Protein AF-0000000080411015 (afdb_homodimer)

pLDDT: mean 81.19, std 15.26, range [33.84, 96.38]

Foldseek 3Di:
DVCQALLNLLVVCLVCLVVLCLDDPLVSQQLSVLSVLVNLQCPVLLVCLLVPPVPSLVVNLVSNVVSLVVLVVCVVVDDHPFDPVLSVVLSVVSVVLSVVCVPPPDDSLLSVLVNVVSSLVSSCVSCVVCLVSQLVSLQVDDQVQFAEEEEQEDPSRVSSVSSVQVVQVVQRHGYDDPPSHDPPDDDPVVVVVVLLVSLLRHQAYEYEDDCVCVCPPPDDSDHDPVSLVSLVSNLCNVCVVVVVDVPVSVCCLQHYEYEDSSSPVPVCPDPSCPSHHYFDDHHRVGTD/DVCQALLNLLVVCLVCLVVLCLDDPLVSQQLSVLSVLVNLQCPVLLVCQLVPPVPSLVVNLVSNVVSLVVLVVCVVVDDHPFDPVLSVVLSVVSVVLSVVCPPPPDDSLLSVLVNVVSSLVSSCVSCVVCLVSQLVSLQVDDQVQFAEEEEQEDPRRVSSVSSVQVVQVVQRHGYDDPPSHDPPPDDPVVVVVVLLVSLLRHQAYEYEPDSVCQPPPPDDSDHDPVSLVSLVSNLCNVCVVVVVDVPVSVCCLQHYEYEDNSNPVPVCPDPSCPSHHYFDDHHRVGTD

Radius of gyration: 27.22 Å; Cα contacts (8 Å, |Δi|>4): 761; chains: 2; bounding box: 58×80×56 Å

Organism: NCBI:txid1345023

Sequence (576 aa):
MNELTRENIFLFMINNIDEVDIGSFSESNYIKEIYEINLIVLNEIEEKFYSSTPNFNIDLINQLEINITNIEDLTKNNNFELSNDLIKKLITDLTVFNNNNYENKMKSQNLFNKLLKILMDWSDKALKRKFNNIRNHVKSFNDKNYKKIFLSYAFEDHLYTLALFYYFYSNQLYLYVDWLINDEIPKTDYLKRNLFDNLSDSEQLLFLQSPNMELNIQGNPSIKAWCAWELGSFFYKTNSQFSGNPYNYDSSRKYKFFINIYRTNASKSHRILEGLTELSGISPNGLTMNELTRENIFLFMINNIDEVDIGSFSESNYIKEIYEINLIVLNEIEEKFYSSTPNFNIDLINQLEINITNIEDLTKNNNFELSNDLIKKLITDLTVFNNNNYENKMKSQNLFNKLLKILMDWSDKALKRKFNNIRNHVKSFNDKNYKKIFLSYAFEDHLYTLALFYYFYSNQLYLYVDWLINDEIPKTDYLKRNLFDNLSDSEQLLFLQSPNMELNIQGNPSIKAWCAWELGSFFYKTNSQFSGNPYNYDSSRKYKFFINIYRTNASKSHRILEGLTELSGISPNGLT

Secondary structure (DSSP, 8-state):
-GGGSHHHHHHHHHHHHHHHT-SSHHHHHHHHHHHHHHHHHHTTHHHHHHTT-TTHHHHHHHHHHHHHHHHHHHHHHS--SS-HHHHHHHHHHHHHHHHHHSS----HHHHHHHHHHHHHHHHHHHHHTTHHHHHHHHHTS--TTSEEEEEE--TT-HHHHHHHHHHHHHTTEEEE-HHHHS-S---HHHHHHHHHHHHHH-SEEEEEE-HHHH--TTSS----HHHHHHHHHHHHHHHHHSTTSTTGGGGGGGTEEEEESS--------GGGTTPEEP--EETTEE-/-GGGSHHHHHHHHHHHHHHHT-SSHHHHHHHHHHHHHHHHHHTTHHHHHHTT-TTHHHHHHHHHHHHHHHHHHHHHHS--SS-HHHHHHHHHHHHHHHHHSSS----HHHHHHHHHHHHHHHHHHHHHTTHHHHHHHHHTS--TTSEEEEEE--TT-HHHHHHHHHHHHHTTEEEE-HHHHS-S---HHHHHHHHHHHHHH-SEEEEEE-HHHH---SSS----HHHHHHHHHHHHHHHHHSTTSTTGGGGGGGTEEEEESS--------GGGTTPEEP--EETTEE-

Nearest PDB structures (foldseek):
  3hs3-assembly1_B  TM=4.407E-01  e=2.893E+00  Lactobacillus acidophilus
  3k9e-assembly1_B  TM=3.229E-01  e=3.685E+00  Escherichia coli O6
  6wjn-assembly1_E  TM=2.610E-01  e=7.993E+00  Homo sapiens
  3k9e-assembly1_B  TM=3.226E-01  e=4.014E+00  Escherichia coli O6

Structure (mmCIF, N/CA/C/O backbone):
data_AF-0000000080411015-model_v1
#
loop_
_entity.id
_entity.type
_entity.pdbx_description
1 polymer 'Uncharacterized protein'
#
loop_
_atom_site.group_PDB
_atom_site.id
_atom_site.type_symbol
_atom_site.label_atom_id
_atom_site.label_alt_id
_atom_site.label_comp_id
_atom_site.label_asym_id
_atom_site.label_entity_id
_atom_site.label_seq_id
_atom_site.pdbx_PDB_ins_code
_atom_site.Cartn_x
_atom_site.Cartn_y
_atom_site.Cartn_z
_atom_site.occupancy
_atom_site.B_iso_or_equiv
_atom_site.auth_seq_id
_atom_site.auth_comp_id
_atom_site.auth_asym_id
_atom_site.auth_atom_id
_atom_site.pdbx_PDB_model_num
ATOM 1 N N . MET A 1 1 ? 2.357 8.734 23.469 1 74.19 1 MET A N 1
ATOM 2 C CA . MET A 1 1 ? 2.727 10.094 23.828 1 74.19 1 MET A CA 1
ATOM 3 C C . MET A 1 1 ? 1.506 11.008 23.844 1 74.19 1 MET A C 1
ATOM 5 O O . MET A 1 1 ? 0.94 11.297 22.781 1 74.19 1 MET A O 1
ATOM 9 N N . ASN A 1 2 ? 1.111 11.477 24.953 1 74.62 2 ASN A N 1
ATOM 10 C CA . ASN A 1 2 ? -0.068 12.312 25.141 1 74.62 2 ASN A CA 1
ATOM 11 C C . ASN A 1 2 ? 0.097 13.672 24.484 1 74.62 2 ASN A C 1
ATOM 13 O O . ASN A 1 2 ? -0.887 14.297 24.062 1 74.62 2 ASN A O 1
ATOM 17 N N . GLU A 1 3 ? 1.33 14.109 24.328 1 79.44 3 GLU A N 1
ATOM 18 C CA . GLU A 1 3 ? 1.633 15.422 23.766 1 79.44 3 GLU A CA 1
ATOM 19 C C . GLU A 1 3 ? 1.234 15.5 22.297 1 79.44 3 GLU A C 1
ATOM 21 O O . GLU A 1 3 ? 1.026 16.594 21.766 1 79.44 3 GLU A O 1
ATOM 26 N N . LEU A 1 4 ? 1.062 14.359 21.75 1 84.06 4 LEU A N 1
ATOM 27 C CA . LEU A 1 4 ? 0.859 14.383 20.297 1 84.06 4 LEU A CA 1
ATOM 28 C C . LEU A 1 4 ? -0.588 14.055 19.953 1 84.06 4 LEU A C 1
ATOM 30 O O . LEU A 1 4 ? -0.92 13.875 18.781 1 84.06 4 LEU A O 1
ATOM 34 N N . THR A 1 5 ? -1.437 14.055 20.969 1 82.62 5 THR A N 1
ATOM 35 C CA . THR A 1 5 ? -2.857 13.961 20.656 1 82.62 5 THR A CA 1
ATOM 36 C C . THR A 1 5 ? -3.316 15.188 19.875 1 82.62 5 THR A C 1
ATOM 38 O O . THR A 1 5 ? -2.662 16.234 19.906 1 82.62 5 THR A O 1
ATOM 41 N N . ARG A 1 6 ? -4.41 15.055 19.203 1 86.25 6 ARG A N 1
ATOM 42 C CA . ARG A 1 6 ? -4.918 16.172 18.406 1 86.25 6 ARG A CA 1
ATOM 43 C C . ARG A 1 6 ? -5.18 17.391 19.297 1 86.25 6 ARG A C 1
ATOM 45 O O . ARG A 1 6 ? -4.777 18.5 18.953 1 86.25 6 ARG A O 1
ATOM 52 N N . GLU A 1 7 ? -5.797 17.141 20.375 1 88.12 7 GLU A N 1
ATOM 53 C CA . GLU A 1 7 ? -6.129 18.25 21.281 1 88.12 7 GLU A CA 1
ATOM 54 C C . GLU A 1 7 ? -4.871 18.953 21.781 1 88.12 7 GLU A C 1
ATOM 56 O O . GLU A 1 7 ? -4.785 20.188 21.75 1 88.12 7 GLU A O 1
ATOM 61 N N . ASN A 1 8 ? -3.916 18.203 22.141 1 88.94 8 ASN A N 1
ATOM 62 C CA . ASN A 1 8 ? -2.709 18.781 22.719 1 88.94 8 ASN A CA 1
ATOM 63 C C . ASN A 1 8 ? -1.857 19.469 21.656 1 88.94 8 ASN A C 1
ATOM 65 O O . ASN A 1 8 ? -1.303 20.547 21.906 1 88.94 8 ASN A O 1
ATOM 69 N N . ILE A 1 9 ? -1.758 18.922 20.531 1 91.19 9 ILE A N 1
ATOM 70 C CA . ILE A 1 9 ? -0.938 19.516 19.484 1 91.19 9 ILE A CA 1
ATOM 71 C C . ILE A 1 9 ? -1.62 20.781 18.938 1 91.19 9 ILE A C 1
ATOM 73 O O . ILE A 1 9 ? -0.95 21.734 18.562 1 91.19 9 ILE A O 1
ATOM 77 N N . PHE A 1 10 ? -2.967 20.734 18.875 1 93.19 10 PHE A N 1
ATOM 78 C CA . PHE A 1 10 ? -3.699 21.922 18.453 1 93.19 10 PHE A CA 1
ATOM 79 C C . PHE A 1 10 ? -3.561 23.047 19.469 1 93.19 10 PHE A C 1
ATOM 81 O O . PHE A 1 10 ? -3.398 24.219 19.094 1 93.19 10 PHE A O 1
ATOM 88 N N . LEU A 1 11 ? -3.598 22.625 20.75 1 93.88 11 LEU A N 1
ATOM 89 C CA . LEU A 1 11 ? -3.379 23.594 21.812 1 93.88 11 LEU A CA 1
ATOM 90 C C . LEU A 1 11 ? -1.981 24.203 21.719 1 93.88 11 LEU A C 1
ATOM 92 O O . LEU A 1 11 ? -1.807 25.406 21.906 1 93.88 11 LEU A O 1
ATOM 96 N N . PHE A 1 12 ? -1.071 23.422 21.438 1 93.69 12 PHE A N 1
ATOM 97 C CA . PHE A 1 12 ? 0.292 23.891 21.219 1 93.69 12 PHE A CA 1
ATOM 98 C C . PHE A 1 12 ? 0.336 24.953 20.125 1 93.69 12 PHE A C 1
ATOM 100 O O . PHE A 1 12 ? 0.983 25.984 20.281 1 93.69 12 PHE A O 1
ATOM 107 N N . MET A 1 13 ? -0.353 24.672 19.047 1 93.19 13 MET A N 1
ATOM 108 C CA . MET A 1 13 ? -0.356 25.594 17.906 1 93.19 13 MET A CA 1
ATOM 109 C C . MET A 1 13 ? -1.006 26.922 18.297 1 93.19 13 MET A C 1
ATOM 111 O O . MET A 1 13 ? -0.492 27.984 17.953 1 93.19 13 MET A O 1
ATOM 115 N N . ILE A 1 14 ? -2.049 26.844 18.969 1 93.38 14 ILE A N 1
ATOM 116 C CA . ILE A 1 14 ? -2.779 28.047 19.375 1 93.38 14 ILE A CA 1
ATOM 117 C C . ILE A 1 14 ? -1.902 28.906 20.281 1 93.38 14 ILE A C 1
ATOM 119 O O . ILE A 1 14 ? -1.878 30.125 20.156 1 93.38 14 ILE A O 1
ATOM 123 N N . ASN A 1 15 ? -1.128 28.25 21.094 1 93.06 15 ASN A N 1
ATOM 124 C CA . ASN A 1 15 ? -0.334 28.953 22.094 1 93.06 15 ASN A CA 1
ATOM 125 C C . ASN A 1 15 ? 0.963 29.5 21.5 1 93.06 15 ASN A C 1
ATOM 127 O O . ASN A 1 15 ? 1.58 30.406 22.062 1 93.06 15 ASN A O 1
ATOM 131 N N . ASN A 1 16 ? 1.394 29 20.328 1 88.62 16 ASN A N 1
ATOM 132 C CA . ASN A 1 16 ? 2.719 29.344 19.812 1 88.62 16 ASN A CA 1
ATOM 133 C C . ASN A 1 16 ? 2.645 29.953 18.422 1 88.62 16 ASN A C 1
ATOM 135 O O . ASN A 1 16 ? 3.672 30.297 17.844 1 88.62 16 ASN A O 1
ATOM 139 N N . ILE A 1 17 ? 1.532 30.078 17.875 1 81.38 17 ILE A N 1
ATOM 140 C CA . ILE A 1 17 ? 1.377 30.469 16.469 1 81.38 17 ILE A CA 1
ATOM 141 C C . ILE A 1 17 ? 1.9 31.891 16.266 1 81.38 17 ILE A C 1
ATOM 143 O O . ILE A 1 17 ? 2.432 32.219 15.211 1 81.38 17 ILE A O 1
ATOM 147 N N . ASP A 1 18 ? 1.686 32.719 17.234 1 74.75 18 ASP A N 1
ATOM 148 C CA . ASP A 1 18 ? 2.164 34.094 17.141 1 74.75 18 ASP A CA 1
ATOM 149 C C . ASP A 1 18 ? 3.689 34.125 17.094 1 74.75 18 ASP A C 1
ATOM 151 O O . ASP A 1 18 ? 4.266 35.031 16.469 1 74.75 18 ASP A O 1
ATOM 155 N N . GLU A 1 19 ? 4.242 33.188 17.672 1 67.81 19 GLU A N 1
ATOM 156 C CA . GLU A 1 19 ? 5.699 33.125 17.656 1 67.81 19 GLU A CA 1
ATOM 157 C C . GLU A 1 19 ? 6.211 32.531 16.359 1 67.81 19 GLU A C 1
ATOM 159 O O . GLU A 1 19 ? 7.324 32.844 15.914 1 67.81 19 GLU A O 1
ATOM 164 N N . VAL A 1 20 ? 5.387 31.75 15.742 1 61.78 20 VAL A N 1
ATOM 165 C CA . VAL A 1 20 ? 5.797 31.031 14.531 1 61.78 20 VAL A CA 1
ATOM 166 C C . VAL A 1 20 ? 5.648 31.953 13.32 1 61.78 20 VAL A C 1
ATOM 168 O O . VAL A 1 20 ? 6.324 31.766 12.305 1 61.78 20 VAL A O 1
ATOM 171 N N . ASP A 1 21 ? 5.148 33.125 13.602 1 60.12 21 ASP A N 1
ATOM 172 C CA . ASP A 1 21 ? 5.004 34.156 12.594 1 60.12 21 ASP A CA 1
ATOM 173 C C . ASP A 1 21 ? 4.699 33.562 11.219 1 60.12 21 ASP A C 1
ATOM 175 O O . ASP A 1 21 ? 5.469 33.75 10.273 1 60.12 21 ASP A O 1
ATOM 179 N N . ILE A 1 22 ? 3.645 32.781 11.148 1 61.69 22 ILE A N 1
ATOM 180 C CA . ILE A 1 22 ? 3.262 32.219 9.852 1 61.69 22 ILE A CA 1
ATOM 181 C C . ILE A 1 22 ? 2.781 33.344 8.93 1 61.69 22 ILE A C 1
ATOM 183 O O . ILE A 1 22 ? 1.597 33.688 8.922 1 61.69 22 ILE A O 1
ATOM 187 N N . GLY A 1 23 ? 3.691 34.125 8.422 1 61 23 GLY A N 1
ATOM 188 C CA . GLY A 1 23 ? 3.371 35.219 7.539 1 61 23 GLY A CA 1
ATOM 189 C C . GLY A 1 23 ? 2.961 36.5 8.281 1 61 23 GLY A C 1
ATOM 190 O O . GLY A 1 23 ? 3.592 36.875 9.273 1 61 23 GLY A O 1
ATOM 191 N N . SER A 1 24 ? 1.761 37.125 7.707 1 68.12 24 SER A N 1
ATOM 192 C CA . SER A 1 24 ? 1.207 38.344 8.312 1 68.12 24 SER A CA 1
ATOM 193 C C . SER A 1 24 ? 0.385 38.031 9.555 1 68.12 24 SER A C 1
ATOM 195 O O . SER A 1 24 ? 0.054 36.844 9.797 1 68.12 24 SER A O 1
ATOM 197 N N . PHE A 1 25 ? 0.322 38.938 10.422 1 66.56 25 PHE A N 1
ATOM 198 C CA . PHE A 1 25 ? -0.517 38.812 11.602 1 66.56 25 PHE A CA 1
ATOM 199 C C . PHE A 1 25 ? -1.882 38.25 11.242 1 66.56 25 PHE A C 1
ATOM 201 O O . PHE A 1 25 ? -2.404 37.375 11.953 1 66.56 25 PHE A O 1
ATOM 208 N N . SER A 1 26 ? -2.34 38.625 10.156 1 73.5 26 SER A N 1
ATOM 209 C CA . SER A 1 26 ? -3.656 38.188 9.711 1 73.5 26 SER A CA 1
ATOM 210 C C . SER A 1 26 ? -3.646 36.688 9.352 1 73.5 26 SER A C 1
ATOM 212 O O . SER A 1 26 ? -4.598 35.969 9.648 1 73.5 26 SER A O 1
ATOM 214 N N . GLU A 1 27 ? -2.545 36.281 8.844 1 81 27 GLU A N 1
ATOM 215 C CA . GLU A 1 27 ? -2.451 34.906 8.445 1 81 27 GLU A CA 1
ATOM 216 C C . GLU A 1 27 ? -2.334 33.969 9.664 1 81 27 GLU A C 1
ATOM 218 O O . GLU A 1 27 ? -2.951 32.906 9.711 1 81 27 GLU A O 1
ATOM 223 N N . SER A 1 28 ? -1.609 34.5 10.57 1 85.25 28 SER A N 1
ATOM 224 C CA . SER A 1 28 ? -1.456 33.75 11.805 1 85.25 28 SER A CA 1
ATOM 225 C C . SER A 1 28 ? -2.785 33.594 12.539 1 85.25 28 SER A C 1
ATOM 227 O O . SER A 1 28 ? -3.113 32.531 13.039 1 85.25 28 SER A O 1
ATOM 229 N N . ASN A 1 29 ? -3.471 34.719 12.531 1 87.81 29 ASN A N 1
ATOM 230 C CA . ASN A 1 29 ? -4.773 34.688 13.188 1 87.81 29 ASN A CA 1
ATOM 231 C C . ASN A 1 29 ? -5.742 33.75 12.469 1 87.81 29 ASN A C 1
ATOM 233 O O . ASN A 1 29 ? -6.508 33.031 13.117 1 87.81 29 ASN A O 1
ATOM 237 N N . TYR A 1 30 ? -5.648 33.812 11.172 1 91.5 30 TYR A N 1
ATOM 238 C CA . TYR A 1 30 ? -6.48 32.938 10.344 1 91.5 30 TYR A CA 1
ATOM 239 C C . TYR A 1 30 ? -6.246 31.484 10.688 1 91.5 30 TYR A C 1
ATOM 241 O O . TYR A 1 30 ? -7.203 30.734 10.914 1 91.5 30 TYR A O 1
ATOM 249 N N . ILE A 1 31 ? -5.051 31.047 10.75 1 92.25 31 ILE A N 1
ATOM 250 C CA . ILE A 1 31 ? -4.684 29.672 11.023 1 92.25 31 ILE A CA 1
ATOM 251 C C . ILE A 1 31 ? -5.043 29.312 12.469 1 92.25 31 ILE A C 1
ATOM 253 O O . ILE A 1 31 ? -5.543 28.219 12.742 1 92.25 31 ILE A O 1
ATOM 257 N N . LYS A 1 32 ? -4.77 30.25 13.328 1 92.75 32 LYS A N 1
ATOM 258 C CA . LYS A 1 32 ? -5.109 30.062 14.734 1 92.75 32 LYS A CA 1
ATOM 259 C C . LYS A 1 32 ? -6.598 29.781 14.906 1 92.75 32 LYS A C 1
ATOM 261 O O . LYS A 1 32 ? -6.98 28.906 15.68 1 92.75 32 LYS A O 1
ATOM 266 N N . GLU A 1 33 ? -7.391 30.516 14.203 1 93.44 33 GLU A N 1
ATOM 267 C CA . GLU A 1 33 ? -8.836 30.344 14.281 1 93.44 33 GLU A CA 1
ATOM 268 C C . GLU A 1 33 ? -9.258 28.938 13.852 1 93.44 33 GLU A C 1
ATOM 270 O O . GLU A 1 33 ? -10.188 28.359 14.414 1 93.44 33 GLU A O 1
ATOM 275 N N . ILE A 1 34 ? -8.594 28.375 12.844 1 94.69 34 ILE A N 1
ATOM 276 C CA . ILE A 1 34 ? -8.898 27.031 12.383 1 94.69 34 ILE A CA 1
ATOM 277 C C . ILE A 1 34 ? -8.641 26.031 13.508 1 94.69 34 ILE A C 1
ATOM 279 O O . ILE A 1 34 ? -9.469 25.156 13.781 1 94.69 34 ILE A O 1
ATOM 283 N N . TYR A 1 35 ? -7.543 26.125 14.148 1 94.69 35 TYR A N 1
ATOM 284 C CA . TYR A 1 35 ? -7.207 25.25 15.25 1 94.69 35 TYR A CA 1
ATOM 285 C C . TYR A 1 35 ? -8.188 25.406 16.406 1 94.69 35 TYR A C 1
ATOM 287 O O . TYR A 1 35 ? -8.609 24.422 17.016 1 94.69 35 TYR A O 1
ATOM 295 N N . GLU A 1 36 ? -8.539 26.625 16.703 1 94.25 36 GLU A N 1
ATOM 296 C CA . GLU A 1 36 ? -9.445 26.906 17.812 1 94.25 36 GLU A CA 1
ATOM 297 C C . GLU A 1 36 ? -10.805 26.25 17.578 1 94.25 36 GLU A C 1
ATOM 299 O O . GLU A 1 36 ? -11.359 25.625 18.5 1 94.25 36 GLU A O 1
ATOM 304 N N . ILE A 1 37 ? -11.289 26.422 16.406 1 95.56 37 ILE A N 1
ATOM 305 C CA . ILE A 1 37 ? -12.594 25.859 16.094 1 95.56 37 ILE A CA 1
ATOM 306 C C . ILE A 1 37 ? -12.539 24.344 16.219 1 95.56 37 ILE A C 1
ATOM 308 O O . ILE A 1 37 ? -13.453 23.719 16.781 1 95.56 37 ILE A O 1
ATOM 312 N N . ASN A 1 38 ? -11.508 23.734 15.68 1 94.56 38 ASN A N 1
ATOM 313 C CA . ASN A 1 38 ? -11.344 22.281 15.82 1 94.56 38 ASN A CA 1
ATOM 314 C C . ASN A 1 38 ? -11.328 21.859 17.297 1 94.56 38 ASN A C 1
ATOM 316 O O . ASN A 1 38 ? -11.945 20.875 17.656 1 94.56 38 ASN A O 1
ATOM 320 N N . LEU A 1 39 ? -10.625 22.594 18.094 1 94.5 39 LEU A N 1
ATOM 321 C CA . LEU A 1 39 ? -10.516 22.266 19.516 1 94.5 39 LEU A CA 1
ATOM 322 C C . LEU A 1 39 ? -11.867 22.375 20.203 1 94.5 39 LEU A C 1
ATOM 324 O O . LEU A 1 39 ? -12.188 21.578 21.078 1 94.5 39 LEU A O 1
ATOM 328 N N . ILE A 1 40 ? -12.578 23.359 19.828 1 95.56 40 ILE A N 1
ATOM 329 C CA . ILE A 1 40 ? -13.906 23.516 20.406 1 95.56 40 ILE A CA 1
ATOM 330 C C . ILE A 1 40 ? -14.758 22.297 20.078 1 95.56 40 ILE A C 1
ATOM 332 O O . ILE A 1 40 ? -15.422 21.734 20.953 1 95.56 40 ILE A O 1
ATOM 336 N N . VAL A 1 41 ? -14.711 21.906 18.828 1 94.88 41 VAL A N 1
ATOM 337 C CA . VAL A 1 41 ? -15.531 20.781 18.406 1 94.88 41 VAL A CA 1
ATOM 338 C C . VAL A 1 41 ? -15.094 19.516 19.141 1 94.88 41 VAL A C 1
ATOM 340 O O . VAL A 1 41 ? -15.938 18.719 19.547 1 94.88 41 VAL A O 1
ATOM 343 N N . LEU A 1 42 ? -13.82 19.328 19.312 1 92.75 42 LEU A N 1
ATOM 344 C CA . LEU A 1 42 ? -13.297 18.078 19.859 1 92.75 42 LEU A CA 1
ATOM 345 C C . LEU A 1 42 ? -13.273 18.109 21.375 1 92.75 42 LEU A C 1
ATOM 347 O O . LEU A 1 42 ? -12.992 17.109 22.016 1 92.75 42 LEU A O 1
ATOM 351 N N . ASN A 1 43 ? -13.617 19.203 21.922 1 91.69 43 ASN A N 1
ATOM 352 C CA . ASN A 1 43 ? -13.562 19.359 23.359 1 91.69 43 ASN A CA 1
ATOM 353 C C . ASN A 1 43 ? -14.359 18.281 24.078 1 91.69 43 ASN A C 1
ATOM 355 O O . ASN A 1 43 ? -15.555 18.109 23.828 1 91.69 43 ASN A O 1
ATOM 359 N N . GLU A 1 44 ? -13.672 17.516 24.938 1 90.75 44 GLU A N 1
ATOM 360 C CA . GLU A 1 44 ? -14.203 16.453 25.781 1 90.75 44 GLU A CA 1
ATOM 361 C C . GLU A 1 44 ? -14.523 15.211 24.953 1 90.75 44 GLU A C 1
ATOM 363 O O . GLU A 1 44 ? -14.727 14.133 25.516 1 90.75 44 GLU A O 1
ATOM 368 N N . ILE A 1 45 ? -14.609 15.383 23.703 1 90.5 45 ILE A N 1
ATOM 369 C CA . ILE A 1 45 ? -15.023 14.258 22.875 1 90.5 45 ILE A CA 1
ATOM 370 C C . ILE A 1 45 ? -13.852 13.289 22.703 1 90.5 45 ILE A C 1
ATOM 372 O O . ILE A 1 45 ? -14 12.086 22.922 1 90.5 45 ILE A O 1
ATOM 376 N N . GLU A 1 46 ? -12.734 13.805 22.266 1 85.31 46 GLU A N 1
ATOM 377 C CA . GLU A 1 46 ? -11.57 12.961 22.031 1 85.31 46 GLU A CA 1
ATOM 378 C C . GLU A 1 46 ? -11.148 12.242 23.312 1 85.31 46 GLU A C 1
ATOM 380 O O . GLU A 1 46 ? -10.852 11.047 23.281 1 85.31 46 GLU A O 1
ATOM 385 N N . GLU A 1 47 ? -11.188 12.922 24.375 1 82.69 47 GLU A N 1
ATOM 386 C CA . GLU A 1 47 ? -10.828 12.336 25.672 1 82.69 47 GLU A CA 1
ATOM 387 C C . GLU A 1 47 ? -11.789 11.211 26.047 1 82.69 47 GLU A C 1
ATOM 389 O O . GLU A 1 47 ? -11.352 10.148 26.5 1 82.69 47 GLU A O 1
ATOM 394 N N . LYS A 1 48 ? -13.008 11.461 25.891 1 85.38 48 LYS A N 1
ATOM 395 C CA . LYS A 1 48 ? -14.016 10.453 26.219 1 85.38 48 LYS A CA 1
ATOM 396 C C . LYS A 1 48 ? -13.875 9.234 25.312 1 85.38 48 LYS A C 1
ATOM 398 O O . LYS A 1 48 ? -14.117 8.102 25.75 1 85.38 48 LYS A O 1
ATOM 403 N N . PHE A 1 49 ? -13.555 9.492 24.172 1 83.5 49 PHE A N 1
ATOM 404 C CA . PHE A 1 49 ? -13.375 8.391 23.234 1 83.5 49 PHE A CA 1
ATOM 405 C C . PHE A 1 49 ? -12.227 7.488 23.672 1 83.5 49 PHE A C 1
ATOM 407 O O . PHE A 1 49 ? -12.391 6.27 23.766 1 83.5 49 PHE A O 1
ATOM 414 N N . TYR A 1 50 ? -11.125 8.086 23.953 1 76.5 50 TYR A N 1
ATOM 415 C CA . TYR A 1 50 ? -9.93 7.312 24.297 1 76.5 50 TYR A CA 1
ATOM 416 C C . TYR A 1 50 ? -10.062 6.672 25.672 1 76.5 50 TYR A C 1
ATOM 418 O O . TYR A 1 50 ? -9.422 5.66 25.953 1 76.5 50 TYR A O 1
ATOM 426 N N . SER A 1 51 ? -10.914 7.184 26.438 1 77.88 51 SER A N 1
ATOM 427 C CA . SER A 1 51 ? -11.148 6.605 27.75 1 77.88 51 SER A CA 1
ATOM 428 C C . SER A 1 51 ? -12.18 5.48 27.703 1 77.88 51 SER A C 1
ATOM 430 O O . SER A 1 51 ? -12.484 4.859 28.719 1 77.88 51 SER A O 1
ATOM 432 N N . SER A 1 52 ? -12.648 5.172 26.531 1 75.25 52 SER A N 1
ATOM 433 C CA . SER A 1 52 ? -13.609 4.098 26.312 1 75.25 52 SER A CA 1
ATOM 434 C C . SER A 1 52 ? -14.812 4.23 27.234 1 75.25 52 SER A C 1
ATOM 436 O O . SER A 1 52 ? -15.188 3.279 27.922 1 75.25 52 SER A O 1
ATOM 438 N N . THR A 1 53 ? -15.336 5.281 27.234 1 80.38 53 THR A N 1
ATOM 439 C CA . THR A 1 53 ? -16.547 5.516 28 1 80.38 53 THR A CA 1
ATOM 440 C C . THR A 1 53 ? -17.672 4.613 27.531 1 80.38 53 THR A C 1
ATOM 442 O O . THR A 1 53 ? -17.938 4.527 26.328 1 80.38 53 THR A O 1
ATOM 445 N N . PRO A 1 54 ? -18.375 3.822 28.281 1 81.44 54 PRO A N 1
ATOM 446 C CA . PRO A 1 54 ? -19.406 2.867 27.875 1 81.44 54 PRO A CA 1
ATOM 447 C C . PRO A 1 54 ? -20.516 3.514 27.047 1 81.44 54 PRO A C 1
ATOM 449 O O . PRO A 1 54 ? -21.016 2.9 26.094 1 81.44 54 PRO A O 1
ATOM 452 N N . ASN A 1 55 ? -20.922 4.797 27.297 1 83.94 55 ASN A N 1
ATOM 453 C CA . ASN A 1 55 ? -21.969 5.477 26.547 1 83.94 55 ASN A CA 1
ATOM 454 C C . ASN A 1 55 ? -21.391 6.586 25.672 1 83.94 55 ASN A C 1
ATOM 456 O O . ASN A 1 55 ? -21.984 7.656 25.547 1 83.94 55 ASN A O 1
ATOM 460 N N . PHE A 1 56 ? -20.344 6.305 25.031 1 85.81 56 PHE A N 1
ATOM 461 C CA . PHE A 1 56 ? -19.641 7.316 24.266 1 85.81 56 PHE A CA 1
ATOM 462 C C . PHE A 1 56 ? -20.531 7.895 23.172 1 85.81 56 PHE A C 1
ATOM 464 O O . PHE A 1 56 ? -20.531 9.102 22.922 1 85.81 56 PHE A O 1
ATOM 471 N N . ASN A 1 57 ? -21.328 6.988 22.531 1 84.44 57 ASN A N 1
ATOM 472 C CA . ASN A 1 57 ? -22.141 7.477 21.422 1 84.44 57 ASN A CA 1
ATOM 473 C C . ASN A 1 57 ? -23.125 8.555 21.875 1 84.44 57 ASN A C 1
ATOM 475 O O . ASN A 1 57 ? -23.25 9.594 21.234 1 84.44 57 ASN A O 1
ATOM 479 N N . ILE A 1 58 ? -23.75 8.234 22.922 1 83.06 58 ILE A N 1
ATOM 480 C CA . ILE A 1 58 ? -24.688 9.188 23.484 1 83.06 58 ILE A CA 1
ATOM 481 C C . ILE A 1 58 ? -23.953 10.43 23.969 1 83.06 58 ILE A C 1
ATOM 483 O O . ILE A 1 58 ? -24.391 11.555 23.719 1 83.06 58 ILE A O 1
ATOM 487 N N . ASP A 1 59 ? -22.875 10.281 24.641 1 87.56 59 ASP A N 1
ATOM 488 C CA . ASP A 1 59 ? -22.047 11.383 25.141 1 87.56 59 ASP A CA 1
ATOM 489 C C . ASP A 1 59 ? -21.562 12.266 23.984 1 87.56 59 ASP A C 1
ATOM 491 O O . ASP A 1 59 ? -21.531 13.492 24.109 1 87.56 59 ASP A O 1
ATOM 495 N N . LEU A 1 60 ? -21.188 11.641 22.906 1 90 60 LEU A N 1
ATOM 496 C CA . LEU A 1 60 ? -20.703 12.352 21.719 1 90 60 LEU A CA 1
ATOM 497 C C . LEU A 1 60 ? -21.766 13.289 21.172 1 90 60 LEU A C 1
ATOM 499 O O . LEU A 1 60 ? -21.5 14.469 20.922 1 90 60 LEU A O 1
ATOM 503 N N . ILE A 1 61 ? -22.953 12.719 21.078 1 89.56 61 ILE A N 1
ATOM 504 C CA . ILE A 1 61 ? -24.047 13.484 20.5 1 89.56 61 ILE A CA 1
ATOM 505 C C . ILE A 1 61 ? -24.375 14.672 21.406 1 89.56 61 ILE A C 1
ATOM 507 O O . ILE A 1 61 ? -24.5 15.805 20.938 1 89.56 61 ILE A O 1
ATOM 511 N N . ASN A 1 62 ? -24.5 14.383 22.641 1 91.5 62 ASN A N 1
ATOM 512 C CA . ASN A 1 62 ? -24.812 15.438 23.594 1 91.5 62 ASN A CA 1
ATOM 513 C C . ASN A 1 62 ? -23.719 16.5 23.641 1 91.5 62 ASN A C 1
ATOM 515 O O . ASN A 1 62 ? -24.016 17.703 23.609 1 91.5 62 ASN A O 1
ATOM 519 N N . GLN A 1 63 ? -22.547 16.078 23.719 1 93.38 63 GLN A N 1
ATOM 520 C CA . GLN A 1 63 ? -21.438 17 23.781 1 93.38 63 GLN A CA 1
ATOM 521 C C . GLN A 1 63 ? -21.297 17.797 22.484 1 93.38 63 GLN A C 1
ATOM 523 O O . GLN A 1 63 ? -20.969 18.984 22.516 1 93.38 63 GLN A O 1
ATOM 528 N N . LEU A 1 64 ? -21.531 17.172 21.391 1 94.06 64 LEU A N 1
ATOM 529 C CA . LEU A 1 64 ? -21.406 17.828 20.094 1 94.06 64 LEU A CA 1
ATOM 530 C C . LEU A 1 64 ? -22.422 18.969 19.969 1 94.06 64 LEU A C 1
ATOM 532 O O . LEU A 1 64 ? -22.125 20 19.375 1 94.06 64 LEU A O 1
ATOM 536 N N . GLU A 1 65 ? -23.594 18.734 20.484 1 94.06 65 GLU A N 1
ATOM 537 C CA . GLU A 1 65 ? -24.609 19.781 20.484 1 94.06 65 GLU A CA 1
ATOM 538 C C . GLU A 1 65 ? -24.125 21.031 21.234 1 94.06 65 GLU A C 1
ATOM 540 O O . GLU A 1 65 ? -24.281 22.156 20.75 1 94.06 65 GLU A O 1
ATOM 545 N N . ILE A 1 66 ? -23.562 20.797 22.344 1 95 66 ILE A N 1
ATOM 546 C CA . ILE A 1 66 ? -23 21.875 23.156 1 95 66 ILE A CA 1
ATOM 547 C C . ILE A 1 66 ? -21.891 22.578 22.375 1 95 66 ILE A C 1
ATOM 549 O O . ILE A 1 66 ? -21.844 23.812 22.328 1 95 66 ILE A O 1
ATOM 553 N N . ASN A 1 67 ? -21.047 21.844 21.75 1 95.19 67 ASN A N 1
ATOM 554 C CA . ASN A 1 67 ? -19.906 22.391 21.031 1 95.19 67 ASN A CA 1
ATOM 555 C C . ASN A 1 67 ? -20.344 23.203 19.812 1 95.19 67 ASN A C 1
ATOM 557 O O . ASN A 1 67 ? -19.719 24.203 19.469 1 95.19 67 ASN A O 1
ATOM 561 N N . ILE A 1 68 ? -21.391 22.734 19.219 1 95.25 68 ILE A N 1
ATOM 562 C CA . ILE A 1 68 ? -21.938 23.469 18.078 1 95.25 68 ILE A CA 1
ATOM 563 C C . ILE A 1 68 ? -22.438 24.844 18.531 1 95.25 68 ILE A C 1
ATOM 565 O O . ILE A 1 68 ? -22.156 25.859 17.891 1 95.25 68 ILE A O 1
ATOM 569 N N . THR A 1 69 ? -23.109 24.859 19.625 1 95.12 69 THR A N 1
ATOM 570 C CA . THR A 1 69 ? -23.594 26.109 20.172 1 95.12 69 THR A CA 1
ATOM 571 C C . THR A 1 69 ? -22.438 27.031 20.531 1 95.12 69 THR A C 1
ATOM 573 O O . THR A 1 69 ? -22.516 28.25 20.312 1 95.12 69 THR A O 1
ATOM 576 N N . ASN A 1 70 ? -21.438 26.453 21.094 1 93.81 70 ASN A N 1
ATOM 577 C CA . ASN A 1 70 ? -20.25 27.234 21.453 1 93.81 70 ASN A CA 1
ATOM 578 C C . ASN A 1 70 ? -19.625 27.891 20.219 1 93.81 70 ASN A C 1
ATOM 580 O O . ASN A 1 7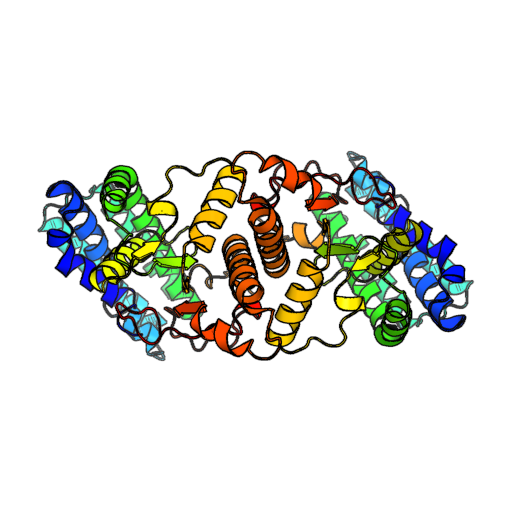0 ? -19.156 29.031 20.297 1 93.81 70 ASN A O 1
ATOM 584 N N . ILE A 1 71 ? -19.562 27.203 19.109 1 93.56 71 ILE A N 1
ATOM 585 C CA . ILE A 1 71 ? -19.016 27.75 17.875 1 93.56 71 ILE A CA 1
ATOM 586 C C . ILE A 1 71 ? -19.891 28.906 17.391 1 93.56 71 ILE A C 1
ATOM 588 O O . ILE A 1 71 ? -19.375 29.938 16.953 1 93.56 71 ILE A O 1
ATOM 592 N N . GLU A 1 72 ? -21.141 28.75 17.484 1 91.94 72 GLU A N 1
ATOM 593 C CA . GLU A 1 72 ? -22.062 29.781 17.062 1 91.94 72 GLU A CA 1
ATOM 594 C C . GLU A 1 72 ? -21.891 31.047 17.891 1 91.94 72 GLU A C 1
ATOM 596 O O . GLU A 1 72 ? -21.859 32.156 17.359 1 91.94 72 GLU A O 1
ATOM 601 N N . ASP A 1 73 ? -21.734 30.875 19.141 1 91.19 73 ASP A N 1
ATOM 602 C CA . ASP A 1 73 ? -21.562 32 20.047 1 91.19 73 ASP A CA 1
ATOM 603 C C . ASP A 1 73 ? -20.234 32.719 19.797 1 91.19 73 ASP A C 1
ATOM 605 O O . ASP A 1 73 ? -20.188 33.969 19.812 1 91.19 73 ASP A O 1
ATOM 609 N N . LEU A 1 74 ? -19.281 31.922 19.609 1 86.62 74 LEU A N 1
ATOM 610 C CA . LEU A 1 74 ? -17.953 32.469 19.344 1 86.62 74 LEU A CA 1
ATOM 611 C C . LEU A 1 74 ? -17.953 33.281 18.062 1 86.62 74 LEU A C 1
ATOM 613 O O . LEU A 1 74 ? -17.328 34.344 18 1 86.62 74 LEU A O 1
ATOM 617 N N . THR A 1 75 ? -18.547 32.812 17.047 1 84.25 75 THR A N 1
ATOM 618 C CA . THR A 1 75 ? -18.578 33.469 15.75 1 84.25 75 THR A CA 1
ATOM 619 C C . THR A 1 75 ? -19.359 34.781 15.844 1 84.25 75 THR A C 1
ATOM 621 O O . THR A 1 75 ? -19.047 35.75 15.133 1 84.25 75 THR A O 1
ATOM 624 N N . LYS A 1 76 ? -20.281 34.875 16.703 1 84.69 76 LYS A N 1
ATOM 625 C CA . LYS A 1 76 ? -21.062 36.094 16.891 1 84.69 76 LYS A CA 1
ATOM 626 C C . LYS A 1 76 ? -20.266 37.156 17.609 1 84.69 76 LYS A C 1
ATOM 628 O O . LYS A 1 76 ? -20.406 38.375 17.312 1 84.69 76 LYS A O 1
ATOM 633 N N . ASN A 1 77 ? -19.422 36.781 18.484 1 82.69 77 ASN A N 1
ATOM 634 C CA . ASN A 1 77 ? -18.766 37.719 19.406 1 82.69 77 ASN A CA 1
ATOM 635 C C . ASN A 1 77 ? -17.406 38.125 18.875 1 82.69 77 ASN A C 1
ATOM 637 O O . ASN A 1 77 ? -16.844 39.125 19.328 1 82.69 77 ASN A O 1
ATOM 641 N N . ASN A 1 78 ? -17.016 37.281 17.984 1 75.56 78 ASN A N 1
ATOM 642 C CA . ASN A 1 78 ? -15.664 37.531 17.5 1 75.56 78 ASN A CA 1
ATOM 643 C C . ASN A 1 78 ? -15.648 37.812 15.992 1 75.56 78 ASN A C 1
ATOM 645 O O . ASN A 1 78 ? -16.516 37.312 15.273 1 75.56 78 ASN A O 1
ATOM 649 N N . ASN A 1 79 ? -14.797 38.656 15.594 1 78.81 79 ASN A N 1
ATOM 650 C CA . ASN A 1 79 ? -14.555 38.875 14.172 1 78.81 79 ASN A CA 1
ATOM 651 C C . ASN A 1 79 ? -13.484 37.938 13.641 1 78.81 79 ASN A C 1
ATOM 653 O O . ASN A 1 79 ? -12.297 38.094 13.945 1 78.81 79 ASN A O 1
ATOM 657 N N . PHE A 1 80 ? -13.953 36.844 12.93 1 81.25 80 PHE A N 1
ATOM 658 C CA . PHE A 1 80 ? -13.039 35.844 12.383 1 81.25 80 PHE A CA 1
ATOM 659 C C . PHE A 1 80 ? -12.531 36.281 11.016 1 81.25 80 PHE A C 1
ATOM 661 O O . PHE A 1 80 ? -13.273 36.875 10.227 1 81.25 80 PHE A O 1
ATOM 668 N N . GLU A 1 81 ? -11.258 36.031 10.836 1 84.69 81 GLU A N 1
ATOM 669 C CA . GLU A 1 81 ? -10.711 36.156 9.484 1 84.69 81 GLU A CA 1
ATOM 670 C C . GLU A 1 81 ? -11.258 35.062 8.562 1 84.69 81 GLU A C 1
ATOM 672 O O . GLU A 1 81 ? -11.32 35.25 7.348 1 84.69 81 GLU A O 1
ATOM 677 N N . LEU A 1 82 ? -11.688 33.969 9.18 1 89.12 82 LEU A N 1
ATOM 678 C CA . LEU A 1 82 ? -12.305 32.875 8.438 1 89.12 82 LEU A CA 1
ATOM 679 C C . LEU A 1 82 ? -13.617 33.312 7.809 1 89.12 82 LEU A C 1
ATOM 681 O O . LEU A 1 82 ? -14.383 34.062 8.422 1 89.12 82 LEU A O 1
ATOM 685 N N . SER A 1 83 ? -13.789 32.812 6.605 1 86.5 83 SER A N 1
ATOM 686 C CA . SER A 1 83 ? -15.031 33.156 5.926 1 86.5 83 SER A CA 1
ATOM 687 C C . SER A 1 83 ? -16.234 32.656 6.688 1 86.5 83 SER A C 1
ATOM 689 O O . SER A 1 83 ? -16.234 31.5 7.16 1 86.5 83 SER A O 1
ATOM 691 N N . ASN A 1 84 ? -17.219 33.469 6.711 1 88.19 84 ASN A N 1
ATOM 692 C CA . ASN A 1 84 ? -18.469 33.094 7.367 1 88.19 84 ASN A CA 1
ATOM 693 C C . ASN A 1 84 ? -19.094 31.875 6.688 1 88.19 84 ASN A C 1
ATOM 695 O O . ASN A 1 84 ? -19.688 31.031 7.355 1 88.19 84 ASN A O 1
ATOM 699 N N . ASP A 1 85 ? -18.828 31.812 5.457 1 91.31 85 ASP A N 1
ATOM 700 C CA . ASP A 1 85 ? -19.422 30.703 4.711 1 91.31 85 ASP A CA 1
ATOM 701 C C . ASP A 1 85 ? -18.812 29.375 5.129 1 91.31 85 ASP A C 1
ATOM 703 O O . ASP A 1 85 ? -19.5 28.359 5.176 1 91.31 85 ASP A O 1
ATOM 707 N N . LEU A 1 86 ? -17.578 29.406 5.391 1 92.56 86 LEU A N 1
ATOM 708 C CA . LEU A 1 86 ? -16.891 28.203 5.809 1 92.56 86 LEU A CA 1
ATOM 709 C C . LEU A 1 86 ? -17.391 27.719 7.164 1 92.56 86 LEU A C 1
ATOM 711 O O . LEU A 1 86 ? -17.641 26.531 7.348 1 92.56 86 LEU A O 1
ATOM 715 N N . ILE A 1 87 ? -17.531 28.625 8.016 1 93.94 87 ILE A N 1
ATOM 716 C CA . ILE A 1 87 ? -17.969 28.297 9.367 1 93.94 87 ILE A CA 1
ATOM 717 C C . ILE A 1 87 ? -19.406 27.797 9.344 1 93.94 87 ILE A C 1
ATOM 719 O O . ILE A 1 87 ? -19.75 26.812 10 1 93.94 87 ILE A O 1
ATOM 723 N N . LYS A 1 88 ? -20.219 28.469 8.586 1 94.19 88 LYS A N 1
ATOM 724 C CA . LYS A 1 88 ? -21.625 28.062 8.453 1 94.19 88 LYS A CA 1
ATOM 725 C C . LYS A 1 88 ? -21.734 26.641 7.898 1 94.19 88 LYS A C 1
ATOM 727 O O . LYS A 1 88 ? -22.547 25.844 8.359 1 94.19 88 LYS A O 1
ATOM 732 N N . LYS A 1 89 ? -20.938 26.391 6.984 1 95.5 89 LYS A N 1
ATOM 733 C CA . LYS A 1 89 ? -20.938 25.062 6.395 1 95.5 89 LYS A CA 1
ATOM 734 C C . LYS A 1 89 ? -20.547 24 7.43 1 95.5 89 LYS A C 1
ATOM 736 O O . LYS A 1 89 ? -21.156 22.938 7.477 1 95.5 89 LYS A O 1
ATOM 741 N N . LEU A 1 90 ? -19.531 24.25 8.219 1 96.25 90 LEU A N 1
ATOM 742 C CA . LEU A 1 90 ? -19.125 23.312 9.266 1 96.25 90 LEU A CA 1
ATOM 743 C C . LEU A 1 90 ? -20.266 23.047 10.234 1 96.25 90 LEU A C 1
ATOM 745 O O . LEU A 1 90 ? -20.578 21.891 10.547 1 96.25 90 LEU A O 1
ATOM 749 N N . ILE A 1 91 ? -20.906 24.125 10.641 1 95.75 91 ILE A N 1
ATOM 750 C CA . ILE A 1 91 ? -22 24.016 11.594 1 95.75 91 ILE A CA 1
ATOM 751 C C . ILE A 1 91 ? -23.125 23.172 10.992 1 95.75 91 ILE A C 1
ATOM 753 O O . ILE A 1 91 ? -23.688 22.297 11.664 1 95.75 91 ILE A O 1
ATOM 757 N N . THR A 1 92 ? -23.391 23.422 9.758 1 96.38 92 THR A N 1
ATOM 758 C CA . THR A 1 92 ? -24.422 22.656 9.07 1 96.38 92 THR A CA 1
ATOM 759 C C . THR A 1 92 ? -24.062 21.172 9.031 1 96.38 92 THR A C 1
ATOM 761 O O . THR A 1 92 ? -24.891 20.312 9.352 1 96.38 92 THR A O 1
ATOM 764 N N . ASP A 1 93 ? -22.859 20.859 8.633 1 95.12 93 ASP A N 1
ATOM 765 C CA . ASP A 1 93 ? -22.406 19.469 8.539 1 95.12 93 ASP A CA 1
ATOM 766 C C . ASP A 1 93 ? -22.453 18.781 9.898 1 95.12 93 ASP A C 1
ATOM 768 O O . ASP A 1 93 ? -22.859 17.625 10.008 1 95.12 93 ASP A O 1
ATOM 772 N N . LEU A 1 94 ? -22.062 19.438 10.938 1 95.19 94 LEU A N 1
ATOM 773 C CA . LEU A 1 94 ? -22.047 18.875 12.289 1 95.19 94 LEU A CA 1
ATOM 774 C C . LEU A 1 94 ? -23.469 18.641 12.789 1 95.19 94 LEU A C 1
ATOM 776 O O . LEU A 1 94 ? -23.734 17.656 13.477 1 95.19 94 LEU A O 1
ATOM 780 N N . THR A 1 95 ? -24.359 19.516 12.461 1 94.19 95 THR A N 1
ATOM 781 C CA . THR A 1 95 ? -25.75 19.391 12.875 1 94.19 95 THR A CA 1
ATOM 782 C C . THR A 1 95 ? -26.391 18.188 12.203 1 94.19 95 THR A C 1
ATOM 784 O O . THR A 1 95 ? -27.109 17.422 12.852 1 94.19 95 THR A O 1
ATOM 787 N N . VAL A 1 96 ? -26.109 18.094 10.938 1 92.69 96 VAL A N 1
ATOM 788 C CA . VAL A 1 96 ? -26.641 16.938 10.203 1 92.69 96 VAL A CA 1
ATOM 789 C C . VAL A 1 96 ? -26.094 15.648 10.805 1 92.69 96 VAL A C 1
ATOM 791 O O . VAL A 1 96 ? -26.828 14.68 10.984 1 92.69 96 VAL A O 1
ATOM 794 N N . PHE A 1 97 ? -24.781 15.633 11.07 1 91 97 PHE A N 1
ATOM 795 C CA . PHE A 1 97 ? -24.141 14.492 11.703 1 91 97 PHE A CA 1
ATOM 796 C C . PHE A 1 97 ? -24.797 14.172 13.039 1 91 97 PHE A C 1
ATOM 798 O O . PHE A 1 97 ? -25.109 13.016 13.328 1 91 97 PHE A O 1
ATOM 805 N N . ASN A 1 98 ? -25.031 15.109 13.805 1 88.19 98 ASN A N 1
ATOM 806 C CA . ASN A 1 98 ? -25.609 14.945 15.133 1 88.19 98 ASN A CA 1
ATOM 807 C C . ASN A 1 98 ? -27.031 14.391 15.062 1 88.19 98 ASN A C 1
ATOM 809 O O . ASN A 1 98 ? -27.422 13.57 15.891 1 88.19 98 ASN A O 1
ATOM 813 N N . ASN A 1 99 ? -27.781 14.758 14.133 1 85.69 99 ASN A N 1
ATOM 814 C CA . ASN A 1 99 ? -29.172 14.367 14 1 85.69 99 ASN A CA 1
ATOM 815 C C . ASN A 1 99 ? -29.312 12.953 13.445 1 85.69 99 ASN A C 1
ATOM 817 O O . ASN A 1 99 ? -30.234 12.227 13.812 1 85.69 99 ASN A O 1
ATOM 821 N N . ASN A 1 100 ? -28.484 12.602 12.516 1 76.81 100 ASN A N 1
ATOM 822 C CA . ASN A 1 100 ? -28.578 11.305 11.859 1 76.81 100 ASN A CA 1
ATOM 823 C C . ASN A 1 100 ? -28.062 10.18 12.75 1 76.81 100 ASN A C 1
ATOM 825 O O . ASN A 1 100 ? -28.406 9.016 12.547 1 76.81 100 ASN A O 1
ATOM 829 N N . ASN A 1 101 ? -27.062 10.367 13.555 1 63.62 101 ASN A N 1
ATOM 830 C CA . ASN A 1 101 ? -26.375 9.289 14.266 1 63.62 101 ASN A CA 1
ATOM 831 C C . ASN A 1 101 ? -27.156 8.859 15.508 1 63.62 101 ASN A C 1
ATOM 833 O O . ASN A 1 101 ? -26.844 7.836 16.109 1 63.62 101 ASN A O 1
ATOM 837 N N . TYR A 1 102 ? -28.031 9.781 16.078 1 57.69 102 TYR A N 1
ATOM 838 C CA . TYR A 1 102 ? -28.859 9.383 17.203 1 57.69 102 TYR A CA 1
ATOM 839 C C . TYR A 1 102 ? -29.609 8.094 16.906 1 57.69 102 TYR A C 1
ATOM 841 O O . TYR A 1 102 ? -29.828 7.266 17.797 1 57.69 102 TYR A O 1
ATOM 849 N N . GLU A 1 103 ? -29.781 7.879 15.586 1 56.75 103 GLU A N 1
ATOM 850 C CA . GLU A 1 103 ? -30.672 6.773 15.219 1 56.75 103 GLU A CA 1
ATOM 851 C C . GLU A 1 103 ? -29.859 5.539 14.82 1 56.75 103 GLU A C 1
ATOM 853 O O . GLU A 1 103 ? -30.375 4.418 14.859 1 56.75 103 GLU A O 1
ATOM 858 N N . ASN A 1 104 ? -28.578 5.793 14.703 1 60.84 104 ASN A N 1
ATOM 859 C CA . ASN A 1 104 ? -27.875 4.738 13.977 1 60.84 104 ASN A CA 1
ATOM 860 C C . ASN A 1 104 ? -26.938 3.949 14.891 1 60.84 104 ASN A C 1
ATOM 862 O O . ASN A 1 104 ? -26.344 4.516 15.812 1 60.84 104 ASN A O 1
ATOM 866 N N . LYS A 1 105 ? -27.172 2.768 15.086 1 65.88 105 LYS A N 1
ATOM 867 C CA . LYS A 1 105 ? -26.422 1.765 15.852 1 65.88 105 LYS A CA 1
ATOM 868 C C . LYS A 1 105 ? -25.016 1.591 15.297 1 65.88 105 LYS A C 1
ATOM 870 O O . LYS A 1 105 ? -24.531 0.465 15.141 1 65.88 105 LYS A O 1
ATOM 875 N N . MET A 1 106 ? -24.266 2.693 15.18 1 75.5 106 MET A N 1
ATOM 876 C CA . MET A 1 106 ? -22.891 2.592 14.711 1 75.5 106 MET A CA 1
ATOM 877 C C . MET A 1 106 ? -21.938 2.385 15.883 1 75.5 106 MET A C 1
ATOM 879 O O . MET A 1 106 ? -22.172 2.908 16.984 1 75.5 106 MET A O 1
ATOM 883 N N . LYS A 1 107 ? -20.969 1.552 15.625 1 78.94 107 LYS A N 1
ATOM 884 C CA . LYS A 1 107 ? -19.906 1.403 16.609 1 78.94 107 LYS A CA 1
ATOM 885 C C . LYS A 1 107 ? -19.25 2.748 16.922 1 78.94 107 LYS A C 1
ATOM 887 O O . LYS A 1 107 ? -19.156 3.611 16.047 1 78.94 107 LYS A O 1
ATOM 892 N N . SER A 1 108 ? -18.859 2.959 18.219 1 80.62 108 SER A N 1
ATOM 893 C CA . SER A 1 108 ? -18.25 4.191 18.719 1 80.62 108 SER A CA 1
ATOM 894 C C . SER A 1 108 ? -17.094 4.633 17.844 1 80.62 108 SER A C 1
ATOM 896 O O . SER A 1 108 ? -16.953 5.82 17.547 1 80.62 108 SER A O 1
ATOM 898 N N . GLN A 1 109 ? -16.359 3.734 17.406 1 78.38 109 GLN A N 1
ATOM 899 C CA . GLN A 1 109 ? -15.195 4.039 16.594 1 78.38 109 GLN A CA 1
ATOM 900 C C . GLN A 1 109 ? -15.602 4.633 15.242 1 78.38 109 GLN A C 1
ATOM 902 O O . GLN A 1 109 ? -14.984 5.586 14.766 1 78.38 109 GLN A O 1
ATOM 907 N N . ASN A 1 110 ? -16.609 4.047 14.656 1 78 110 ASN A N 1
ATOM 908 C CA . ASN A 1 110 ? -17.094 4.539 13.367 1 78 110 ASN A CA 1
ATOM 909 C C . ASN A 1 110 ? -17.656 5.949 13.492 1 78 110 ASN A C 1
ATOM 911 O O . ASN A 1 110 ? -17.453 6.785 12.609 1 78 110 ASN A O 1
ATOM 915 N N . LEU A 1 111 ? -18.312 6.066 14.539 1 83.88 111 LEU A N 1
ATOM 916 C CA . LEU A 1 111 ? -18.906 7.375 14.773 1 83.88 111 LEU A CA 1
ATOM 917 C C . LEU A 1 111 ? -17.844 8.445 14.961 1 83.88 111 LEU A C 1
ATOM 919 O O . LEU A 1 111 ? -17.922 9.523 14.375 1 83.88 111 LEU A O 1
ATOM 923 N N . PHE A 1 112 ? -16.906 8.25 15.742 1 84.44 112 PHE A N 1
ATOM 924 C CA . PHE A 1 112 ? -15.805 9.172 15.977 1 84.44 112 PHE A CA 1
ATOM 925 C C . PHE A 1 112 ? -15.039 9.445 14.688 1 84.44 112 PHE A C 1
ATOM 927 O O . PHE A 1 112 ? -14.688 10.586 14.398 1 84.44 112 PHE A O 1
ATOM 934 N N . ASN A 1 113 ? -14.844 8.422 13.961 1 80.88 113 ASN A N 1
ATOM 935 C CA . ASN A 1 113 ? -14.148 8.578 12.688 1 80.88 113 ASN A CA 1
ATOM 936 C C . ASN A 1 113 ? -14.906 9.492 11.734 1 80.88 113 ASN A C 1
ATOM 938 O O . ASN A 1 113 ? -14.297 10.273 10.992 1 80.88 113 ASN A O 1
ATOM 942 N N . LYS A 1 114 ? -16.125 9.32 11.703 1 84.56 114 LYS A N 1
ATOM 943 C CA . LYS A 1 114 ? -16.953 10.164 10.852 1 84.56 114 LYS A CA 1
ATOM 944 C C . LYS A 1 114 ? -16.859 11.633 11.266 1 84.56 114 LYS A C 1
ATOM 946 O O . LYS A 1 114 ? -16.797 12.516 10.414 1 84.56 114 LYS A O 1
ATOM 951 N N . LEU A 1 115 ? -16.859 11.828 12.523 1 89.56 115 LEU A N 1
ATOM 952 C CA . LEU A 1 115 ? -16.688 13.188 13.031 1 89.56 115 LEU A CA 1
ATOM 953 C C . LEU A 1 115 ? -15.352 13.758 12.602 1 89.56 115 LEU A C 1
ATOM 955 O O . LEU A 1 115 ? -15.281 14.891 12.102 1 89.56 115 LEU A O 1
ATOM 959 N N . LEU A 1 116 ? -14.344 13.008 12.766 1 87.19 116 LEU A N 1
ATOM 960 C CA . LEU A 1 116 ? -13.008 13.453 12.391 1 87.19 116 LEU A CA 1
ATOM 961 C C . LEU A 1 116 ? -12.93 13.75 10.898 1 87.19 116 LEU A C 1
ATOM 963 O O . LEU A 1 116 ? -12.258 14.688 10.477 1 87.19 116 LEU A O 1
ATOM 967 N N . LYS A 1 117 ? -13.594 12.938 10.156 1 86.25 117 LYS A N 1
ATOM 968 C CA . LYS A 1 117 ? -13.602 13.156 8.711 1 86.25 117 LYS A CA 1
ATOM 969 C C . LYS A 1 117 ? -14.219 14.508 8.359 1 86.25 117 LYS A C 1
ATOM 971 O O . LYS A 1 117 ? -13.703 15.234 7.508 1 86.25 117 LYS A O 1
ATOM 976 N N . ILE A 1 118 ? -15.242 14.82 8.969 1 90.5 118 ILE A N 1
ATOM 977 C CA . ILE A 1 118 ? -15.898 16.109 8.75 1 90.5 118 ILE A CA 1
ATOM 978 C C . ILE A 1 118 ? -14.938 17.25 9.086 1 90.5 118 ILE A C 1
ATOM 980 O O . ILE A 1 118 ? -14.789 18.188 8.312 1 90.5 118 ILE A O 1
ATOM 984 N N . LEU A 1 119 ? -14.312 17.156 10.203 1 91.31 119 LEU A N 1
ATOM 985 C CA . LEU A 1 119 ? -13.383 18.188 10.664 1 91.31 119 LEU A CA 1
ATOM 986 C C . LEU A 1 119 ? -12.203 18.312 9.711 1 91.31 119 LEU A C 1
ATOM 988 O O . LEU A 1 119 ? -11.773 19.422 9.383 1 91.31 119 LEU A O 1
ATOM 992 N N . MET A 1 120 ? -11.711 17.219 9.281 1 89.31 120 MET A N 1
ATOM 993 C CA . MET A 1 120 ? -10.562 17.203 8.375 1 89.31 120 MET A CA 1
ATOM 994 C C . MET A 1 120 ? -10.914 17.844 7.039 1 89.31 120 MET A C 1
ATOM 996 O O . MET A 1 120 ? -10.148 18.656 6.512 1 89.31 120 MET A O 1
ATOM 1000 N N . ASP A 1 121 ? -12.047 17.469 6.535 1 90.19 121 ASP A N 1
ATOM 1001 C CA . ASP A 1 121 ? -12.484 18.031 5.266 1 90.19 121 ASP A CA 1
ATOM 1002 C C . ASP A 1 121 ? -12.633 19.547 5.371 1 90.19 121 ASP A C 1
ATOM 1004 O O . ASP A 1 121 ? -12.188 20.281 4.488 1 90.19 121 ASP A O 1
ATOM 1008 N N . TRP A 1 122 ? -13.242 19.922 6.336 1 93.62 122 TRP A N 1
ATOM 1009 C CA . TRP A 1 122 ? -13.438 21.344 6.559 1 93.62 122 TRP A CA 1
ATOM 1010 C C . TRP A 1 122 ? -12.102 22.062 6.73 1 93.62 122 TRP A C 1
ATOM 1012 O O . TRP A 1 122 ? -11.867 23.109 6.129 1 93.62 122 TRP A O 1
ATOM 1022 N N . SER A 1 123 ? -11.266 21.562 7.594 1 93.12 123 SER A N 1
ATOM 1023 C CA . SER A 1 123 ? -9.961 22.156 7.867 1 93.12 123 SER A CA 1
ATOM 1024 C C . SER A 1 123 ? -9.117 22.25 6.602 1 93.12 123 SER A C 1
ATOM 1026 O O . SER A 1 123 ? -8.414 23.25 6.391 1 93.12 123 SER A O 1
ATOM 1028 N N . ASP A 1 124 ? -9.18 21.188 5.832 1 90.62 124 ASP A N 1
ATOM 1029 C CA . ASP A 1 124 ? -8.406 21.172 4.59 1 90.62 124 ASP A CA 1
ATOM 1030 C C . ASP A 1 124 ? -8.875 22.266 3.641 1 90.62 124 ASP A C 1
ATOM 1032 O O . ASP A 1 124 ? -8.055 22.938 3.012 1 90.62 124 ASP A O 1
ATOM 1036 N N . LYS A 1 125 ? -10.164 22.422 3.537 1 91.44 125 LYS A N 1
ATOM 1037 C CA . LYS A 1 125 ? -10.711 23.484 2.703 1 91.44 125 LYS A CA 1
ATOM 1038 C C . LYS A 1 125 ? -10.273 24.859 3.197 1 91.44 125 LYS A C 1
ATOM 1040 O O . LYS A 1 125 ? -9.914 25.719 2.396 1 91.44 125 LYS A O 1
ATOM 1045 N N . ALA A 1 126 ? -10.289 25.062 4.441 1 92.88 126 ALA A N 1
ATOM 1046 C CA . ALA A 1 126 ? -9.891 26.328 5.039 1 92.88 126 ALA A CA 1
ATOM 1047 C C . ALA A 1 126 ? -8.398 26.578 4.852 1 92.88 126 ALA A C 1
ATOM 1049 O O . ALA A 1 126 ? -7.992 27.672 4.453 1 92.88 126 ALA A O 1
ATOM 1050 N N . LEU A 1 127 ? -7.621 25.562 5.07 1 91.69 127 LEU A N 1
ATOM 1051 C CA . LEU A 1 127 ? -6.172 25.703 5.012 1 91.69 127 LEU A CA 1
ATOM 1052 C C . LEU A 1 127 ? -5.707 25.922 3.576 1 91.69 127 LEU A C 1
ATOM 1054 O O . LEU A 1 127 ? -4.73 26.641 3.344 1 91.69 127 LEU A O 1
ATOM 1058 N N . LYS A 1 128 ? -6.352 25.266 2.656 1 89.62 128 LYS A N 1
ATOM 1059 C CA . LYS A 1 128 ? -5.977 25.344 1.247 1 89.62 128 LYS A CA 1
ATOM 1060 C C . LYS A 1 128 ? -5.938 26.797 0.773 1 89.62 128 LYS A C 1
ATOM 1062 O O . LYS A 1 128 ? -5.152 27.141 -0.109 1 89.62 128 LYS A O 1
ATOM 1067 N N . ARG A 1 129 ? -6.672 27.656 1.368 1 89.44 129 ARG A N 1
ATOM 1068 C CA . ARG A 1 129 ? -6.719 29.062 1.017 1 89.44 129 ARG A CA 1
ATOM 1069 C C . ARG A 1 129 ? -5.41 29.766 1.375 1 89.44 129 ARG A C 1
ATOM 1071 O O . ARG A 1 129 ? -5.105 30.828 0.849 1 89.44 129 ARG A O 1
ATOM 1078 N N . LYS A 1 130 ? -4.648 29.156 2.248 1 89.38 130 LYS A N 1
ATOM 1079 C CA . LYS A 1 130 ? -3.414 29.766 2.727 1 89.38 130 LYS A CA 1
ATOM 1080 C C . LYS A 1 130 ? -2.215 28.859 2.477 1 89.38 130 LYS A C 1
ATOM 1082 O O . LYS A 1 130 ? -1.153 29.031 3.072 1 89.38 130 LYS A O 1
ATOM 1087 N N . PHE A 1 131 ? -2.291 27.844 1.636 1 89.31 131 PHE A N 1
ATOM 1088 C CA . PHE A 1 131 ? -1.262 26.844 1.411 1 89.31 131 PHE A CA 1
ATOM 1089 C C . PHE A 1 131 ? 0.047 27.484 0.979 1 89.31 131 PHE A C 1
ATOM 1091 O O . PHE A 1 131 ? 1.112 27.156 1.506 1 89.31 131 PHE A O 1
ATOM 1098 N N . ASN A 1 132 ? -0.086 28.375 0.035 1 88.62 132 ASN A N 1
ATOM 1099 C CA . ASN A 1 132 ? 1.117 29 -0.507 1 88.62 132 ASN A CA 1
ATOM 1100 C C . ASN A 1 132 ? 1.885 29.766 0.567 1 88.62 132 ASN A C 1
ATOM 1102 O O . ASN A 1 132 ? 3.105 29.641 0.671 1 88.62 132 ASN A O 1
ATOM 1106 N N . ASN A 1 133 ? 1.172 30.516 1.354 1 88.56 133 ASN A N 1
ATOM 1107 C CA . ASN A 1 133 ? 1.801 31.281 2.426 1 88.56 133 ASN A CA 1
ATOM 1108 C C . ASN A 1 133 ? 2.428 30.375 3.473 1 88.56 133 ASN A C 1
ATOM 1110 O O . ASN A 1 133 ? 3.529 30.641 3.957 1 88.56 133 ASN A O 1
ATOM 1114 N N . ILE A 1 134 ? 1.736 29.344 3.77 1 90.31 134 ILE A N 1
ATOM 1115 C CA . ILE A 1 134 ? 2.203 28.391 4.77 1 90.31 134 ILE A CA 1
ATOM 1116 C C . ILE A 1 134 ? 3.482 27.703 4.277 1 90.31 134 ILE A C 1
ATOM 1118 O O . ILE A 1 134 ? 4.473 27.641 5.012 1 90.31 134 ILE A O 1
ATOM 1122 N N . ARG A 1 135 ? 3.467 27.25 3.1 1 90.56 135 ARG A N 1
ATOM 1123 C CA . ARG A 1 135 ? 4.617 26.562 2.518 1 90.56 135 ARG A CA 1
ATOM 1124 C C . ARG A 1 135 ? 5.832 27.484 2.465 1 90.56 135 ARG A C 1
ATOM 1126 O O . ARG A 1 135 ? 6.941 27.078 2.816 1 90.56 135 ARG A O 1
ATOM 1133 N N . ASN A 1 136 ? 5.574 28.703 1.996 1 89.5 136 ASN A N 1
ATOM 1134 C CA . ASN A 1 136 ? 6.668 29.656 1.942 1 89.5 136 ASN A CA 1
ATOM 1135 C C . ASN A 1 136 ? 7.285 29.891 3.32 1 89.5 136 ASN A C 1
ATOM 1137 O O . ASN A 1 136 ? 8.508 30 3.447 1 89.5 136 ASN A O 1
ATOM 1141 N N . HIS A 1 137 ? 6.484 29.922 4.266 1 89.88 137 HIS A N 1
ATOM 1142 C CA . HIS A 1 137 ? 6.957 30.109 5.633 1 89.88 137 HIS A CA 1
ATOM 1143 C C . HIS A 1 137 ? 7.77 28.922 6.109 1 89.88 137 HIS A C 1
ATOM 1145 O O . HIS A 1 137 ? 8.859 29.078 6.668 1 89.88 137 HIS A O 1
ATOM 1151 N N . VAL A 1 138 ? 7.258 27.766 5.891 1 90.19 138 VAL A N 1
ATOM 1152 C CA . VAL A 1 138 ? 7.902 26.547 6.344 1 90.19 138 VAL A CA 1
ATOM 1153 C C . VAL A 1 138 ? 9.242 26.359 5.629 1 90.19 138 VAL A C 1
ATOM 1155 O O . VAL A 1 138 ? 10.227 25.938 6.234 1 90.19 138 VAL A O 1
ATOM 1158 N N . LYS A 1 139 ? 9.258 26.703 4.391 1 90 139 LYS A N 1
ATOM 1159 C CA . LYS A 1 139 ? 10.469 26.562 3.59 1 90 139 LYS A CA 1
ATOM 1160 C C . LYS A 1 139 ? 11.57 27.484 4.09 1 90 139 LYS A C 1
ATOM 1162 O O . LYS A 1 139 ? 12.75 27.281 3.781 1 90 139 LYS A O 1
ATOM 1167 N N . SER A 1 140 ? 11.18 28.453 4.77 1 89.38 140 SER A N 1
ATOM 1168 C CA . SER A 1 140 ? 12.164 29.391 5.312 1 89.38 140 SER A CA 1
ATOM 1169 C C . SER A 1 140 ? 12.875 28.797 6.523 1 89.38 140 SER A C 1
ATOM 1171 O O . SER A 1 140 ? 13.914 29.312 6.949 1 89.38 140 SER A O 1
ATOM 1173 N N . PHE A 1 141 ? 12.344 27.719 7.082 1 89.19 141 PHE A N 1
ATOM 1174 C CA . PHE A 1 141 ? 12.961 27.062 8.227 1 89.19 141 PHE A CA 1
ATOM 1175 C C . PHE A 1 141 ? 14.148 26.219 7.785 1 89.19 141 PHE A C 1
ATOM 1177 O O . PHE A 1 141 ? 14.062 25.484 6.797 1 89.19 141 PHE A O 1
ATOM 1184 N N . ASN A 1 142 ? 15.258 26.328 8.43 1 86.19 142 ASN A N 1
ATOM 1185 C CA . ASN A 1 142 ? 16.484 25.625 8.086 1 86.19 142 ASN A CA 1
ATOM 1186 C C . ASN A 1 142 ? 16.547 24.25 8.727 1 86.19 142 ASN A C 1
ATOM 1188 O O . ASN A 1 142 ? 16.094 24.062 9.867 1 86.19 142 ASN A O 1
ATOM 1192 N N . ASP A 1 143 ? 17.062 23.266 8.016 1 85.94 143 ASP A N 1
ATOM 1193 C CA . ASP A 1 143 ? 17.188 21.891 8.523 1 85.94 143 ASP A CA 1
ATOM 1194 C C . ASP A 1 143 ? 18.641 21.562 8.883 1 85.94 143 ASP A C 1
ATOM 1196 O O . ASP A 1 143 ? 18.922 20.469 9.352 1 85.94 143 ASP A O 1
ATOM 1200 N N . LYS A 1 144 ? 19.656 22.359 8.703 1 85 144 LYS A N 1
ATOM 1201 C CA . LYS A 1 144 ? 21.078 22.062 8.789 1 85 144 LYS A CA 1
ATOM 1202 C C . LYS A 1 144 ? 21.469 21.672 10.219 1 85 144 LYS A C 1
ATOM 1204 O O . LYS A 1 144 ? 22.266 20.766 10.422 1 85 144 LYS A O 1
ATOM 1209 N N . ASN A 1 145 ? 20.859 22.344 11.258 1 88.44 145 ASN A N 1
ATOM 1210 C CA . ASN A 1 145 ? 21.297 22.078 12.625 1 88.44 145 ASN A CA 1
ATOM 1211 C C . ASN A 1 145 ? 20.344 21.141 13.352 1 88.44 145 ASN A C 1
ATOM 1213 O O . ASN A 1 145 ? 20.453 20.969 14.57 1 88.44 145 ASN A O 1
ATOM 1217 N N . TYR A 1 146 ? 19.484 20.516 12.586 1 93.69 146 TYR A N 1
ATOM 1218 C CA . TYR A 1 146 ? 18.516 19.641 13.211 1 93.69 146 TYR A CA 1
ATOM 1219 C C . TYR A 1 146 ? 18.547 18.25 12.602 1 93.69 146 TYR A C 1
ATOM 1221 O O . TYR A 1 146 ? 18.844 18.094 11.414 1 93.69 146 TYR A O 1
ATOM 1229 N N . LYS A 1 147 ? 18.391 17.266 13.492 1 93.94 147 LYS A N 1
ATOM 1230 C CA . LYS A 1 147 ? 18.156 15.93 12.953 1 93.94 147 LYS A CA 1
ATOM 1231 C C . LYS A 1 147 ? 16.875 15.891 12.125 1 93.94 147 LYS A C 1
ATOM 1233 O O . LYS A 1 147 ? 15.844 16.438 12.539 1 93.94 147 LYS A O 1
ATOM 1238 N N . LYS A 1 148 ? 16.969 15.281 11.031 1 94.88 148 LYS A N 1
ATOM 1239 C CA . LYS A 1 148 ? 15.836 15.234 10.117 1 94.88 148 LYS A CA 1
ATOM 1240 C C . LYS A 1 148 ? 15.055 13.93 10.289 1 94.88 148 LYS A C 1
ATOM 1242 O O . LYS A 1 148 ? 15.633 12.844 10.312 1 94.88 148 LYS A O 1
ATOM 1247 N N . ILE A 1 149 ? 13.766 14.047 10.43 1 95.25 149 ILE A N 1
ATOM 1248 C CA . ILE A 1 149 ? 12.836 12.93 10.562 1 95.25 149 ILE A CA 1
ATOM 1249 C C . ILE A 1 149 ? 11.836 12.953 9.414 1 95.25 149 ILE A C 1
ATOM 1251 O O . ILE A 1 149 ? 11.273 14 9.094 1 95.25 149 ILE A O 1
ATOM 1255 N N . PHE A 1 150 ? 11.617 11.82 8.773 1 95.69 150 PHE A N 1
ATOM 1256 C CA . PHE A 1 150 ? 10.641 11.719 7.695 1 95.69 150 PHE A CA 1
A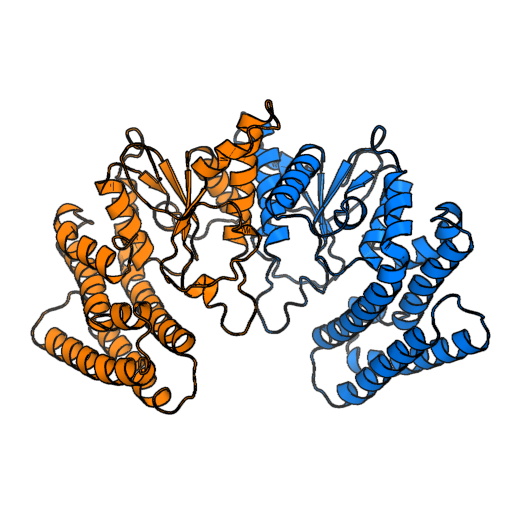TOM 1257 C C . PHE A 1 150 ? 9.266 11.344 8.242 1 95.69 150 PHE A C 1
ATOM 1259 O O . PHE A 1 150 ? 9.117 10.328 8.922 1 95.69 150 PHE A O 1
ATOM 1266 N N . LEU A 1 151 ? 8.32 12.125 7.934 1 94.12 151 LEU A N 1
ATOM 1267 C CA . LEU A 1 151 ? 6.965 11.812 8.367 1 94.12 151 LEU A CA 1
ATOM 1268 C C . LEU A 1 151 ? 6.199 11.078 7.273 1 94.12 151 LEU A C 1
ATOM 1270 O O . LEU A 1 151 ? 6.051 11.594 6.164 1 94.12 151 LEU A O 1
ATOM 1274 N N . SER A 1 152 ? 5.777 9.883 7.523 1 91.44 152 SER A N 1
ATOM 1275 C CA . SER A 1 152 ? 4.852 9.141 6.672 1 91.44 152 SER A CA 1
ATOM 1276 C C . SER A 1 152 ? 3.416 9.266 7.176 1 91.44 152 SER A C 1
ATOM 1278 O O . SER A 1 152 ? 3.123 8.906 8.32 1 91.44 152 SER A O 1
ATOM 1280 N N . TYR A 1 153 ? 2.576 9.797 6.359 1 86.19 153 TYR A N 1
ATOM 1281 C CA . TYR A 1 153 ? 1.232 10.141 6.816 1 86.19 153 TYR A CA 1
ATOM 1282 C C . TYR A 1 153 ? 0.227 10.031 5.676 1 86.19 153 TYR A C 1
ATOM 1284 O O . TYR A 1 153 ? 0.612 9.953 4.504 1 86.19 153 TYR A O 1
ATOM 1292 N N . ALA A 1 154 ? -1.051 9.961 6.047 1 76.75 154 ALA A N 1
ATOM 1293 C CA . ALA A 1 154 ? -2.117 10.016 5.051 1 76.75 154 ALA A CA 1
ATOM 1294 C C . ALA A 1 154 ? -2.277 11.43 4.496 1 76.75 154 ALA A C 1
ATOM 1296 O O . ALA A 1 154 ? -2.256 12.406 5.25 1 76.75 154 ALA A O 1
ATOM 1297 N N . PHE A 1 155 ? -2.471 11.586 3.268 1 71.5 155 PHE A N 1
ATOM 1298 C CA . PHE A 1 155 ? -2.432 12.844 2.533 1 71.5 155 PHE A CA 1
ATOM 1299 C C . PHE A 1 155 ? -3.502 13.805 3.043 1 71.5 155 PHE A C 1
ATOM 1301 O O . PHE A 1 155 ? -3.344 15.023 2.957 1 71.5 155 PHE A O 1
ATOM 1308 N N . GLU A 1 156 ? -4.445 13.352 3.74 1 73.19 156 GLU A N 1
ATOM 1309 C CA . GLU A 1 156 ? -5.582 14.195 4.09 1 73.19 156 GLU A CA 1
ATOM 1310 C C . GLU A 1 156 ? -5.367 14.875 5.438 1 73.19 156 GLU A C 1
ATOM 1312 O O . GLU A 1 156 ? -6.156 15.734 5.836 1 73.19 156 GLU A O 1
ATOM 1317 N N . ASP A 1 157 ? -4.301 14.75 6.094 1 80.25 157 ASP A N 1
ATOM 1318 C CA . ASP A 1 157 ? -4.133 15.227 7.461 1 80.25 157 ASP A CA 1
ATOM 1319 C C . ASP A 1 157 ? -3.279 16.484 7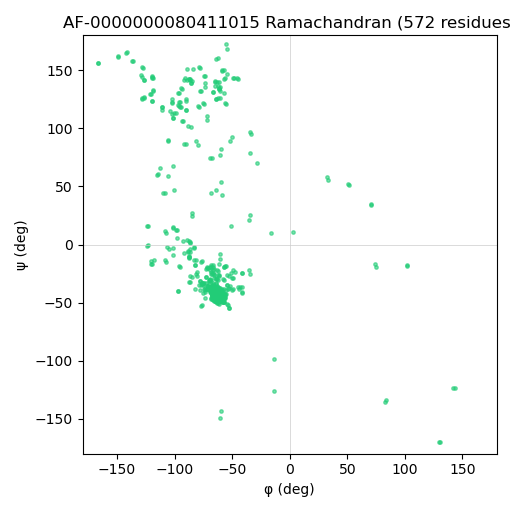.504 1 80.25 157 ASP A C 1
ATOM 1321 O O . ASP A 1 157 ? -2.342 16.594 8.297 1 80.25 157 ASP A O 1
ATOM 1325 N N . HIS A 1 158 ? -3.678 17.547 6.84 1 89.94 158 HIS A N 1
ATOM 1326 C CA . HIS A 1 158 ? -2.838 18.734 6.703 1 89.94 158 HIS A CA 1
ATOM 1327 C C . HIS A 1 158 ? -2.775 19.516 8.008 1 89.94 158 HIS A C 1
ATOM 1329 O O . HIS A 1 158 ? -1.694 19.938 8.438 1 89.94 158 HIS A O 1
ATOM 1335 N N . LEU A 1 159 ? -3.914 19.734 8.664 1 91.56 159 LEU A N 1
ATOM 1336 C CA . LEU A 1 159 ? -3.936 20.547 9.883 1 91.56 159 LEU A CA 1
ATOM 1337 C C . LEU A 1 159 ? -3.074 19.906 10.969 1 91.56 159 LEU A C 1
ATOM 1339 O O . LEU A 1 159 ? -2.289 20.594 11.625 1 91.56 159 LEU A O 1
ATOM 1343 N N . TYR A 1 160 ? -3.18 18.641 11.094 1 90.81 160 TYR A N 1
ATOM 1344 C CA . TYR A 1 160 ? -2.422 17.922 12.102 1 90.81 160 TYR A CA 1
ATOM 1345 C C . TYR A 1 160 ? -0.933 17.922 11.781 1 90.81 160 TYR A C 1
ATOM 1347 O O . TYR A 1 160 ? -0.102 18.172 12.656 1 90.81 160 TYR A O 1
ATOM 1355 N N . THR A 1 161 ? -0.613 17.641 10.562 1 92.75 161 THR A N 1
ATOM 1356 C CA . THR A 1 161 ? 0.79 17.531 10.18 1 92.75 161 THR A CA 1
ATOM 1357 C C . THR A 1 161 ? 1.48 18.891 10.227 1 92.75 161 THR A C 1
ATOM 1359 O O . THR A 1 161 ? 2.674 18.969 10.516 1 92.75 161 THR A O 1
ATOM 1362 N N . LEU A 1 162 ? 0.731 19.922 9.961 1 93.44 162 LEU A N 1
ATOM 1363 C CA . LEU A 1 162 ? 1.281 21.25 10.125 1 93.44 162 LEU A CA 1
ATOM 1364 C C . LEU A 1 162 ? 1.676 21.5 11.578 1 93.44 162 LEU A C 1
ATOM 1366 O O . LEU A 1 162 ? 2.775 22 11.852 1 93.44 162 LEU A O 1
ATOM 1370 N N . ALA A 1 163 ? 0.8 21.172 12.414 1 93.19 163 ALA A N 1
ATOM 1371 C CA . ALA A 1 163 ? 1.074 21.344 13.844 1 93.19 163 ALA A CA 1
ATOM 1372 C C . ALA A 1 163 ? 2.27 20.5 14.273 1 93.19 163 ALA A C 1
ATOM 1374 O O . ALA A 1 163 ? 3.096 20.938 15.07 1 93.19 163 ALA A O 1
ATOM 1375 N N . LEU A 1 164 ? 2.33 19.297 13.742 1 92.88 164 LEU A N 1
ATOM 1376 C CA . LEU A 1 164 ? 3.449 18.406 14.055 1 92.88 164 LEU A CA 1
ATOM 1377 C C . LEU A 1 164 ? 4.773 19.047 13.633 1 92.88 164 LEU A C 1
ATOM 1379 O O . LEU A 1 164 ? 5.766 18.953 14.359 1 92.88 164 LEU A O 1
ATOM 1383 N N . PHE A 1 165 ? 4.773 19.609 12.461 1 94.69 165 PHE A N 1
ATOM 1384 C CA . PHE A 1 165 ? 5.992 20.234 11.961 1 94.69 165 PHE A CA 1
ATOM 1385 C C . PHE A 1 165 ? 6.52 21.25 12.969 1 94.69 165 PHE A C 1
ATOM 1387 O O . PHE A 1 165 ? 7.684 21.203 13.359 1 94.69 165 PHE A O 1
ATOM 1394 N N . TYR A 1 166 ? 5.633 22.141 13.375 1 93.62 166 TYR A N 1
ATOM 1395 C CA . TYR A 1 166 ? 6.055 23.203 14.281 1 93.62 166 TYR A CA 1
ATOM 1396 C C . TYR A 1 166 ? 6.43 22.641 15.648 1 93.62 166 TYR A C 1
ATOM 1398 O O . TYR A 1 166 ? 7.371 23.125 16.281 1 93.62 166 TYR A O 1
ATOM 1406 N N . TYR A 1 167 ? 5.699 21.688 16.094 1 93.5 167 TYR A N 1
ATOM 1407 C CA . TYR A 1 167 ? 6.008 21.062 17.375 1 93.5 167 TYR A CA 1
ATOM 1408 C C . TYR A 1 167 ? 7.402 20.438 17.359 1 93.5 167 TYR A C 1
ATOM 1410 O O . TYR A 1 167 ? 8.195 20.656 18.266 1 93.5 167 TYR A O 1
ATOM 1418 N N . PHE A 1 168 ? 7.727 19.703 16.359 1 94.75 168 PHE A N 1
ATOM 1419 C CA . PHE A 1 168 ? 9.031 19.062 16.234 1 94.75 168 PHE A CA 1
ATOM 1420 C C . PHE A 1 168 ? 10.133 20.094 16.109 1 94.75 168 PHE A C 1
ATOM 1422 O O . PHE A 1 168 ? 11.203 19.953 16.703 1 94.75 168 PHE A O 1
ATOM 1429 N N . TYR A 1 169 ? 9.836 21.078 15.344 1 94 169 TYR A N 1
ATOM 1430 C CA . TYR A 1 169 ? 10.844 22.125 15.172 1 94 169 TYR A CA 1
ATOM 1431 C C . TYR A 1 169 ? 11.156 22.812 16.5 1 94 169 TYR A C 1
ATOM 1433 O O . TYR A 1 169 ? 12.312 23.109 16.797 1 94 169 TYR A O 1
ATOM 1441 N N . SER A 1 170 ? 10.133 23.031 17.266 1 92.44 170 SER A N 1
ATOM 1442 C CA . SER A 1 170 ? 10.305 23.641 18.578 1 92.44 170 SER A CA 1
ATOM 1443 C C . SER A 1 170 ? 11.141 22.75 19.5 1 92.44 170 SER A C 1
ATOM 1445 O O . SER A 1 170 ? 11.719 23.219 20.484 1 92.44 170 SER A O 1
ATOM 1447 N N . ASN A 1 171 ? 11.211 21.531 19.234 1 93.44 171 ASN A N 1
ATOM 1448 C CA . ASN A 1 171 ? 12.016 20.578 19.984 1 93.44 171 ASN A CA 1
ATOM 1449 C C . ASN A 1 171 ? 13.352 20.297 19.297 1 93.44 171 ASN A C 1
ATOM 1451 O O . ASN A 1 171 ? 14.008 19.297 19.609 1 93.44 171 ASN A O 1
ATOM 1455 N N . GLN A 1 172 ? 13.648 21.125 18.328 1 94.88 172 GLN A N 1
ATOM 1456 C CA . GLN A 1 172 ? 14.938 21.141 17.656 1 94.88 172 GLN A CA 1
ATOM 1457 C C . GLN A 1 172 ? 15.102 19.891 16.781 1 94.88 172 GLN A C 1
ATOM 1459 O O . GLN A 1 172 ? 16.172 19.297 16.75 1 94.88 172 GLN A O 1
ATOM 1464 N N . LEU A 1 173 ? 14.086 19.438 16.219 1 95.25 173 LEU A N 1
ATOM 1465 C CA . LEU A 1 173 ? 14.055 18.422 15.18 1 95.25 173 LEU A CA 1
ATOM 1466 C C . LEU A 1 173 ? 13.422 18.969 13.906 1 95.25 173 LEU A C 1
ATOM 1468 O O . LEU A 1 173 ? 12.516 19.797 13.961 1 95.25 173 LEU A O 1
ATOM 1472 N N . TYR A 1 174 ? 13.914 18.562 12.852 1 96 174 TYR A N 1
ATOM 1473 C CA . TYR A 1 174 ? 13.297 18.938 11.586 1 96 174 TYR A CA 1
ATOM 1474 C C . TYR A 1 174 ? 12.445 17.797 11.031 1 96 174 TYR A C 1
ATOM 1476 O O . TYR A 1 174 ? 12.969 16.781 10.586 1 96 174 TYR A O 1
ATOM 1484 N N . LEU A 1 175 ? 11.195 17.984 11.07 1 95.88 175 LEU A N 1
ATOM 1485 C CA . LEU A 1 175 ? 10.25 17.016 10.523 1 95.88 175 LEU A CA 1
ATOM 1486 C C . LEU A 1 175 ? 9.953 17.297 9.062 1 95.88 175 LEU A C 1
ATOM 1488 O O . LEU A 1 175 ? 9.406 18.359 8.727 1 95.88 175 LEU A O 1
ATOM 1492 N N . TYR A 1 176 ? 10.312 16.406 8.25 1 95.19 176 TYR 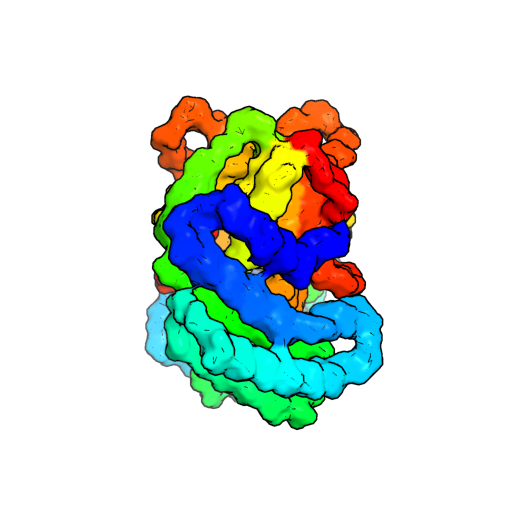A N 1
ATOM 1493 C CA . TYR A 1 176 ? 9.984 16.562 6.836 1 95.19 176 TYR A CA 1
ATOM 1494 C C . TYR A 1 176 ? 8.531 16.156 6.57 1 95.19 176 TYR A C 1
ATOM 1496 O O . TYR A 1 176 ? 8.148 15.008 6.797 1 95.19 176 TYR A O 1
ATOM 1504 N N . VAL A 1 177 ? 7.793 17.062 6.109 1 93.81 177 VAL A N 1
ATOM 1505 C CA . VAL A 1 177 ? 6.406 16.859 5.699 1 93.81 177 VAL A CA 1
ATOM 1506 C C . VAL A 1 177 ? 6.25 17.203 4.219 1 93.81 177 VAL A C 1
ATOM 1508 O O . VAL A 1 177 ? 6.391 18.359 3.822 1 93.81 177 VAL A O 1
ATOM 1511 N N . ASP A 1 178 ? 5.789 16.297 3.498 1 90.5 178 ASP A N 1
ATOM 1512 C CA . ASP A 1 178 ? 5.867 16.359 2.043 1 90.5 178 ASP A CA 1
ATOM 1513 C C . ASP A 1 178 ? 5.062 17.531 1.501 1 90.5 178 ASP A C 1
ATOM 1515 O O . ASP A 1 178 ? 5.566 18.328 0.7 1 90.5 178 ASP A O 1
ATOM 1519 N N . TRP A 1 179 ? 3.857 17.734 1.902 1 89.5 179 TRP A N 1
ATOM 1520 C CA . TRP A 1 179 ? 2.984 18.734 1.294 1 89.5 179 TRP A CA 1
ATOM 1521 C C . TRP A 1 179 ? 3.424 20.141 1.673 1 89.5 179 TRP A C 1
ATOM 1523 O O . TRP A 1 179 ? 3.053 21.109 1.009 1 89.5 179 TRP A O 1
ATOM 1533 N N . LEU A 1 180 ? 4.168 20.281 2.723 1 91.44 180 LEU A N 1
ATOM 1534 C CA . LEU A 1 180 ? 4.668 21.578 3.158 1 91.44 180 LEU A CA 1
ATOM 1535 C C . LEU A 1 180 ? 5.863 22.016 2.314 1 91.44 180 LEU A C 1
ATOM 1537 O O . LEU A 1 180 ? 6.09 23.203 2.119 1 91.44 180 LEU A O 1
ATOM 1541 N N . ILE A 1 181 ? 6.605 21.094 1.864 1 87.88 181 ILE A N 1
ATOM 1542 C CA . ILE A 1 181 ? 7.867 21.375 1.188 1 87.88 181 ILE A CA 1
ATOM 1543 C C . ILE A 1 181 ? 7.652 21.359 -0.325 1 87.88 181 ILE A C 1
ATOM 1545 O O . ILE A 1 181 ? 8.219 22.188 -1.045 1 87.88 181 ILE A O 1
ATOM 1549 N N . ASN A 1 182 ? 6.859 20.406 -0.687 1 81.12 182 ASN A N 1
ATOM 1550 C CA . ASN A 1 182 ? 6.68 20.25 -2.125 1 81.12 182 ASN A CA 1
ATOM 1551 C C . ASN A 1 182 ? 5.348 20.828 -2.594 1 81.12 182 ASN A C 1
ATOM 1553 O O . ASN A 1 182 ? 4.32 20.641 -1.937 1 81.12 182 ASN A O 1
ATOM 1557 N N . ASP A 1 183 ? 5.41 21.734 -3.559 1 71.69 183 ASP A N 1
ATOM 1558 C CA . ASP A 1 183 ? 4.215 22.375 -4.102 1 71.69 183 ASP A CA 1
ATOM 1559 C C . ASP A 1 183 ? 3.275 21.344 -4.719 1 71.69 183 ASP A C 1
ATOM 1561 O O . ASP A 1 183 ? 3.471 20.125 -4.547 1 71.69 183 ASP A O 1
ATOM 1565 N N . GLU A 1 184 ? 2.5 21.766 -5.773 1 61.62 184 GLU A N 1
ATOM 1566 C CA . GLU A 1 184 ? 1.492 20.906 -6.406 1 61.62 184 GLU A CA 1
ATOM 1567 C C . GLU A 1 184 ? 2.094 19.594 -6.867 1 61.62 184 GLU A C 1
ATOM 1569 O O . GLU A 1 184 ? 3.316 19.469 -6.98 1 61.62 184 GLU A O 1
ATOM 1574 N N . ILE A 1 185 ? 1.153 18.547 -6.75 1 59.19 185 ILE A N 1
ATOM 1575 C CA . ILE A 1 185 ? 1.538 17.172 -7.02 1 59.19 185 ILE A CA 1
ATOM 1576 C C . ILE A 1 185 ? 2.248 17.078 -8.367 1 59.19 185 ILE A C 1
ATOM 1578 O O . ILE A 1 185 ? 1.621 17.25 -9.414 1 59.19 185 ILE A O 1
ATOM 1582 N N . PRO A 1 186 ? 3.604 17.172 -8.328 1 59.72 186 PRO A N 1
ATOM 1583 C CA . PRO A 1 186 ? 4.383 17.016 -9.555 1 59.72 186 PRO A CA 1
ATOM 1584 C C . PRO A 1 186 ? 4.09 15.688 -10.266 1 59.72 186 PRO A C 1
ATOM 1586 O O . PRO A 1 186 ? 3.326 14.867 -9.758 1 59.72 186 PRO A O 1
ATOM 1589 N N . LYS A 1 187 ? 4.629 15.547 -11.422 1 70.81 187 LYS A N 1
ATOM 1590 C CA . LYS A 1 187 ? 4.703 14.25 -12.094 1 70.81 187 LYS A CA 1
ATOM 1591 C C . LYS A 1 187 ? 5.246 13.18 -11.156 1 70.81 187 LYS A C 1
ATOM 1593 O O . LYS A 1 187 ? 6.023 13.477 -10.242 1 70.81 187 LYS A O 1
ATOM 1598 N N . THR A 1 188 ? 4.758 12.102 -11.266 1 75.31 188 THR A N 1
ATOM 1599 C CA . THR A 1 188 ? 5.016 10.977 -10.367 1 75.31 188 THR A CA 1
ATOM 1600 C C . THR A 1 188 ? 6.516 10.727 -10.227 1 75.31 188 THR A C 1
ATOM 1602 O O . THR A 1 188 ? 7 10.438 -9.133 1 75.31 188 THR A O 1
ATOM 1605 N N . ASP A 1 189 ? 7.211 10.898 -11.32 1 73.69 189 ASP A N 1
ATOM 1606 C CA . ASP A 1 189 ? 8.648 10.664 -11.273 1 73.69 189 ASP A CA 1
ATOM 1607 C C . ASP A 1 189 ? 9.336 11.672 -10.344 1 73.69 189 ASP A C 1
ATOM 1609 O O . ASP A 1 189 ? 10.258 11.305 -9.602 1 73.69 189 ASP A O 1
ATOM 1613 N N . TYR A 1 190 ? 8.867 12.828 -10.453 1 76.06 190 TYR A N 1
ATOM 1614 C CA . TYR A 1 190 ? 9.422 13.859 -9.578 1 76.06 190 TYR A CA 1
ATOM 1615 C C . TYR A 1 190 ? 9.07 13.578 -8.125 1 76.06 190 TYR A C 1
ATOM 1617 O O . TYR A 1 190 ? 9.914 13.742 -7.234 1 76.06 190 TYR A O 1
ATOM 1625 N N . LEU A 1 191 ? 7.883 13.141 -7.891 1 83 191 LEU A N 1
ATOM 1626 C CA . LEU A 1 191 ? 7.441 12.805 -6.543 1 83 191 LEU A CA 1
ATOM 1627 C C . LEU A 1 191 ? 8.32 11.719 -5.934 1 83 191 LEU A C 1
ATOM 1629 O O . LEU A 1 191 ? 8.781 11.852 -4.797 1 83 191 LEU A O 1
ATOM 1633 N N . LYS A 1 192 ? 8.531 10.672 -6.676 1 85.81 192 LYS A N 1
ATOM 1634 C CA . LYS A 1 192 ? 9.336 9.555 -6.195 1 85.81 192 LYS A CA 1
ATOM 1635 C C . LYS A 1 192 ? 10.766 10.008 -5.879 1 85.81 192 LYS A C 1
ATOM 1637 O O . LYS A 1 192 ? 11.344 9.586 -4.875 1 85.81 192 LYS A O 1
ATOM 1642 N N . ARG A 1 193 ? 11.242 10.805 -6.711 1 84.69 193 ARG A N 1
ATOM 1643 C CA . ARG A 1 193 ? 12.594 11.312 -6.5 1 84.69 193 ARG A CA 1
ATOM 1644 C C . ARG A 1 193 ? 12.672 12.156 -5.23 1 84.69 193 ARG A C 1
ATOM 1646 O O . ARG A 1 193 ? 13.609 12.023 -4.441 1 84.69 193 ARG A O 1
ATOM 1653 N N . ASN A 1 194 ? 11.727 12.992 -5.133 1 87.12 194 ASN A N 1
ATOM 1654 C CA . ASN A 1 194 ? 11.688 13.828 -3.938 1 87.12 194 ASN A CA 1
ATOM 1655 C C . ASN A 1 194 ? 11.602 12.984 -2.668 1 87.12 194 ASN A C 1
ATOM 1657 O O . ASN A 1 194 ? 12.289 13.266 -1.685 1 87.12 194 ASN A O 1
ATOM 1661 N N . LEU A 1 195 ? 10.758 12.023 -2.736 1 89 195 LEU A N 1
ATOM 1662 C CA . LEU A 1 195 ? 10.625 11.117 -1.595 1 89 195 LEU A CA 1
ATOM 1663 C C . LEU A 1 195 ? 11.945 10.406 -1.314 1 89 195 LEU A C 1
ATOM 1665 O O . LEU A 1 195 ? 12.367 10.305 -0.161 1 89 195 LEU A O 1
ATOM 1669 N N . PHE A 1 196 ? 12.57 9.945 -2.395 1 88.44 196 PHE A N 1
ATOM 1670 C CA . PHE A 1 196 ? 13.852 9.258 -2.273 1 88.44 196 PHE A CA 1
ATOM 1671 C C . PHE A 1 196 ? 14.883 10.148 -1.594 1 88.44 196 PHE A C 1
ATOM 1673 O O . PHE A 1 196 ? 15.555 9.727 -0.654 1 88.44 196 PHE A O 1
ATOM 1680 N N . ASP A 1 197 ? 14.961 11.312 -2.076 1 90.19 197 ASP A N 1
ATOM 1681 C CA . ASP A 1 197 ? 15.953 12.25 -1.556 1 90.19 197 ASP A CA 1
ATOM 1682 C C . ASP A 1 197 ? 15.711 12.539 -0.077 1 90.19 197 ASP A C 1
ATOM 1684 O O . ASP A 1 197 ? 16.641 12.516 0.727 1 90.19 197 ASP A O 1
ATOM 1688 N N . ASN A 1 198 ? 14.516 12.773 0.271 1 91.94 198 ASN A N 1
ATOM 1689 C CA . ASN A 1 198 ? 14.219 13.164 1.646 1 91.94 198 ASN A CA 1
ATOM 1690 C C . ASN A 1 198 ? 14.273 11.961 2.588 1 91.94 198 ASN A C 1
ATOM 1692 O O . ASN A 1 198 ? 14.648 12.094 3.752 1 91.94 198 ASN A O 1
ATOM 1696 N N . LEU A 1 199 ? 13.883 10.805 2.068 1 92.69 199 LEU A N 1
ATOM 1697 C CA . LEU A 1 199 ? 14.07 9.578 2.844 1 92.69 199 LEU A CA 1
ATOM 1698 C C . LEU A 1 199 ? 15.547 9.32 3.102 1 92.69 199 LEU A C 1
ATOM 1700 O O . LEU A 1 199 ? 15.938 8.969 4.215 1 92.69 199 LEU A O 1
ATOM 1704 N N . SER A 1 200 ? 16.297 9.531 2.053 1 91 200 SER A N 1
ATOM 1705 C CA . SER A 1 200 ? 17.75 9.312 2.146 1 91 200 SER A CA 1
ATOM 1706 C C . SER A 1 200 ? 18.391 10.273 3.143 1 91 200 SER A C 1
ATOM 1708 O O . SER A 1 200 ? 19.297 9.898 3.875 1 91 200 SER A O 1
ATOM 1710 N N . ASP A 1 201 ? 17.859 11.469 3.229 1 91.44 201 ASP A N 1
ATOM 1711 C CA . ASP A 1 201 ? 18.438 12.523 4.059 1 91.44 201 ASP A CA 1
ATOM 1712 C C . ASP A 1 201 ? 17.906 12.445 5.488 1 91.44 201 ASP A C 1
ATOM 1714 O O . ASP A 1 201 ? 18.406 13.125 6.379 1 91.44 201 ASP A O 1
ATOM 1718 N N . SER A 1 202 ? 16.938 11.656 5.73 1 92.94 202 SER A N 1
ATOM 1719 C CA . SER A 1 202 ? 16.328 11.562 7.059 1 92.94 202 SER A CA 1
ATOM 1720 C C . SER A 1 202 ? 16.984 10.469 7.891 1 92.94 202 SER A C 1
ATOM 1722 O O . SER A 1 202 ? 17.328 9.406 7.371 1 92.94 202 SER A O 1
ATOM 1724 N N . GLU A 1 203 ? 17.141 10.742 9.141 1 90.69 203 GLU A N 1
ATOM 1725 C CA . GLU A 1 203 ? 17.766 9.781 10.031 1 90.69 203 GLU A CA 1
ATOM 1726 C C . GLU A 1 203 ? 16.75 8.789 10.594 1 90.69 203 GLU A C 1
ATOM 1728 O O . GLU A 1 203 ? 17.094 7.645 10.898 1 90.69 203 GLU A O 1
ATOM 1733 N N . GLN A 1 204 ? 15.594 9.273 10.758 1 92.5 204 GLN A N 1
ATOM 1734 C CA . GLN A 1 204 ? 14.516 8.453 11.305 1 92.5 204 GLN A CA 1
ATOM 1735 C C . GLN A 1 204 ? 13.219 8.664 10.531 1 92.5 204 GLN A C 1
ATOM 1737 O O . GLN A 1 204 ? 13.094 9.617 9.766 1 92.5 204 GLN A O 1
ATOM 1742 N N . LEU A 1 205 ? 12.312 7.676 10.617 1 93.44 205 LEU A N 1
ATOM 1743 C CA . LEU A 1 205 ? 10.992 7.762 9.992 1 93.44 205 LEU A CA 1
ATOM 1744 C C . LEU A 1 205 ? 9.891 7.629 11.039 1 93.44 205 LEU A C 1
ATOM 1746 O O . LEU A 1 205 ? 9.969 6.773 11.922 1 93.44 205 LEU A O 1
ATOM 1750 N N . LEU A 1 206 ? 8.992 8.523 11.008 1 91.69 206 LEU A N 1
ATOM 1751 C CA . LEU A 1 206 ? 7.816 8.508 11.875 1 91.69 206 LEU A CA 1
ATOM 1752 C C . LEU A 1 206 ? 6.555 8.227 11.07 1 91.69 206 LEU A C 1
ATOM 1754 O O . LEU A 1 206 ? 6.219 8.977 10.148 1 91.69 206 LEU A O 1
ATOM 1758 N N . PHE A 1 207 ? 5.879 7.125 11.391 1 89.44 207 PHE A N 1
ATOM 1759 C CA . PHE A 1 207 ? 4.625 6.77 10.734 1 89.44 207 PHE A CA 1
ATOM 1760 C C . PHE A 1 207 ? 3.434 7.242 11.562 1 89.44 207 PHE A C 1
ATOM 1762 O O . PHE A 1 207 ? 3.312 6.906 12.742 1 89.44 207 PHE A O 1
ATOM 1769 N N . LEU A 1 208 ? 2.637 8.055 10.875 1 84.12 208 LEU A N 1
ATOM 1770 C CA . LEU A 1 208 ? 1.432 8.555 11.523 1 84.12 208 LEU A CA 1
ATOM 1771 C C . LEU A 1 208 ? 0.24 7.648 11.227 1 84.12 208 LEU A C 1
ATOM 1773 O O . LEU A 1 208 ? -0.233 7.594 10.094 1 84.12 208 LEU A O 1
ATOM 1777 N N . GLN A 1 209 ? -0.136 6.926 12.18 1 73.81 209 GLN A N 1
ATOM 1778 C CA . GLN A 1 209 ? -1.347 6.125 12.031 1 73.81 209 GLN A CA 1
ATOM 1779 C C . GLN A 1 209 ? -2.596 6.965 12.273 1 73.81 209 GLN A C 1
ATOM 1781 O O . GLN A 1 209 ? -2.812 7.461 13.383 1 73.81 209 GLN A O 1
ATOM 1786 N N . SER A 1 210 ? -3.105 7.562 11.281 1 60.53 210 SER A N 1
ATOM 1787 C CA . SER A 1 210 ? -4.258 8.445 11.445 1 60.53 210 SER A CA 1
ATOM 1788 C C . SER A 1 210 ? -5.566 7.672 11.305 1 60.53 210 SER A C 1
ATOM 1790 O O . SER A 1 210 ? -5.594 6.582 10.727 1 60.53 210 SER A O 1
ATOM 1792 N N . PRO A 1 211 ? -6.574 8.156 11.969 1 53.91 211 PRO A N 1
ATOM 1793 C CA . PRO A 1 211 ? -7.891 7.543 11.781 1 53.91 211 PRO A CA 1
ATOM 1794 C C . PRO A 1 211 ? -8.203 7.254 10.312 1 53.91 211 PRO A C 1
ATOM 1796 O O . PRO A 1 211 ? -8.891 6.273 10.008 1 53.91 211 PRO A O 1
ATOM 1799 N N . ASN A 1 212 ? -7.73 8.25 9.547 1 49.88 212 ASN A N 1
ATOM 1800 C CA . ASN A 1 212 ? -7.992 8.086 8.125 1 49.88 212 ASN A CA 1
ATOM 1801 C C . ASN A 1 212 ? -7.328 6.828 7.57 1 49.88 212 ASN A C 1
ATOM 1803 O O . ASN A 1 212 ? -7.77 6.281 6.559 1 49.88 212 ASN A O 1
ATOM 1807 N N . MET A 1 213 ? -6.125 6.645 8.031 1 49.97 213 MET A N 1
ATOM 1808 C CA . MET A 1 213 ? -5.473 5.398 7.637 1 49.97 213 MET A CA 1
ATOM 1809 C C . MET A 1 213 ? -6.246 4.191 8.156 1 49.97 213 MET A C 1
ATOM 1811 O O . MET A 1 213 ? -6.332 3.166 7.48 1 49.97 213 MET A O 1
ATOM 1815 N N . GLU A 1 214 ? -6.652 4.355 9.414 1 43.72 214 GLU A N 1
ATOM 1816 C CA . GLU A 1 214 ? -7.469 3.301 10.008 1 43.72 214 GLU A CA 1
ATOM 1817 C C . GLU A 1 214 ? -8.922 3.402 9.547 1 43.72 214 GLU A C 1
ATOM 1819 O O . GLU A 1 214 ? -9.695 2.459 9.719 1 43.72 214 GLU A O 1
ATOM 1824 N N . LEU A 1 215 ? -9.219 4.621 9.414 1 37.97 215 LEU A N 1
ATOM 1825 C CA . LEU A 1 215 ? -10.609 4.633 8.969 1 37.97 215 LEU A CA 1
ATOM 1826 C C . LEU A 1 215 ? -10.812 3.711 7.773 1 37.97 215 LEU A C 1
ATOM 1828 O O . LEU A 1 215 ? -10.648 4.133 6.625 1 37.97 215 LEU A O 1
ATOM 1832 N N . ASN A 1 216 ? -9.922 2.936 7.613 1 35.25 216 ASN A N 1
ATOM 1833 C CA . ASN A 1 216 ? -10.391 1.847 6.766 1 35.25 216 ASN A CA 1
ATOM 1834 C C . ASN A 1 216 ? -11.891 1.618 6.922 1 35.25 216 ASN A C 1
ATOM 1836 O O . ASN A 1 216 ? -12.352 1.218 7.992 1 35.25 216 ASN A O 1
ATOM 1840 N N . ILE A 1 217 ? -12.586 2.539 6.434 1 33.97 217 ILE A N 1
ATOM 1841 C CA . ILE A 1 217 ? -14.008 2.223 6.336 1 33.97 217 ILE A CA 1
ATOM 1842 C C . ILE A 1 217 ? -14.219 0.723 6.535 1 33.97 217 ILE A C 1
ATOM 1844 O O . ILE A 1 217 ? -15 0.309 7.395 1 33.97 217 ILE A O 1
ATOM 1848 N N . GLN A 1 218 ? -14.867 0.233 5.578 1 33.97 218 GLN A N 1
ATOM 1849 C CA . GLN A 1 218 ? -15.602 -1.015 5.387 1 33.97 218 GLN A CA 1
ATOM 1850 C C . GLN A 1 218 ? -14.664 -2.219 5.457 1 33.97 218 GLN A C 1
ATOM 1852 O O . GLN A 1 218 ? -14.227 -2.729 4.426 1 33.97 218 GLN A O 1
ATOM 1857 N N . GLY A 1 219 ? -13.672 -2.422 6.477 1 38.31 219 GLY A N 1
ATOM 1858 C CA . GLY A 1 219 ? -13.102 -3.736 6.727 1 38.31 219 GLY A CA 1
ATOM 1859 C C . GLY A 1 219 ? -11.625 -3.688 7.09 1 38.31 219 GLY A C 1
ATOM 1860 O O . GLY A 1 219 ? -11.18 -2.766 7.777 1 38.31 219 GLY A O 1
ATOM 1861 N N . ASN A 1 220 ? -10.578 -4.352 6.441 1 43.78 220 ASN A N 1
ATOM 1862 C CA . ASN A 1 220 ? -9.227 -4.793 6.766 1 43.78 220 ASN A CA 1
ATOM 1863 C C . ASN A 1 220 ? -8.258 -3.615 6.879 1 43.78 220 ASN A C 1
ATOM 1865 O O . ASN A 1 220 ? -8.242 -2.74 6.012 1 43.78 220 ASN A O 1
ATOM 1869 N N . PRO A 1 221 ? -7.781 -3.34 8.273 1 49.91 221 PRO A N 1
ATOM 1870 C CA . PRO A 1 221 ? -6.766 -2.297 8.438 1 49.91 221 PRO A CA 1
ATOM 1871 C C . PRO A 1 221 ? -5.789 -2.244 7.262 1 49.91 221 PRO A C 1
ATOM 1873 O O . PRO A 1 221 ? -5.262 -3.279 6.844 1 49.91 221 PRO A O 1
ATOM 1876 N N . SER A 1 222 ? -6.023 -1.289 6.215 1 59.53 222 SER A N 1
ATOM 1877 C CA . SER A 1 222 ? -5.148 -1.226 5.047 1 59.53 222 SER A CA 1
ATOM 1878 C C . SER A 1 222 ? -4.207 -0.03 5.125 1 59.53 222 SER A C 1
ATOM 1880 O O . SER A 1 222 ? -4.547 0.998 5.711 1 59.53 222 SER A O 1
ATOM 1882 N N . ILE A 1 223 ? -2.859 -0.184 5.23 1 75.38 223 ILE A N 1
ATOM 1883 C CA . ILE A 1 223 ? -1.861 0.86 5.023 1 75.38 223 ILE A CA 1
ATOM 1884 C C . ILE A 1 223 ? -1.964 1.399 3.6 1 75.38 223 ILE A C 1
ATOM 1886 O O . ILE A 1 223 ? -2.154 0.634 2.65 1 75.38 223 ILE A O 1
ATOM 1890 N N . LYS A 1 224 ? -1.987 2.76 3.541 1 80.81 224 LYS A N 1
ATOM 1891 C CA . LYS A 1 224 ? -1.997 3.377 2.219 1 80.81 224 LYS A CA 1
ATOM 1892 C C . LYS A 1 224 ? -0.771 2.965 1.409 1 80.81 224 LYS A C 1
ATOM 1894 O O . LYS A 1 224 ? 0.323 2.822 1.961 1 80.81 224 LYS A O 1
ATOM 1899 N N . ALA A 1 225 ? -0.91 2.91 0.155 1 84.25 225 ALA A N 1
ATOM 1900 C CA . ALA A 1 225 ? 0.126 2.381 -0.729 1 84.25 225 ALA A CA 1
ATOM 1901 C C . ALA A 1 225 ? 1.394 3.229 -0.657 1 84.25 225 ALA A C 1
ATOM 1903 O O . ALA A 1 225 ? 2.502 2.691 -0.587 1 84.25 225 ALA A O 1
ATOM 1904 N N . TRP A 1 226 ? 1.271 4.523 -0.638 1 87.38 226 TRP A N 1
ATOM 1905 C CA . TRP A 1 226 ? 2.443 5.395 -0.606 1 87.38 226 TRP A CA 1
ATOM 1906 C C . TRP A 1 226 ? 3.17 5.281 0.729 1 87.38 226 TRP A C 1
ATOM 1908 O O . TRP A 1 226 ? 4.398 5.352 0.782 1 87.38 226 TRP A O 1
ATOM 1918 N N . CYS A 1 227 ? 2.418 5.211 1.767 1 89.31 227 CYS A N 1
ATOM 1919 C CA . CYS A 1 227 ? 3.039 5.004 3.07 1 89.31 227 CYS A CA 1
ATOM 1920 C C . CYS A 1 227 ? 3.836 3.705 3.096 1 89.31 227 CYS A C 1
ATOM 1922 O O . CYS A 1 227 ? 4.949 3.666 3.619 1 89.31 227 CYS A O 1
ATOM 1924 N N . ALA A 1 228 ? 3.201 2.688 2.549 1 89.06 228 ALA A N 1
ATOM 1925 C CA . ALA A 1 228 ? 3.9 1.407 2.467 1 89.06 228 ALA A CA 1
ATOM 1926 C C . ALA A 1 228 ? 5.176 1.53 1.636 1 89.06 228 ALA A C 1
ATOM 1928 O O . ALA A 1 228 ? 6.215 0.973 1.994 1 89.06 228 ALA A O 1
ATOM 1929 N N . TRP A 1 229 ? 5.082 2.203 0.523 1 91.25 229 TRP A N 1
ATOM 1930 C CA . TRP A 1 229 ? 6.223 2.467 -0.351 1 91.25 229 TRP A CA 1
ATOM 1931 C C . TRP A 1 229 ? 7.344 3.162 0.412 1 91.25 229 TRP A C 1
ATOM 1933 O O . TRP A 1 229 ? 8.508 2.771 0.306 1 91.25 229 TRP A O 1
ATOM 1943 N N . GLU A 1 230 ? 6.977 4.105 1.218 1 92.69 230 GLU A N 1
ATOM 1944 C CA . GLU A 1 230 ? 7.941 4.855 2.02 1 92.69 230 GLU A CA 1
ATOM 1945 C C . GLU A 1 230 ? 8.594 3.969 3.076 1 92.69 230 GLU A C 1
ATOM 1947 O O . GLU A 1 230 ? 9.805 4.031 3.285 1 92.69 230 GLU A O 1
ATOM 1952 N N . LEU A 1 231 ? 7.762 3.23 3.695 1 90.88 231 LEU A N 1
ATOM 1953 C CA . LEU A 1 231 ? 8.258 2.326 4.73 1 90.88 231 LEU A CA 1
ATOM 1954 C C . LEU A 1 231 ? 9.227 1.309 4.145 1 90.88 231 LEU A C 1
ATOM 1956 O O . LEU A 1 231 ? 10.258 1.006 4.75 1 90.88 231 LEU A O 1
ATOM 1960 N N . GLY A 1 232 ? 8.852 0.769 2.988 1 91.31 232 GLY A N 1
ATOM 1961 C CA . GLY A 1 232 ? 9.75 -0.156 2.314 1 91.31 232 GLY A CA 1
ATOM 1962 C C . GLY A 1 232 ? 11.07 0.476 1.918 1 91.31 232 GLY A C 1
ATOM 1963 O O . GLY A 1 232 ? 12.133 -0.12 2.111 1 91.31 232 GLY A O 1
ATOM 1964 N N . SER A 1 233 ? 11.031 1.627 1.377 1 91.31 233 SER A N 1
ATOM 1965 C CA . SER A 1 233 ? 12.219 2.367 0.984 1 91.31 233 SER A CA 1
ATOM 1966 C C . SER A 1 233 ? 13.141 2.611 2.178 1 91.31 233 SER A C 1
ATOM 1968 O O . SER A 1 233 ? 14.344 2.377 2.098 1 91.31 233 SER A O 1
ATOM 1970 N N . PHE A 1 234 ? 12.547 3.084 3.246 1 91.12 234 PHE A N 1
ATOM 1971 C CA . PHE A 1 234 ? 13.336 3.406 4.426 1 91.12 234 PHE A CA 1
ATOM 1972 C C . PHE A 1 234 ? 13.922 2.141 5.051 1 91.12 234 PHE A C 1
ATOM 1974 O O . PHE A 1 234 ? 15.039 2.158 5.574 1 91.12 234 PHE A O 1
ATOM 1981 N N . PHE A 1 235 ? 13.172 1.081 4.977 1 88.62 235 PHE A N 1
ATOM 1982 C CA . PHE A 1 235 ? 13.68 -0.206 5.445 1 88.62 235 PHE A CA 1
ATOM 1983 C C . PHE A 1 235 ? 14.922 -0.613 4.664 1 88.62 235 PHE A C 1
ATOM 1985 O O . PHE A 1 235 ? 15.914 -1.052 5.254 1 88.62 235 PHE A O 1
ATOM 1992 N N . TYR A 1 236 ? 14.812 -0.504 3.408 1 88.25 236 TYR A N 1
ATOM 1993 C CA . TYR A 1 236 ? 15.953 -0.857 2.574 1 88.25 236 TYR A CA 1
ATOM 1994 C C . TYR A 1 236 ? 17.156 0.015 2.904 1 88.25 236 TYR A C 1
ATOM 1996 O O . TYR A 1 236 ? 18.281 -0.481 3.002 1 88.25 236 TYR A O 1
ATOM 2004 N N . LYS A 1 237 ? 16.969 1.266 3.027 1 87.38 237 LYS A N 1
ATOM 2005 C CA . LYS A 1 237 ? 18.031 2.207 3.389 1 87.38 237 LYS A CA 1
ATOM 2006 C C . LYS A 1 237 ? 18.734 1.768 4.664 1 87.38 237 LYS A C 1
ATOM 2008 O O . LYS A 1 237 ? 19.969 1.662 4.688 1 87.38 237 LYS A O 1
ATOM 2013 N N . THR A 1 238 ? 17.984 1.557 5.695 1 86.06 238 THR A N 1
ATOM 2014 C CA . THR A 1 238 ? 18.562 1.302 7.012 1 86.06 238 THR A CA 1
ATOM 2015 C C . THR A 1 238 ? 19.234 -0.067 7.055 1 86.06 238 THR A C 1
ATOM 2017 O O . THR A 1 238 ? 20.234 -0.251 7.75 1 86.06 238 THR A O 1
ATOM 2020 N N . ASN A 1 239 ? 18.703 -0.985 6.289 1 83.12 239 ASN A N 1
ATOM 2021 C CA . ASN A 1 239 ? 19.281 -2.326 6.305 1 83.12 239 ASN A CA 1
ATOM 2022 C C . ASN A 1 239 ? 20.469 -2.438 5.348 1 83.12 239 ASN A C 1
ATOM 2024 O O . ASN A 1 239 ? 21.312 -3.32 5.5 1 83.12 239 ASN A O 1
ATOM 2028 N N . SER A 1 240 ? 20.484 -1.689 4.34 1 81.94 240 SER A N 1
ATOM 2029 C CA . SER A 1 240 ? 21.625 -1.685 3.436 1 81.94 240 SER A CA 1
ATOM 2030 C C . SER A 1 240 ? 22.844 -1.03 4.082 1 81.94 240 SER A C 1
ATOM 2032 O O . SER A 1 240 ? 23.984 -1.352 3.742 1 81.94 240 SER A O 1
ATOM 2034 N N . GLN A 1 241 ? 22.688 -0.036 4.805 1 70.44 241 GLN A N 1
ATOM 2035 C CA . GLN A 1 241 ? 23.766 0.653 5.496 1 70.44 241 GLN A CA 1
ATOM 2036 C C . GLN A 1 241 ? 24.406 -0.24 6.562 1 70.44 241 GLN A C 1
ATOM 2038 O O . GLN A 1 241 ? 25.594 -0.115 6.863 1 70.44 241 GLN A O 1
ATOM 2043 N N . PHE A 1 242 ? 23.609 -1.229 7.086 1 57.5 242 PHE A N 1
ATOM 2044 C CA . PHE A 1 242 ? 24.109 -2.035 8.195 1 57.5 242 PHE A CA 1
ATOM 2045 C C . PHE A 1 242 ? 24.453 -3.445 7.727 1 57.5 242 PHE A C 1
ATOM 2047 O O . PHE A 1 242 ? 24.703 -4.328 8.547 1 57.5 242 PHE A O 1
ATOM 2054 N N . SER A 1 243 ? 24.047 -3.918 6.574 1 55.84 243 SER A N 1
ATOM 2055 C CA . SER A 1 243 ? 24.172 -5.266 6.027 1 55.84 243 SER A CA 1
ATOM 2056 C C . SER A 1 243 ? 25.547 -5.848 6.32 1 55.84 243 SER A C 1
ATOM 2058 O O . SER A 1 243 ? 25.812 -7.016 6.023 1 55.84 243 SER A O 1
ATOM 2060 N N . GLY A 1 244 ? 26.562 -5.227 6.535 1 46.03 244 GLY A N 1
ATOM 2061 C CA . GLY A 1 244 ? 27.703 -6.059 6.867 1 46.03 244 GLY A CA 1
ATOM 2062 C C . GLY A 1 244 ? 27.438 -6.984 8.039 1 46.03 244 GLY A C 1
ATOM 2063 O O . GLY A 1 244 ? 28.219 -7.914 8.289 1 46.03 244 GLY A O 1
ATOM 2064 N N . ASN A 1 245 ? 26.766 -6.715 9.141 1 40.62 245 ASN A N 1
ATOM 2065 C CA . ASN A 1 245 ? 26.531 -7.59 10.289 1 40.62 245 ASN A CA 1
ATOM 2066 C C . ASN A 1 245 ? 25.094 -8.102 10.312 1 40.62 245 ASN A C 1
ATOM 2068 O O . ASN A 1 245 ? 24.156 -7.344 10.617 1 40.62 245 ASN A O 1
ATOM 2072 N N . PRO A 1 246 ? 24.766 -9.195 9.703 1 43.06 246 PRO A N 1
ATOM 2073 C CA . PRO A 1 246 ? 23.453 -9.797 9.539 1 43.06 246 PRO A CA 1
ATOM 2074 C C . PRO A 1 246 ? 22.609 -9.727 10.812 1 43.06 246 PRO A C 1
ATOM 2076 O O . PRO A 1 246 ? 21.375 -9.719 10.742 1 43.06 246 PRO A O 1
ATOM 2079 N N . TYR A 1 247 ? 23.172 -9.961 11.977 1 41.47 247 TYR A N 1
ATOM 2080 C CA . TYR A 1 247 ? 22.609 -10.102 13.32 1 41.47 247 TYR A CA 1
ATOM 2081 C C . TYR A 1 247 ? 22.156 -8.75 13.867 1 41.47 247 TYR A C 1
ATOM 2083 O O . TYR A 1 247 ? 21.5 -8.688 14.898 1 41.47 247 TYR A O 1
ATOM 2091 N N . ASN A 1 248 ? 22.703 -7.789 13.492 1 43.53 248 ASN A N 1
ATOM 2092 C CA . ASN A 1 248 ? 22.422 -6.52 14.156 1 43.53 248 ASN A CA 1
ATOM 2093 C C . ASN A 1 248 ? 21.188 -5.844 13.578 1 43.53 248 ASN A C 1
ATOM 2095 O O . ASN A 1 248 ? 21.188 -4.637 13.344 1 43.53 248 ASN A O 1
ATOM 2099 N N . TYR A 1 249 ? 20.375 -6.578 13.094 1 45.75 249 TYR A N 1
ATOM 2100 C CA . TYR A 1 249 ? 19.078 -6.109 12.617 1 45.75 249 TYR A CA 1
ATOM 2101 C C . TYR A 1 249 ? 18.391 -5.254 13.672 1 45.75 249 TYR A C 1
ATOM 2103 O O . TYR A 1 249 ? 17.422 -4.555 13.367 1 45.75 249 TYR A O 1
ATOM 2111 N N . ASP A 1 250 ? 18.672 -5.512 14.938 1 45.25 250 ASP A N 1
ATOM 2112 C CA . ASP A 1 250 ? 18.125 -4.859 16.125 1 45.25 250 ASP A CA 1
ATOM 2113 C C . ASP A 1 250 ? 18.172 -3.342 15.984 1 45.25 250 ASP A C 1
ATOM 2115 O O . ASP A 1 250 ? 17.438 -2.627 16.672 1 45.25 250 ASP A O 1
ATOM 2119 N N . SER A 1 251 ? 19.047 -2.918 15.164 1 47.12 251 SER A N 1
ATOM 2120 C CA . SER A 1 251 ? 19.344 -1.49 15.242 1 47.12 251 SER A CA 1
ATOM 2121 C C . SER A 1 251 ? 18.328 -0.67 14.461 1 47.12 251 SER A C 1
ATOM 2123 O O . SER A 1 251 ? 18.391 0.561 14.453 1 47.12 251 SER A O 1
ATOM 2125 N N . SER A 1 252 ? 17.516 -1.334 13.625 1 50 252 SER A N 1
ATOM 2126 C CA . SER A 1 252 ? 16.578 -0.595 12.789 1 50 252 SER A CA 1
ATOM 2127 C C . SER A 1 252 ? 15.469 0.04 13.625 1 50 252 SER A C 1
ATOM 2129 O O . SER A 1 252 ? 14.867 1.031 13.211 1 50 252 SER A O 1
ATOM 2131 N N . ARG A 1 253 ? 15.195 -0.69 14.727 1 53.06 253 ARG A N 1
ATOM 2132 C CA . ARG A 1 253 ? 14.125 -0.252 15.625 1 53.06 253 ARG A CA 1
ATOM 2133 C C . ARG A 1 253 ? 14.359 1.181 16.094 1 53.06 253 ARG A C 1
ATOM 2135 O O . ARG A 1 253 ? 13.414 1.878 16.469 1 53.06 253 ARG A O 1
ATOM 2142 N N . LYS A 1 254 ? 15.594 1.517 15.914 1 60.84 254 LYS A N 1
ATOM 2143 C CA . LYS A 1 254 ? 15.883 2.854 16.422 1 60.84 254 LYS A CA 1
ATOM 2144 C C . LYS A 1 254 ? 15.586 3.918 15.367 1 60.84 254 LYS A C 1
ATOM 2146 O O . LYS A 1 254 ? 15.633 5.113 15.656 1 60.84 254 LYS A O 1
ATOM 2151 N N . TYR A 1 255 ? 15.07 3.314 14.164 1 70.5 255 TYR A N 1
ATOM 2152 C CA . TYR A 1 255 ? 15.039 4.297 13.094 1 70.5 255 TYR A CA 1
ATOM 2153 C C . TYR A 1 255 ? 13.609 4.535 12.617 1 70.5 255 TYR A C 1
ATOM 2155 O O . TYR A 1 255 ? 13.328 5.535 11.953 1 70.5 255 TYR A O 1
ATOM 2163 N N . LYS A 1 256 ? 12.695 3.566 13.078 1 78 256 LYS A N 1
ATOM 2164 C CA . LYS A 1 256 ? 11.32 3.686 12.594 1 78 256 LYS A CA 1
ATOM 2165 C C . LYS A 1 256 ? 10.328 3.715 13.75 1 78 256 LYS A C 1
ATOM 2167 O O . LYS A 1 256 ? 10.336 2.82 14.602 1 78 256 LYS A O 1
ATOM 2172 N N . PHE A 1 257 ? 9.508 4.758 13.727 1 73.06 257 PHE A N 1
ATOM 2173 C CA . PHE A 1 257 ? 8.586 4.992 14.828 1 73.06 257 PHE A CA 1
ATOM 2174 C C . PHE A 1 257 ? 7.16 5.164 14.312 1 73.06 257 PHE A C 1
ATOM 2176 O O . PHE A 1 257 ? 6.953 5.414 13.125 1 73.06 257 PHE A O 1
ATOM 2183 N N . PHE A 1 258 ? 6.27 4.84 15.102 1 71.12 258 PHE A N 1
ATOM 2184 C CA . PHE A 1 258 ? 4.895 5.164 14.742 1 71.12 258 PHE A CA 1
ATOM 2185 C C . PHE A 1 258 ? 4.195 5.902 15.883 1 71.12 258 PHE A C 1
ATOM 2187 O O . PHE A 1 258 ? 4.578 5.762 17.047 1 71.12 258 PHE A O 1
ATOM 2194 N N . ILE A 1 259 ? 3.355 6.816 15.477 1 68.69 259 ILE A N 1
ATOM 2195 C CA . ILE A 1 259 ? 2.469 7.504 16.406 1 68.69 259 ILE A CA 1
ATOM 2196 C C . ILE A 1 259 ? 1.071 6.895 16.344 1 68.69 259 ILE A C 1
ATOM 2198 O O . ILE A 1 259 ? 0.512 6.734 15.25 1 68.69 259 ILE A O 1
ATOM 2202 N N . ASN A 1 260 ? 0.752 6.297 17.453 1 58.34 260 ASN A N 1
ATOM 2203 C CA . ASN A 1 260 ? -0.644 5.879 17.516 1 58.34 260 ASN A CA 1
ATOM 2204 C C . ASN A 1 260 ? -1.528 6.973 18.109 1 58.34 260 ASN A C 1
ATOM 2206 O O . ASN A 1 260 ? -1.542 7.172 19.328 1 58.34 260 ASN A O 1
ATOM 2210 N N . ILE A 1 261 ? -1.911 7.77 17.266 1 53.41 261 ILE A N 1
ATOM 2211 C CA . ILE A 1 261 ? -2.74 8.836 17.797 1 53.41 261 ILE A CA 1
ATOM 2212 C C . ILE A 1 261 ? -4.066 8.266 18.297 1 53.41 261 ILE A C 1
ATOM 2214 O O . ILE A 1 261 ? -4.746 8.875 19.125 1 53.41 261 ILE A O 1
ATOM 2218 N N . TYR A 1 262 ? -4.453 6.996 17.734 1 50.5 262 TYR A N 1
ATOM 2219 C CA . TYR A 1 262 ? -5.723 6.449 18.203 1 50.5 262 TYR A CA 1
ATOM 2220 C C . TYR A 1 262 ? -5.496 5.359 19.234 1 50.5 262 TYR A C 1
ATOM 2222 O O . TYR A 1 262 ? -4.723 4.426 19.016 1 50.5 262 TYR A O 1
ATOM 2230 N N . ARG A 1 263 ? -4.98 5.75 20.391 1 49.19 263 ARG A N 1
ATOM 2231 C CA . ARG A 1 263 ? -4.793 4.879 21.547 1 49.19 263 ARG A CA 1
ATOM 2232 C C . ARG A 1 263 ? -5.617 3.604 21.406 1 49.19 263 ARG A C 1
ATOM 2234 O O . ARG A 1 263 ? -6.031 3.016 22.406 1 49.19 263 ARG A O 1
ATOM 2241 N N . THR A 1 264 ? -6.164 3.436 20.172 1 47.97 264 THR A N 1
ATOM 2242 C CA . THR A 1 264 ? -7.016 2.256 20.266 1 47.97 264 THR A CA 1
ATOM 2243 C C . THR A 1 264 ? -6.176 0.982 20.281 1 47.97 264 THR A C 1
ATOM 2245 O O . THR A 1 264 ? -5.086 0.946 19.703 1 47.97 264 THR A O 1
ATOM 2248 N N . ASN A 1 265 ? -6.379 0.288 21.312 1 43.84 265 ASN A N 1
ATOM 2249 C CA . ASN A 1 265 ? -5.824 -1.053 21.469 1 43.84 265 ASN A CA 1
ATOM 2250 C C . ASN A 1 265 ? -5.793 -1.805 20.141 1 43.84 265 ASN A C 1
ATOM 2252 O O . ASN A 1 265 ? -6.469 -2.824 19.984 1 43.84 265 ASN A O 1
ATOM 2256 N N . ALA A 1 266 ? -5.832 -1.062 19.156 1 45.66 266 ALA A N 1
ATOM 2257 C CA . ALA A 1 266 ? -6.043 -1.866 17.953 1 45.66 266 ALA A CA 1
ATOM 2258 C C . ALA A 1 266 ? -4.918 -2.885 17.766 1 45.66 266 ALA A C 1
ATOM 2260 O O . ALA A 1 266 ? -3.746 -2.514 17.688 1 45.66 266 ALA A O 1
ATOM 2261 N N . SER A 1 267 ? -5.035 -3.984 18.453 1 45.31 267 SER A N 1
ATOM 2262 C CA . SER A 1 267 ? -4.312 -5.254 18.438 1 45.31 267 SER A CA 1
ATOM 2263 C C . SER A 1 267 ? -3.869 -5.625 17.031 1 45.31 267 SER A C 1
ATOM 2265 O O . SER A 1 267 ? -2.979 -6.461 16.859 1 45.31 267 SER A O 1
ATOM 2267 N N . LYS A 1 268 ? -4.648 -5.07 15.953 1 51.09 268 LYS A N 1
ATOM 2268 C CA . LYS A 1 268 ? -4.336 -5.77 14.711 1 51.09 268 LYS A CA 1
ATOM 2269 C C . LYS A 1 268 ? -3.656 -4.84 13.703 1 51.09 268 LYS A C 1
ATOM 2271 O O . LYS A 1 268 ? -4.316 -4.266 12.836 1 51.09 268 LYS A O 1
ATOM 2276 N N . SER A 1 269 ? -2.426 -4.285 14.125 1 60.91 269 SER A N 1
ATOM 2277 C CA . SER A 1 269 ? -1.682 -3.49 13.148 1 60.91 269 SER A CA 1
ATOM 2278 C C . SER A 1 269 ? -1.266 -4.332 11.953 1 60.91 269 SER A C 1
ATOM 2280 O O . SER A 1 269 ? -1.095 -5.547 12.07 1 60.91 269 SER A O 1
ATOM 2282 N N . HIS A 1 270 ? -1.44 -3.742 10.844 1 72.31 270 HIS A N 1
ATOM 2283 C CA . HIS A 1 270 ? -0.955 -4.402 9.633 1 72.31 270 HIS A CA 1
ATOM 2284 C C . HIS A 1 270 ? 0.46 -4.938 9.828 1 72.31 270 HIS A C 1
ATOM 2286 O O . HIS A 1 270 ? 1.295 -4.281 10.461 1 72.31 270 HIS A O 1
ATOM 2292 N N . ARG A 1 271 ? 0.76 -5.988 9.32 1 75.88 271 ARG A N 1
ATOM 2293 C CA . ARG A 1 271 ? 2.031 -6.684 9.492 1 75.88 271 ARG A CA 1
ATOM 2294 C C . ARG A 1 271 ? 3.201 -5.801 9.07 1 75.88 271 ARG A C 1
ATOM 2296 O O . ARG A 1 271 ? 4.301 -5.91 9.617 1 75.88 271 ARG A O 1
ATOM 2303 N N . ILE A 1 272 ? 2.98 -4.934 8.141 1 79.62 272 ILE A N 1
ATOM 2304 C CA . ILE A 1 272 ? 4.02 -4.039 7.641 1 79.62 272 ILE A CA 1
ATOM 2305 C C . ILE A 1 272 ? 4.523 -3.148 8.773 1 79.62 272 ILE A C 1
ATOM 2307 O O . ILE A 1 272 ? 5.684 -2.73 8.773 1 79.62 272 ILE A O 1
ATOM 2311 N N . LEU A 1 273 ? 3.666 -2.922 9.734 1 78.06 273 LEU A N 1
ATOM 2312 C CA . LEU A 1 273 ? 4.012 -1.999 10.812 1 78.06 273 LEU A CA 1
ATOM 2313 C C . LEU A 1 273 ? 4.75 -2.725 11.93 1 78.06 273 LEU A C 1
ATOM 2315 O O . LEU A 1 273 ? 5.312 -2.086 12.82 1 78.06 273 LEU A O 1
ATOM 2319 N N . GLU A 1 274 ? 4.719 -3.973 11.789 1 76.62 274 GLU A N 1
ATOM 2320 C CA . GLU A 1 274 ? 5.461 -4.734 12.781 1 76.62 274 GLU A CA 1
ATOM 2321 C C . GLU A 1 274 ? 6.949 -4.395 12.742 1 76.62 274 GLU A C 1
ATOM 2323 O O . GLU A 1 274 ? 7.523 -4.227 11.664 1 76.62 274 GLU A O 1
ATOM 2328 N N . GLY A 1 275 ? 7.574 -4.16 13.945 1 73.75 275 GLY A N 1
ATOM 2329 C CA . GLY A 1 275 ? 8.969 -3.773 14.023 1 73.75 275 GLY A CA 1
ATOM 2330 C C . GLY A 1 275 ? 9.164 -2.289 14.281 1 73.75 275 GLY A C 1
ATOM 2331 O O . GLY A 1 275 ? 10.266 -1.852 14.633 1 73.75 275 GLY A O 1
ATOM 2332 N N . LEU A 1 276 ? 8.102 -1.549 14.023 1 76.88 276 LEU A N 1
ATOM 2333 C CA . LEU A 1 276 ? 8.164 -0.135 14.375 1 76.88 276 LEU A CA 1
ATOM 2334 C C . LEU A 1 276 ? 8.031 0.052 15.883 1 76.88 276 LEU A C 1
ATOM 2336 O O . LEU A 1 276 ? 7.297 -0.69 16.547 1 76.88 276 LEU A O 1
ATOM 2340 N N . THR A 1 277 ? 8.734 1.009 16.328 1 80.19 277 THR A N 1
ATOM 2341 C CA . THR A 1 277 ? 8.688 1.325 17.75 1 80.19 277 THR A CA 1
ATOM 2342 C C . THR A 1 277 ? 7.652 2.416 18.031 1 80.19 277 THR A C 1
ATOM 2344 O O . THR A 1 277 ? 7.57 3.4 17.281 1 80.19 277 THR A O 1
ATOM 2347 N N . GLU A 1 278 ? 6.895 2.191 19 1 81.31 278 GLU A N 1
ATOM 2348 C CA . GLU A 1 278 ? 5.961 3.246 19.391 1 81.31 278 GLU A CA 1
ATOM 2349 C C . GLU A 1 278 ? 6.699 4.465 19.938 1 81.31 278 GLU A C 1
ATOM 2351 O O . GLU A 1 278 ? 7.602 4.332 20.766 1 81.31 278 GLU A O 1
ATOM 2356 N N . LEU A 1 279 ? 6.348 5.613 19.453 1 85.62 279 LEU A N 1
ATOM 2357 C CA . LEU A 1 279 ? 7.008 6.844 19.859 1 85.62 279 LEU A CA 1
ATOM 2358 C C . LEU A 1 279 ? 6.762 7.113 21.344 1 85.62 279 LEU A C 1
ATOM 2360 O O . LEU A 1 279 ? 5.613 7.145 21.797 1 85.62 279 LEU A O 1
ATOM 2364 N N . SER A 1 280 ? 7.809 7.277 22.078 1 84.81 280 SER A N 1
ATOM 2365 C CA . SER A 1 280 ? 7.68 7.496 23.516 1 84.81 280 SER A CA 1
ATOM 2366 C C . SER A 1 280 ? 8.289 8.836 23.922 1 84.81 280 SER A C 1
ATOM 2368 O O . SER A 1 280 ? 8.016 9.344 25.016 1 84.81 280 SER A O 1
ATOM 2370 N N . GLY A 1 281 ? 9.117 9.398 23.031 1 86.75 281 GLY A N 1
ATOM 2371 C CA . GLY A 1 281 ? 9.75 10.656 23.375 1 86.75 281 GLY A CA 1
ATOM 2372 C C . GLY A 1 281 ? 10.391 11.352 22.188 1 86.75 281 GLY A C 1
ATOM 2373 O O . GLY A 1 281 ? 10.727 10.711 21.203 1 86.75 281 GLY A O 1
ATOM 2374 N N . ILE A 1 282 ? 10.523 12.641 22.344 1 90.38 282 ILE A N 1
ATOM 2375 C CA . ILE A 1 282 ? 11.133 13.508 21.344 1 90.38 282 ILE A CA 1
ATOM 2376 C C . ILE A 1 282 ? 12.219 14.359 21.984 1 90.38 282 ILE A C 1
ATOM 2378 O O . ILE A 1 282 ? 12 14.961 23.047 1 90.38 282 ILE A O 1
ATOM 2382 N N . SER A 1 283 ? 13.414 14.312 21.438 1 90.62 283 SER A N 1
ATOM 2383 C CA . SER A 1 283 ? 14.539 15.117 21.891 1 90.62 283 SER A CA 1
ATOM 2384 C C . SER A 1 283 ? 15.383 15.602 20.719 1 90.62 283 SER A C 1
ATOM 2386 O O . SER A 1 283 ? 15.211 15.133 19.594 1 90.62 283 SER A O 1
ATOM 2388 N N . PRO A 1 284 ? 16.234 16.562 20.953 1 91.69 284 PRO A N 1
ATOM 2389 C CA . PRO A 1 284 ? 17.078 17.031 19.859 1 91.69 284 PRO A CA 1
ATOM 2390 C C . PRO A 1 284 ? 17.922 15.922 19.234 1 91.69 284 PRO A C 1
ATOM 2392 O O . PRO A 1 284 ? 18.406 16.062 18.109 1 91.69 284 PRO A O 1
ATOM 2395 N N . ASN A 1 285 ? 18.109 14.812 19.953 1 90 285 ASN A N 1
ATOM 2396 C CA . ASN A 1 285 ? 18.906 13.695 19.453 1 90 285 ASN A CA 1
ATOM 2397 C C . ASN A 1 285 ? 18.062 12.719 18.656 1 90 285 ASN A C 1
ATOM 2399 O O . ASN A 1 285 ? 18.578 11.734 18.109 1 90 285 ASN A O 1
ATOM 2403 N N . GLY A 1 286 ? 16.812 12.938 18.641 1 90.06 286 GLY A N 1
ATOM 2404 C CA . GLY A 1 286 ? 15.961 12.086 17.828 1 90.06 286 GLY A CA 1
ATOM 2405 C C . GLY A 1 286 ? 14.758 11.555 18.578 1 90.06 286 GLY A C 1
ATOM 2406 O O . GLY A 1 286 ? 14.398 12.07 19.641 1 90.06 286 GLY A O 1
ATOM 2407 N N . LEU A 1 287 ? 14.102 10.594 17.891 1 89.75 287 LEU A N 1
ATOM 2408 C CA . LEU A 1 287 ? 12.914 9.953 18.438 1 89.75 287 LEU A CA 1
ATOM 2409 C C . LEU A 1 287 ? 13.289 8.758 19.312 1 89.75 287 LEU A C 1
ATOM 2411 O O . LEU A 1 287 ? 14.305 8.102 19.062 1 89.75 287 LEU A O 1
ATOM 2415 N N . THR A 1 288 ? 12.617 8.594 20.297 1 85.94 288 THR A N 1
ATOM 2416 C CA . THR A 1 288 ? 12.836 7.43 21.156 1 85.94 288 THR A CA 1
ATOM 2417 C C . THR A 1 288 ? 11.531 6.66 21.359 1 85.94 288 THR A C 1
ATOM 2419 O O . THR A 1 288 ? 10.453 7.254 21.391 1 85.94 288 THR A O 1
ATOM 2422 N N . MET B 1 1 ? 2.559 -8.609 -23.609 1 74.31 1 MET B N 1
ATOM 2423 C CA . MET B 1 1 ? 3.121 -9.906 -23.969 1 74.31 1 MET B CA 1
ATOM 2424 C C . MET B 1 1 ? 2.055 -11 -23.906 1 74.31 1 MET B C 1
ATOM 2426 O O . MET B 1 1 ? 1.594 -11.367 -22.828 1 74.31 1 MET B O 1
ATOM 2430 N N . ASN B 1 2 ? 1.688 -11.531 -25.016 1 76.06 2 ASN B N 1
ATOM 2431 C CA . ASN B 1 2 ? 0.643 -12.539 -25.156 1 76.06 2 ASN B CA 1
ATOM 2432 C C . ASN B 1 2 ? 1.047 -13.852 -24.5 1 76.06 2 ASN B C 1
ATOM 2434 O O . ASN B 1 2 ? 0.191 -14.617 -24.047 1 76.06 2 ASN B O 1
ATOM 2438 N N . GLU B 1 3 ? 2.336 -14.094 -24.375 1 81.31 3 GLU B N 1
ATOM 2439 C CA . GLU B 1 3 ? 2.865 -15.344 -23.844 1 81.31 3 GLU B CA 1
ATOM 2440 C C . GLU B 1 3 ? 2.543 -15.477 -22.359 1 81.31 3 GLU B C 1
ATOM 2442 O O . GLU B 1 3 ? 2.527 -16.594 -21.812 1 81.31 3 GLU B O 1
ATOM 2447 N N . LEU B 1 4 ? 2.213 -14.383 -21.797 1 85.19 4 LEU B N 1
ATOM 2448 C CA . LEU B 1 4 ? 2.072 -14.43 -20.344 1 85.19 4 LEU B CA 1
ATOM 2449 C C . LEU B 1 4 ? 0.605 -14.352 -19.938 1 85.19 4 LEU B C 1
ATOM 2451 O O . LEU B 1 4 ? 0.292 -14.242 -18.75 1 85.19 4 LEU B O 1
ATOM 2455 N N . THR B 1 5 ? -0.274 -14.461 -20.953 1 83.62 5 THR B N 1
ATOM 2456 C CA . THR B 1 5 ? -1.679 -14.602 -20.578 1 83.62 5 THR B CA 1
ATOM 2457 C C . THR B 1 5 ? -1.903 -15.883 -19.781 1 83.62 5 THR B C 1
ATOM 2459 O O . THR B 1 5 ? -1.09 -16.812 -19.844 1 83.62 5 THR B O 1
ATOM 2462 N N . ARG B 1 6 ? -2.98 -15.938 -19.062 1 86.81 6 ARG B N 1
ATOM 2463 C CA . ARG B 1 6 ? -3.254 -17.125 -18.266 1 86.81 6 ARG B CA 1
ATOM 2464 C C . ARG B 1 6 ? -3.371 -18.359 -19.141 1 86.81 6 ARG B C 1
ATOM 2466 O O . ARG B 1 6 ? -2.791 -19.406 -18.828 1 86.81 6 ARG B O 1
ATOM 2473 N N . GLU B 1 7 ? -4.055 -18.203 -20.203 1 89.31 7 GLU B N 1
ATOM 2474 C CA . GLU B 1 7 ? -4.246 -19.344 -21.094 1 89.31 7 GLU B CA 1
ATOM 2475 C C . GLU B 1 7 ? -2.914 -19.844 -21.656 1 89.31 7 GLU B C 1
ATOM 2477 O O . GLU B 1 7 ? -2.639 -21.047 -21.625 1 89.31 7 GLU B O 1
ATOM 2482 N N . ASN B 1 8 ? -2.109 -18.953 -22.031 1 89.94 8 ASN B N 1
ATOM 2483 C CA . ASN B 1 8 ? -0.849 -19.328 -22.672 1 89.94 8 ASN B CA 1
ATOM 2484 C C . ASN B 1 8 ? 0.139 -19.891 -21.641 1 89.94 8 ASN B C 1
ATOM 2486 O O . ASN B 1 8 ? 0.839 -20.859 -21.922 1 89.94 8 ASN B O 1
ATOM 2490 N N . ILE B 1 9 ? 0.205 -19.328 -20.516 1 91.69 9 ILE B N 1
ATOM 2491 C CA . ILE B 1 9 ? 1.145 -19.781 -19.5 1 91.69 9 ILE B CA 1
ATOM 2492 C C . ILE B 1 9 ? 0.688 -21.141 -18.938 1 91.69 9 ILE B C 1
ATOM 2494 O O . ILE B 1 9 ? 1.514 -21.984 -18.594 1 91.69 9 ILE B O 1
ATOM 2498 N N . PHE B 1 10 ? -0.647 -21.312 -18.828 1 93.62 10 PHE B N 1
ATOM 2499 C CA . PHE B 1 10 ? -1.169 -22.594 -18.375 1 93.62 10 PHE B CA 1
ATOM 2500 C C . PHE B 1 10 ? -0.906 -23.688 -19.406 1 93.62 10 PHE B C 1
ATOM 2502 O O . PHE B 1 10 ? -0.557 -24.812 -19.047 1 93.62 10 PHE B O 1
ATOM 2509 N N . LEU B 1 11 ? -1.054 -23.266 -20.672 1 94.38 11 LEU B N 1
ATOM 2510 C CA . LEU B 1 11 ? -0.73 -24.203 -21.75 1 94.38 11 LEU B CA 1
ATOM 2511 C C . LEU B 1 11 ? 0.746 -24.578 -21.719 1 94.38 11 LEU B C 1
ATOM 2513 O O . LEU B 1 11 ? 1.096 -25.75 -21.906 1 94.38 11 LEU B O 1
ATOM 2517 N N . PHE B 1 12 ? 1.529 -23.672 -21.469 1 94.12 12 PHE B N 1
ATOM 2518 C CA . PHE B 1 12 ? 2.957 -23.922 -21.312 1 94.12 12 PHE B CA 1
ATOM 2519 C C . PHE B 1 12 ? 3.205 -24.953 -20.219 1 94.12 12 PHE B C 1
ATOM 2521 O O . PHE B 1 12 ? 3.992 -25.891 -20.391 1 94.12 12 PHE B O 1
ATOM 2528 N N . MET B 1 13 ? 2.525 -24.797 -19.094 1 93.56 13 MET B N 1
ATOM 2529 C CA . MET B 1 13 ? 2.711 -25.703 -17.969 1 93.56 13 MET B CA 1
ATOM 2530 C C . MET B 1 13 ? 2.256 -27.109 -18.328 1 93.56 13 MET B C 1
ATOM 2532 O O . MET B 1 13 ? 2.938 -28.094 -18.016 1 93.56 13 MET B O 1
ATOM 2536 N N . ILE B 1 14 ? 1.189 -27.203 -18.984 1 93.62 14 ILE B N 1
ATOM 2537 C CA . ILE B 1 14 ? 0.634 -28.5 -19.359 1 93.62 14 ILE B CA 1
ATOM 2538 C C . ILE B 1 14 ? 1.596 -29.219 -20.297 1 93.62 14 ILE B C 1
ATOM 2540 O O . ILE B 1 14 ? 1.812 -30.422 -20.172 1 93.62 14 ILE B O 1
ATOM 2544 N N . ASN B 1 15 ? 2.236 -28.453 -21.141 1 93.31 15 ASN B N 1
ATOM 2545 C CA . ASN B 1 15 ? 3.094 -29.031 -22.156 1 93.31 15 ASN B CA 1
ATOM 2546 C C . ASN B 1 15 ? 4.477 -29.375 -21.609 1 93.31 15 ASN B C 1
ATOM 2548 O O . ASN B 1 15 ? 5.203 -30.172 -22.203 1 93.31 15 ASN B O 1
ATOM 2552 N N . ASN B 1 16 ? 4.859 -28.797 -20.453 1 88.81 16 ASN B N 1
ATOM 2553 C CA . ASN B 1 16 ? 6.238 -28.938 -19.984 1 88.81 16 ASN B CA 1
ATOM 2554 C C . ASN B 1 16 ? 6.305 -29.547 -18.594 1 88.81 16 ASN B C 1
ATOM 2556 O O . ASN B 1 16 ? 7.395 -29.75 -18.047 1 88.81 16 ASN B O 1
ATOM 2560 N N . ILE B 1 17 ? 5.25 -29.844 -18.016 1 81.56 17 ILE B N 1
ATOM 2561 C CA . ILE B 1 17 ? 5.203 -30.25 -16.609 1 81.56 17 ILE B CA 1
ATOM 2562 C C . ILE B 1 17 ? 5.934 -31.578 -16.438 1 81.56 17 ILE B C 1
ATOM 2564 O O . ILE B 1 17 ? 6.543 -31.828 -15.398 1 81.56 17 ILE B O 1
ATOM 2568 N N . ASP B 1 18 ? 5.82 -32.406 -17.391 1 74.81 18 ASP B N 1
ATOM 2569 C CA . ASP B 1 18 ? 6.5 -33.719 -17.328 1 74.81 18 ASP B CA 1
ATOM 2570 C C . ASP B 1 18 ? 8.016 -33.531 -17.312 1 74.81 18 ASP B C 1
ATOM 2572 O O . ASP B 1 18 ? 8.742 -34.312 -16.719 1 74.81 18 ASP B O 1
ATOM 2576 N N . GLU B 1 19 ? 8.391 -32.531 -17.891 1 67.81 19 GLU B N 1
ATOM 2577 C CA . GLU B 1 19 ? 9.82 -32.219 -17.938 1 67.81 19 GLU B CA 1
ATOM 2578 C C . GLU B 1 19 ? 10.281 -31.562 -16.641 1 67.81 19 GLU B C 1
ATOM 2580 O O . GLU B 1 19 ? 11.445 -31.703 -16.25 1 67.81 19 GLU B O 1
ATOM 2585 N N . VAL B 1 20 ? 9.375 -30.906 -16 1 61.84 20 VAL B N 1
ATOM 2586 C CA . VAL B 1 20 ? 9.719 -30.141 -14.805 1 61.84 20 VAL B CA 1
ATOM 2587 C C . VAL B 1 20 ? 9.734 -31.078 -13.594 1 61.84 20 VAL B C 1
ATOM 2589 O O . VAL B 1 20 ? 10.422 -30.797 -12.602 1 61.84 20 VAL B O 1
ATOM 2592 N N . ASP B 1 21 ? 9.414 -32.281 -13.844 1 60.31 21 ASP B N 1
ATOM 2593 C CA . ASP B 1 21 ? 9.453 -33.344 -12.844 1 60.31 21 ASP B CA 1
ATOM 2594 C C . ASP B 1 21 ? 9.117 -32.781 -11.453 1 60.31 21 ASP B C 1
ATOM 2596 O O . ASP B 1 21 ? 9.945 -32.844 -10.539 1 60.31 21 ASP B O 1
ATOM 2600 N N . ILE B 1 22 ? 7.941 -32.188 -11.328 1 61.75 22 ILE B N 1
ATOM 2601 C CA . ILE B 1 22 ? 7.531 -31.688 -10.023 1 61.75 22 ILE B CA 1
ATOM 2602 C C . ILE B 1 22 ? 7.25 -32.844 -9.086 1 61.75 22 ILE B C 1
ATOM 2604 O O . ILE B 1 22 ? 6.125 -33.344 -9.031 1 61.75 22 ILE B O 1
ATOM 2608 N N . GLY B 1 23 ? 8.266 -33.469 -8.633 1 61.03 23 GLY B N 1
ATOM 2609 C CA . GLY B 1 23 ? 8.148 -34.625 -7.738 1 61.03 23 GLY B CA 1
ATOM 2610 C C . GLY B 1 23 ? 7.898 -35.938 -8.469 1 61.03 23 GLY B C 1
ATOM 2611 O O . GLY B 1 23 ? 8.531 -36.219 -9.492 1 61.03 23 GLY B O 1
ATOM 2612 N N . SER B 1 24 ? 6.859 -36.75 -7.852 1 68.06 24 SER B N 1
ATOM 2613 C CA . SER B 1 24 ? 6.473 -38.031 -8.438 1 68.06 24 SER B CA 1
ATOM 2614 C C . SER B 1 24 ? 5.566 -37.844 -9.656 1 68.06 24 SER B C 1
ATOM 2616 O O . SER B 1 24 ? 5.059 -36.75 -9.875 1 68.06 24 SER B O 1
ATOM 2618 N N . PHE B 1 25 ? 5.621 -38.75 -10.523 1 66.38 25 PHE B N 1
ATOM 2619 C CA . PHE B 1 25 ? 4.738 -38.781 -11.68 1 66.38 25 PHE B CA 1
ATOM 2620 C C . PHE B 1 25 ? 3.314 -38.406 -11.281 1 66.38 25 PHE B C 1
ATOM 2622 O O . PHE B 1 25 ? 2.645 -37.625 -11.969 1 66.38 25 PHE B O 1
ATOM 2629 N N . SER B 1 26 ? 2.969 -38.812 -10.172 1 73.19 26 SER B N 1
ATOM 2630 C CA . SER B 1 26 ? 1.615 -38.594 -9.68 1 73.19 26 SER B CA 1
ATOM 2631 C C . SER B 1 26 ? 1.416 -37.125 -9.312 1 73.19 26 SER B C 1
ATOM 2633 O O . SER B 1 26 ? 0.358 -36.531 -9.578 1 73.19 26 SER B O 1
ATOM 2635 N N . GLU B 1 27 ? 2.461 -36.562 -8.852 1 80.94 27 GLU B N 1
ATOM 2636 C CA . GLU B 1 27 ? 2.354 -35.156 -8.453 1 80.94 27 GLU B CA 1
ATOM 2637 C C . GLU B 1 27 ? 2.297 -34.25 -9.672 1 80.94 27 GLU B C 1
ATOM 2639 O O . GLU B 1 27 ? 1.526 -33.281 -9.695 1 80.94 27 GLU B O 1
ATOM 2644 N N . SER B 1 28 ? 3.059 -34.656 -10.594 1 85.25 28 SER B N 1
ATOM 2645 C CA . SER B 1 28 ? 3.053 -33.875 -11.836 1 85.25 28 SER B CA 1
ATOM 2646 C C . SER B 1 28 ? 1.693 -33.938 -12.523 1 85.25 28 SER B C 1
ATOM 2648 O O . SER B 1 28 ? 1.191 -32.938 -13.016 1 85.25 28 SER B O 1
ATOM 2650 N N . ASN B 1 29 ? 1.189 -35.156 -12.492 1 87.81 29 ASN B N 1
ATOM 2651 C CA . ASN B 1 29 ? -0.125 -35.312 -13.102 1 87.81 29 ASN B CA 1
ATOM 2652 C C . ASN B 1 29 ? -1.196 -34.531 -12.352 1 87.81 29 ASN B C 1
ATOM 2654 O O . ASN B 1 29 ? -2.084 -33.938 -12.969 1 87.81 29 ASN B O 1
ATOM 2658 N N . TYR B 1 30 ? -1.033 -34.594 -11.055 1 91.38 30 TYR B N 1
ATOM 2659 C CA . TYR B 1 30 ? -1.957 -33.844 -10.195 1 91.38 30 TYR B CA 1
ATOM 2660 C C . TYR B 1 30 ? -1.961 -32.375 -10.539 1 91.38 30 TYR B C 1
ATOM 2662 O O . TYR B 1 30 ? -3.021 -31.781 -10.742 1 91.38 30 TYR B O 1
ATOM 2670 N N . ILE B 1 31 ? -0.85 -31.766 -10.648 1 92.25 31 ILE B N 1
ATOM 2671 C CA . ILE B 1 31 ? -0.706 -30.344 -10.93 1 92.25 31 ILE B CA 1
ATOM 2672 C C . ILE B 1 31 ? -1.161 -30.062 -12.359 1 92.25 31 ILE B C 1
ATOM 2674 O O . ILE B 1 31 ? -1.818 -29.047 -12.617 1 92.25 31 ILE B O 1
ATOM 2678 N N . LYS B 1 32 ? -0.793 -30.953 -13.234 1 92.81 32 LYS B N 1
ATOM 2679 C CA . LYS B 1 32 ? -1.207 -30.828 -14.625 1 92.81 32 LYS B CA 1
ATOM 2680 C C . LYS B 1 32 ? -2.727 -30.766 -14.75 1 92.81 32 LYS B C 1
ATOM 2682 O O . LYS B 1 32 ? -3.262 -29.953 -15.508 1 92.81 32 LYS B O 1
ATOM 2687 N N . GLU B 1 33 ? -3.361 -31.594 -14.008 1 93.31 33 GLU B N 1
ATOM 2688 C CA . GLU B 1 33 ? -4.82 -31.641 -14.039 1 93.31 33 GLU B CA 1
ATOM 2689 C C . GLU B 1 33 ? -5.426 -30.312 -13.602 1 93.31 33 GLU B C 1
ATOM 2691 O O . GLU B 1 33 ? -6.445 -29.875 -14.141 1 93.31 33 GLU B O 1
ATOM 2696 N N . ILE B 1 34 ? -4.82 -29.656 -12.617 1 94.69 34 ILE B N 1
ATOM 2697 C CA . ILE B 1 34 ? -5.305 -28.359 -12.148 1 94.69 34 ILE B CA 1
ATOM 2698 C C . ILE B 1 34 ? -5.227 -27.344 -13.281 1 94.69 34 ILE B C 1
ATOM 2700 O O . ILE B 1 34 ? -6.184 -26.594 -13.523 1 94.69 34 ILE B O 1
ATOM 2704 N N . TYR B 1 35 ? -4.156 -27.281 -13.953 1 94.81 35 TYR B N 1
ATOM 2705 C CA . TYR B 1 35 ? -3.984 -26.375 -15.078 1 94.81 35 TYR B CA 1
ATOM 2706 C C . TYR B 1 35 ? -4.973 -26.688 -16.188 1 94.81 35 TYR B C 1
ATOM 2708 O O . TYR B 1 35 ? -5.543 -25.781 -16.797 1 94.81 35 TYR B O 1
ATOM 2716 N N . GLU B 1 36 ? -5.145 -27.953 -16.484 1 94.44 36 GLU B N 1
ATOM 2717 C CA . GLU B 1 36 ? -6.039 -28.375 -17.547 1 94.44 36 GLU B CA 1
ATOM 2718 C C . GLU B 1 36 ? -7.473 -27.906 -17.281 1 94.44 36 GLU B C 1
ATOM 2720 O O . GLU B 1 36 ? -8.141 -27.391 -18.172 1 94.44 36 GLU B O 1
ATOM 2725 N N . ILE B 1 37 ? -7.879 -28.125 -16.078 1 95.69 37 ILE B N 1
ATOM 2726 C CA . ILE B 1 37 ? -9.242 -27.75 -15.727 1 95.69 37 ILE B CA 1
ATOM 2727 C C . ILE B 1 37 ? -9.414 -26.234 -15.859 1 95.69 37 ILE B C 1
ATOM 2729 O O . ILE B 1 37 ? -10.414 -25.766 -16.391 1 95.69 37 ILE B O 1
ATOM 2733 N N . ASN B 1 38 ? -8.445 -25.469 -15.352 1 94.75 38 ASN B N 1
ATOM 2734 C CA . ASN B 1 38 ? -8.5 -24.031 -15.508 1 94.75 38 ASN B CA 1
ATOM 2735 C C . ASN B 1 38 ? -8.578 -23.625 -16.969 1 94.75 38 ASN B C 1
ATOM 2737 O O . ASN B 1 38 ? -9.336 -22.719 -17.328 1 94.75 38 ASN B O 1
ATOM 2741 N N . LEU B 1 39 ? -7.816 -24.266 -17.781 1 94.69 39 LEU B N 1
ATOM 2742 C CA . LEU B 1 39 ? -7.793 -23.938 -19.203 1 94.69 39 LEU B CA 1
ATOM 2743 C C . LEU B 1 39 ? -9.141 -24.234 -19.859 1 94.69 39 LEU B C 1
ATOM 2745 O O . LEU B 1 39 ? -9.594 -23.484 -20.719 1 94.69 39 LEU B O 1
ATOM 2749 N N . ILE B 1 40 ? -9.695 -25.297 -19.469 1 95.62 40 ILE B N 1
ATOM 2750 C CA . ILE B 1 40 ? -11.016 -25.641 -20 1 95.62 40 ILE B CA 1
ATOM 2751 C C . ILE B 1 40 ? -12.008 -24.531 -19.641 1 95.62 40 ILE B C 1
ATOM 2753 O O . ILE B 1 40 ? -12.758 -24.062 -20.516 1 95.62 40 ILE B O 1
ATOM 2757 N N . VAL B 1 41 ? -11.984 -24.109 -18.406 1 95.06 41 VAL B N 1
ATOM 2758 C CA . VAL B 1 41 ? -12.93 -23.094 -17.953 1 95.06 41 VAL B CA 1
ATOM 2759 C C . VAL B 1 41 ? -12.688 -21.797 -18.703 1 95.06 41 VAL B C 1
ATOM 2761 O O . VAL B 1 41 ? -13.633 -21.109 -19.109 1 95.06 41 VAL B O 1
ATOM 2764 N N . LEU B 1 42 ? -11.445 -21.438 -18.922 1 93.12 42 LEU B N 1
ATOM 2765 C CA . LEU B 1 42 ? -11.102 -20.141 -19.484 1 93.12 42 LEU B CA 1
ATOM 2766 C C . LEU B 1 42 ? -11.133 -20.172 -21 1 93.12 42 LEU B C 1
ATOM 2768 O O . LEU B 1 42 ? -11.039 -19.125 -21.656 1 93.12 42 LEU B O 1
ATOM 2772 N N . ASN B 1 43 ? -11.32 -21.312 -21.516 1 91.75 43 ASN B N 1
ATOM 2773 C CA . ASN B 1 43 ? -11.297 -21.469 -22.969 1 91.75 43 ASN B CA 1
ATOM 2774 C C . ASN B 1 43 ? -12.297 -20.547 -23.641 1 91.75 43 ASN B C 1
ATOM 2776 O O . ASN B 1 43 ? -13.484 -20.562 -23.328 1 91.75 43 ASN B O 1
ATOM 2780 N N . GLU B 1 44 ? -11.773 -19.688 -24.547 1 90.88 44 GLU B N 1
ATOM 2781 C CA . GLU B 1 44 ? -12.516 -18.734 -25.359 1 90.88 44 GLU B CA 1
ATOM 2782 C C . GLU B 1 44 ? -12.969 -17.531 -24.531 1 90.88 44 GLU B C 1
ATOM 2784 O O . GLU B 1 44 ? -13.312 -16.484 -25.078 1 90.88 44 GLU B O 1
ATOM 2789 N N . ILE B 1 45 ? -12.984 -17.719 -23.266 1 90.5 45 ILE B N 1
ATOM 2790 C CA . ILE B 1 45 ? -13.5 -16.641 -22.422 1 90.5 45 ILE B CA 1
ATOM 2791 C C . ILE B 1 45 ? -12.461 -15.531 -22.297 1 90.5 45 ILE B C 1
ATOM 2793 O O . ILE B 1 45 ? -12.773 -14.359 -22.516 1 90.5 45 ILE B O 1
ATOM 2797 N N . GLU B 1 46 ? -11.266 -15.906 -21.922 1 86.31 46 GLU B N 1
ATOM 2798 C CA . GLU B 1 46 ? -10.203 -14.914 -21.734 1 86.31 46 GLU B CA 1
ATOM 2799 C C . GLU B 1 46 ? -9.945 -14.156 -23.031 1 86.31 46 GLU B C 1
ATOM 2801 O O . GLU B 1 46 ? -9.812 -12.93 -23.016 1 86.31 46 GLU B O 1
ATOM 2806 N N . GLU B 1 47 ? -9.961 -14.836 -24.109 1 83.31 47 GLU B N 1
ATOM 2807 C CA . GLU B 1 47 ? -9.742 -14.211 -25.406 1 83.31 47 GLU B CA 1
ATOM 2808 C C . GLU B 1 47 ? -10.859 -13.227 -25.734 1 83.31 47 GLU B C 1
ATOM 2810 O O . GLU B 1 47 ? -10.602 -12.117 -26.203 1 83.31 47 GLU B O 1
ATOM 2815 N N . LYS B 1 48 ? -12.031 -13.656 -25.531 1 85.38 48 LYS B N 1
ATOM 2816 C CA . LYS B 1 48 ? -13.172 -12.789 -25.797 1 85.38 48 LYS B CA 1
ATOM 2817 C C . LYS B 1 48 ? -13.164 -11.562 -24.906 1 85.38 48 LYS B C 1
ATOM 2819 O O . LYS B 1 48 ? -13.578 -10.477 -25.312 1 85.38 48 LYS B O 1
ATOM 2824 N N . PHE B 1 49 ? -12.742 -11.773 -23.766 1 83.81 49 PHE B N 1
ATOM 2825 C CA . PHE B 1 49 ? -12.672 -10.656 -22.828 1 83.81 49 PHE B CA 1
ATOM 2826 C C . PHE B 1 49 ? -11.68 -9.602 -23.328 1 83.81 49 PHE B C 1
ATOM 2828 O O . PHE B 1 49 ? -12.008 -8.414 -23.391 1 83.81 49 PHE B O 1
ATOM 2835 N N . TYR B 1 50 ? -10.531 -10.047 -23.672 1 77.06 50 TYR B N 1
ATOM 2836 C CA . TYR B 1 50 ? -9.477 -9.117 -24.062 1 77.06 50 TYR B CA 1
ATOM 2837 C C . TYR B 1 50 ? -9.758 -8.508 -25.422 1 77.06 50 TYR B C 1
ATOM 2839 O O . TYR B 1 50 ? -9.273 -7.422 -25.734 1 77.06 50 TYR B O 1
ATOM 2847 N N . SER B 1 51 ? -10.586 -9.133 -26.156 1 77.75 51 SER B N 1
ATOM 2848 C CA . SER B 1 51 ? -10.953 -8.602 -27.469 1 77.75 51 SER B CA 1
ATOM 2849 C C . SER B 1 51 ? -12.125 -7.641 -27.359 1 77.75 51 SER B C 1
ATOM 2851 O O . SER B 1 51 ? -12.562 -7.07 -28.359 1 77.75 51 SER B O 1
ATOM 2853 N N . SER B 1 52 ? -12.586 -7.367 -26.203 1 74.25 52 SER B N 1
ATOM 2854 C CA . SER B 1 52 ? -13.68 -6.438 -25.938 1 74.25 52 SER B CA 1
ATOM 2855 C C . SER B 1 52 ? -14.883 -6.746 -26.812 1 74.25 52 SER B C 1
ATOM 2857 O O . SER B 1 52 ? -15.414 -5.855 -27.484 1 74.25 52 SER B O 1
ATOM 2859 N N . THR B 1 53 ? -15.242 -7.852 -26.781 1 80.38 53 THR B N 1
ATOM 2860 C CA . THR B 1 53 ? -16.438 -8.258 -27.516 1 80.38 53 THR B CA 1
ATOM 2861 C C . THR B 1 53 ? -17.672 -7.535 -26.984 1 80.38 53 THR B C 1
ATOM 2863 O O . THR B 1 53 ? -17.906 -7.512 -25.781 1 80.38 53 THR B O 1
ATOM 2866 N N . PRO B 1 54 ? -18.5 -6.848 -27.719 1 80.81 54 PRO B N 1
ATOM 2867 C CA . PRO B 1 54 ? -19.641 -6.055 -27.25 1 80.81 54 PRO B CA 1
ATOM 2868 C C . PRO B 1 54 ? -20.609 -6.855 -26.375 1 80.81 54 PRO B C 1
ATOM 2870 O O . PRO B 1 54 ? -21.156 -6.328 -25.406 1 80.81 54 PRO B O 1
ATOM 2873 N N . ASN B 1 55 ? -20.844 -8.188 -26.625 1 83.44 55 ASN B N 1
ATOM 2874 C CA . ASN B 1 55 ? -21.734 -9.016 -25.828 1 83.44 55 ASN B CA 1
ATOM 2875 C C . ASN B 1 55 ? -20.969 -10.023 -24.984 1 83.44 55 ASN B C 1
ATOM 2877 O O . ASN B 1 55 ? -21.406 -11.164 -24.828 1 83.44 55 ASN B O 1
ATOM 2881 N N . PHE B 1 56 ? -19.953 -9.594 -24.391 1 85.69 56 PHE B N 1
ATOM 2882 C CA . PHE B 1 56 ? -19.078 -10.484 -23.656 1 85.69 56 PHE B CA 1
ATOM 2883 C C . PHE B 1 56 ? -19.828 -11.164 -22.516 1 85.69 56 PHE B C 1
ATOM 2885 O O . PHE B 1 56 ? -19.641 -12.359 -22.266 1 85.69 56 PHE B O 1
ATOM 2892 N N . ASN B 1 57 ? -20.703 -10.344 -21.844 1 84 57 ASN B N 1
ATOM 2893 C CA . ASN B 1 57 ? -21.391 -10.93 -20.688 1 84 57 ASN B CA 1
ATOM 2894 C C . ASN B 1 57 ? -22.25 -12.133 -21.094 1 84 57 ASN B C 1
ATOM 2896 O O . ASN B 1 57 ? -22.203 -13.172 -20.438 1 84 57 ASN B O 1
ATOM 2900 N N . ILE B 1 58 ? -22.938 -11.906 -22.125 1 82.94 58 ILE B N 1
ATOM 2901 C CA . ILE B 1 58 ? -23.781 -12.984 -22.625 1 82.94 58 ILE B CA 1
ATOM 2902 C C . ILE B 1 58 ? -22.906 -14.117 -23.156 1 82.94 58 ILE B C 1
ATOM 2904 O O . ILE B 1 58 ? -23.172 -15.289 -22.891 1 82.94 58 ILE B O 1
ATOM 2908 N N . ASP B 1 59 ? -21.891 -13.828 -23.859 1 87.31 59 ASP B N 1
ATOM 2909 C CA . ASP B 1 59 ? -20.953 -14.812 -24.391 1 87.31 59 ASP B CA 1
ATOM 2910 C C . ASP B 1 59 ? -20.297 -15.609 -23.266 1 87.31 59 ASP B C 1
ATOM 2912 O O . ASP B 1 59 ? -20.109 -16.828 -23.391 1 87.31 59 ASP B O 1
ATOM 2916 N N . LEU B 1 60 ? -19.953 -14.93 -22.203 1 89.75 60 LEU B N 1
ATOM 2917 C CA . LEU B 1 60 ? -19.328 -15.555 -21.047 1 89.75 60 LEU B CA 1
ATOM 2918 C C . LEU B 1 60 ? -20.234 -16.625 -20.438 1 89.75 60 LEU B C 1
ATOM 2920 O O . LEU B 1 60 ? -19.781 -17.766 -20.203 1 89.75 60 LEU B O 1
ATOM 2924 N N . ILE B 1 61 ? -21.484 -16.219 -20.312 1 89.38 61 ILE B N 1
ATOM 2925 C CA . ILE B 1 61 ? -22.438 -17.125 -19.672 1 89.38 61 ILE B CA 1
ATOM 2926 C C . ILE B 1 61 ? -22.641 -18.344 -20.562 1 89.38 61 ILE B C 1
ATOM 2928 O O . ILE B 1 61 ? -22.578 -19.484 -20.094 1 89.38 61 ILE B O 1
ATOM 2932 N N . ASN B 1 62 ? -22.844 -18.094 -21.797 1 91.19 62 ASN B N 1
ATOM 2933 C CA . ASN B 1 62 ? -23.047 -19.188 -22.734 1 91.19 62 ASN B CA 1
ATOM 2934 C C . ASN B 1 62 ? -21.828 -20.094 -22.828 1 91.19 62 ASN B C 1
ATOM 2936 O O . ASN B 1 62 ? -21.953 -21.312 -22.797 1 91.19 62 ASN B O 1
ATOM 2940 N N . GLN B 1 63 ? -20.719 -19.516 -22.969 1 93.19 63 GLN B N 1
ATOM 2941 C CA . GLN B 1 63 ? -19.484 -20.281 -23.078 1 93.19 63 GLN B CA 1
ATOM 2942 C C . GLN B 1 63 ? -19.203 -21.031 -21.781 1 93.19 63 GLN B C 1
ATOM 2944 O O . GLN B 1 63 ? -18.703 -22.172 -21.812 1 93.19 63 GLN B O 1
ATOM 2949 N N . LEU B 1 64 ? -19.453 -20.438 -20.672 1 94 64 LEU B N 1
ATOM 2950 C CA . LEU B 1 64 ? -19.203 -21.062 -19.391 1 94 64 LEU B CA 1
ATOM 2951 C C . LEU B 1 64 ? -20.047 -22.328 -19.219 1 94 64 LEU B C 1
ATOM 2953 O O . LEU B 1 64 ? -19.594 -23.312 -18.625 1 94 64 LEU B O 1
ATOM 2957 N N . GLU B 1 65 ? -21.266 -22.25 -19.703 1 93.94 65 GLU B N 1
ATOM 2958 C CA . GLU B 1 65 ? -22.125 -23.422 -19.656 1 93.94 65 GLU B CA 1
ATOM 2959 C C . GLU B 1 65 ? -21.5 -24.594 -20.422 1 93.94 65 GLU B C 1
ATOM 2961 O O . GLU B 1 65 ? -21.5 -25.734 -19.922 1 93.94 65 GLU B O 1
ATOM 2966 N N . ILE B 1 66 ? -21.031 -24.312 -21.547 1 95.12 66 ILE B N 1
ATOM 2967 C CA . ILE B 1 66 ? -20.359 -25.312 -22.375 1 95.12 66 ILE B CA 1
ATOM 2968 C C . ILE B 1 66 ? -19.125 -25.859 -21.641 1 95.12 66 ILE B C 1
ATOM 2970 O O . ILE B 1 66 ? -18.906 -27.062 -21.594 1 95.12 66 ILE B O 1
ATOM 2974 N N . ASN B 1 67 ? -18.359 -24.984 -21.031 1 95.25 67 ASN B N 1
ATOM 2975 C CA . ASN B 1 67 ? -17.125 -25.375 -20.344 1 95.25 67 ASN B CA 1
ATOM 2976 C C . ASN B 1 67 ? -17.406 -26.234 -19.125 1 95.25 67 ASN B C 1
ATOM 2978 O O . ASN B 1 67 ? -16.656 -27.156 -18.812 1 95.25 67 ASN B O 1
ATOM 2982 N N . ILE B 1 68 ? -18.484 -25.906 -18.484 1 95.25 68 ILE B N 1
ATOM 2983 C CA . ILE B 1 68 ? -18.891 -26.703 -17.312 1 95.25 68 ILE B CA 1
ATOM 2984 C C . ILE B 1 68 ? -19.203 -28.125 -17.75 1 95.25 68 ILE B C 1
ATOM 2986 O O . ILE B 1 68 ? -18.766 -29.094 -17.125 1 95.25 68 ILE B O 1
ATOM 2990 N N . THR B 1 69 ? -19.906 -28.25 -18.828 1 95.06 69 THR B N 1
ATOM 2991 C CA . THR B 1 69 ? -20.25 -29.562 -19.359 1 95.06 69 THR B CA 1
ATOM 2992 C C . THR B 1 69 ? -18.984 -30.312 -19.766 1 95.06 69 THR B C 1
ATOM 2994 O O . THR B 1 69 ? -18.891 -31.531 -19.531 1 95.06 69 THR B O 1
ATOM 2997 N N . ASN B 1 70 ? -18.094 -29.609 -20.359 1 93.81 70 ASN B N 1
ATOM 2998 C CA . ASN B 1 70 ? -16.828 -30.219 -20.75 1 93.81 70 ASN B CA 1
ATOM 2999 C C . ASN B 1 70 ? -16.078 -30.781 -19.547 1 93.81 70 ASN B C 1
ATOM 3001 O O . ASN B 1 70 ? -15.461 -31.844 -19.625 1 93.81 70 ASN B O 1
ATOM 3005 N N . ILE B 1 71 ? -16.078 -30.062 -18.422 1 93.56 71 ILE B N 1
ATOM 3006 C CA . ILE B 1 71 ? -15.398 -30.531 -17.219 1 93.56 71 ILE B CA 1
ATOM 3007 C C . ILE B 1 71 ? -16.094 -31.797 -16.703 1 93.56 71 ILE B C 1
ATOM 3009 O O . ILE B 1 71 ? -15.422 -32.75 -16.281 1 93.56 71 ILE B O 1
ATOM 3013 N N . GLU B 1 72 ? -17.359 -31.797 -16.75 1 92 72 GLU B N 1
ATOM 3014 C CA . GLU B 1 72 ? -18.125 -32.969 -16.281 1 92 72 GLU B CA 1
ATOM 3015 C C . GLU B 1 72 ? -17.812 -34.188 -17.125 1 92 72 GLU B C 1
ATOM 3017 O O . GLU B 1 72 ? -17.594 -35.281 -16.578 1 92 72 GLU B O 1
ATOM 3022 N N . ASP B 1 73 ? -17.734 -34 -18.391 1 91.12 73 ASP B N 1
ATOM 3023 C CA . ASP B 1 73 ? -17.453 -35.125 -19.297 1 91.12 73 ASP B CA 1
ATOM 3024 C C . ASP B 1 73 ? -16.031 -35.656 -19.109 1 91.12 73 ASP B C 1
ATOM 3026 O O . ASP B 1 73 ? -15.805 -36.844 -19.109 1 91.12 73 ASP B O 1
ATOM 3030 N N . LEU B 1 74 ? -15.188 -34.688 -18.938 1 86.62 74 LEU B N 1
ATOM 3031 C CA . LEU B 1 74 ? -13.789 -35.062 -18.734 1 86.62 74 LEU B CA 1
ATOM 3032 C C . LEU B 1 74 ? -13.625 -35.875 -17.438 1 86.62 74 LEU B C 1
ATOM 3034 O O . LEU B 1 74 ? -12.867 -36.844 -17.406 1 86.62 74 LEU B O 1
ATOM 3038 N N . THR B 1 75 ? -14.234 -35.438 -16.406 1 83.81 75 THR B N 1
ATOM 3039 C CA . THR B 1 75 ? -14.133 -36.094 -15.117 1 83.81 75 THR B CA 1
ATOM 3040 C C . THR B 1 75 ? -14.703 -37.5 -15.18 1 83.81 75 THR B C 1
ATOM 3042 O O . THR B 1 75 ? -14.227 -38.406 -14.484 1 83.81 75 THR B O 1
ATOM 3045 N N . LYS B 1 76 ? -15.625 -37.719 -16 1 84.44 76 LYS B N 1
ATOM 3046 C CA . LYS B 1 76 ? -16.234 -39.031 -16.141 1 84.44 76 LYS B CA 1
ATOM 3047 C C . LYS B 1 76 ? -15.32 -40 -16.906 1 84.44 76 LYS B C 1
ATOM 3049 O O . LYS B 1 76 ? -15.289 -41.188 -16.609 1 84.44 76 LYS B O 1
ATOM 3054 N N . ASN B 1 77 ? -14.586 -39.469 -17.812 1 82 77 ASN B N 1
ATOM 3055 C CA . ASN B 1 77 ? -13.836 -40.312 -18.75 1 82 77 ASN B CA 1
ATOM 3056 C C . ASN B 1 77 ? -12.398 -40.531 -18.281 1 82 77 ASN B C 1
ATOM 3058 O O . ASN B 1 77 ? -11.703 -41.406 -18.781 1 82 77 ASN B O 1
ATOM 3062 N N . ASN B 1 78 ? -12.109 -39.594 -17.422 1 74.81 78 ASN B N 1
ATOM 3063 C CA . ASN B 1 78 ? -10.711 -39.656 -17 1 74.81 78 ASN B CA 1
ATOM 3064 C C . ASN B 1 78 ? -10.594 -39.906 -15.492 1 74.81 78 ASN B C 1
ATOM 3066 O O . ASN B 1 78 ? -11.5 -39.562 -14.734 1 74.81 78 ASN B O 1
ATOM 3070 N N . ASN B 1 79 ? -9.641 -40.656 -15.125 1 77.69 79 ASN B N 1
ATOM 3071 C CA . ASN B 1 79 ? -9.289 -40.812 -13.719 1 77.69 79 ASN B CA 1
ATOM 3072 C C . ASN B 1 79 ? -8.328 -39.719 -13.25 1 77.69 79 ASN B C 1
ATOM 3074 O O . ASN B 1 79 ? -7.164 -39.688 -13.633 1 77.69 79 ASN B O 1
ATOM 3078 N N . PHE B 1 80 ? -8.914 -38.688 -12.531 1 79.75 80 PHE B N 1
ATOM 3079 C CA . PHE B 1 80 ? -8.109 -37.594 -12.016 1 79.75 80 PHE B CA 1
ATOM 3080 C C . PHE B 1 80 ? -7.496 -37.938 -10.672 1 79.75 80 PHE B C 1
ATOM 3082 O O . PHE B 1 80 ? -8.109 -38.656 -9.875 1 79.75 80 PHE B O 1
ATOM 3089 N N . GLU B 1 81 ? -6.277 -37.5 -10.547 1 83.38 81 GLU B N 1
ATOM 3090 C CA . GLU B 1 81 ? -5.676 -37.562 -9.219 1 83.38 81 GLU B CA 1
ATOM 3091 C C . GLU B 1 81 ? -6.336 -36.562 -8.266 1 83.38 81 GLU B C 1
ATOM 3093 O O . GLU B 1 81 ? -6.344 -36.781 -7.051 1 83.38 81 GLU B O 1
ATOM 3098 N N . LEU B 1 82 ? -6.945 -35.562 -8.867 1 88.69 82 LEU B N 1
ATOM 3099 C CA . LEU B 1 82 ? -7.691 -34.594 -8.102 1 88.69 82 LEU B CA 1
ATOM 3100 C C . LEU B 1 82 ? -8.898 -35.219 -7.426 1 88.69 82 LEU B C 1
ATOM 3102 O O . LEU B 1 82 ? -9.57 -36.062 -8.016 1 88.69 82 LEU B O 1
ATOM 3106 N N . SER B 1 83 ? -9.078 -34.75 -6.211 1 85.44 83 SER B N 1
ATOM 3107 C CA . SER B 1 83 ? -10.234 -35.281 -5.496 1 85.44 83 SER B CA 1
ATOM 3108 C C . SER B 1 83 ? -11.531 -34.906 -6.203 1 85.44 83 SER B C 1
ATOM 3110 O O . SER B 1 83 ? -11.695 -33.781 -6.664 1 85.44 83 SER B O 1
ATOM 3112 N N . ASN B 1 84 ? -12.398 -35.875 -6.203 1 87.44 84 ASN B N 1
ATOM 3113 C CA . ASN B 1 84 ? -13.703 -35.625 -6.812 1 87.44 84 ASN B CA 1
ATOM 3114 C C . ASN B 1 84 ? -14.469 -34.531 -6.105 1 87.44 84 ASN B C 1
ATOM 3116 O O . ASN B 1 84 ? -15.195 -33.75 -6.742 1 87.44 84 ASN B O 1
ATOM 3120 N N . ASP B 1 85 ? -14.125 -34.406 -4.883 1 90.81 85 ASP B N 1
ATOM 3121 C CA . ASP B 1 85 ? -14.836 -33.375 -4.105 1 90.81 85 ASP B CA 1
ATOM 3122 C C . ASP B 1 85 ? -14.43 -31.984 -4.547 1 90.81 85 ASP B C 1
ATOM 3124 O O . ASP B 1 85 ? -15.258 -31.062 -4.559 1 90.81 85 ASP B O 1
ATOM 3128 N N . LEU B 1 86 ? -13.234 -31.859 -4.875 1 91.88 86 LEU B N 1
ATOM 3129 C CA . LEU B 1 86 ? -12.734 -30.562 -5.32 1 91.88 86 LEU B CA 1
ATOM 3130 C C . LEU B 1 86 ? -13.352 -30.172 -6.656 1 91.88 86 LEU B C 1
ATOM 3132 O O . LEU B 1 86 ? -13.781 -29.031 -6.836 1 91.88 86 LEU B O 1
ATOM 3136 N N . ILE B 1 87 ? -13.414 -31.094 -7.488 1 93.56 87 ILE B N 1
ATOM 3137 C CA . ILE B 1 87 ? -13.945 -30.828 -8.82 1 93.56 87 ILE B CA 1
ATOM 3138 C C . ILE B 1 87 ? -15.445 -30.547 -8.734 1 93.56 87 ILE B C 1
ATOM 3140 O O . ILE B 1 87 ? -15.938 -29.609 -9.383 1 93.56 87 ILE B O 1
ATOM 3144 N N . LYS B 1 88 ? -16.094 -31.297 -7.934 1 93.75 88 LYS B N 1
ATOM 3145 C CA . LYS B 1 88 ? -17.531 -31.078 -7.742 1 93.75 88 LYS B CA 1
ATOM 3146 C C . LYS B 1 88 ? -17.812 -29.688 -7.18 1 93.75 88 LYS B C 1
ATOM 3148 O O . LYS B 1 88 ? -18.75 -29.016 -7.605 1 93.75 88 LYS B O 1
ATOM 3153 N N . LYS B 1 89 ? -17 -29.344 -6.309 1 95.06 89 LYS B N 1
ATOM 3154 C CA . LYS B 1 89 ? -17.156 -28.016 -5.723 1 95.06 89 LYS B CA 1
ATOM 3155 C C . LYS B 1 89 ? -16.969 -26.922 -6.773 1 95.06 89 LYS B C 1
ATOM 3157 O O . LYS B 1 89 ? -17.703 -25.938 -6.797 1 95.06 89 LYS B O 1
ATOM 3162 N N . LEU B 1 90 ? -15.969 -27.016 -7.602 1 95.81 90 LEU B N 1
ATOM 3163 C CA . LEU B 1 90 ? -15.734 -26.047 -8.672 1 95.81 90 LEU B CA 1
ATOM 3164 C C . LEU B 1 90 ? -16.953 -25.953 -9.586 1 95.81 90 LEU B C 1
ATOM 3166 O O . LEU B 1 90 ? -17.422 -24.859 -9.891 1 95.81 90 LEU B O 1
ATOM 3170 N N . ILE B 1 91 ? -17.469 -27.109 -9.961 1 95.44 91 ILE B N 1
ATOM 3171 C CA . ILE B 1 91 ? -18.609 -27.172 -10.867 1 95.44 91 ILE B CA 1
ATOM 3172 C C . ILE B 1 91 ? -19.812 -26.469 -10.219 1 95.44 91 ILE B C 1
ATOM 3174 O O . ILE B 1 91 ? -20.516 -25.688 -10.867 1 95.44 91 ILE B O 1
ATOM 3178 N N . THR B 1 92 ? -19.969 -26.734 -8.984 1 96 92 THR B N 1
ATOM 3179 C CA . THR B 1 92 ? -21.062 -26.109 -8.258 1 96 92 THR B CA 1
ATOM 3180 C C . THR B 1 92 ? -20.906 -24.594 -8.234 1 96 92 THR B C 1
ATOM 3182 O O . THR B 1 92 ? -21.859 -23.859 -8.523 1 96 92 THR B O 1
ATOM 3185 N N . ASP B 1 93 ? -19.734 -24.109 -7.891 1 94.5 93 ASP B N 1
ATOM 3186 C CA . ASP B 1 93 ? -19.484 -22.672 -7.82 1 94.5 93 ASP B CA 1
ATOM 3187 C C . ASP B 1 93 ? -19.672 -22.016 -9.188 1 94.5 93 ASP B C 1
ATOM 3189 O O . ASP B 1 93 ? -20.25 -20.938 -9.281 1 94.5 93 ASP B O 1
ATOM 3193 N N . LEU B 1 94 ? -19.25 -22.625 -10.234 1 94.81 94 LEU B N 1
ATOM 3194 C CA . LEU B 1 94 ? -19.375 -22.078 -11.586 1 94.81 94 LEU B CA 1
ATOM 3195 C C . LEU B 1 94 ? -20.828 -22.047 -12.016 1 94.81 94 LEU B C 1
ATOM 3197 O O . LEU B 1 94 ? -21.266 -21.109 -12.688 1 94.81 94 LEU B O 1
ATOM 3201 N N . THR B 1 95 ? -21.578 -23.016 -11.648 1 93.69 95 THR B N 1
ATOM 3202 C CA . THR B 1 95 ? -23 -23.078 -11.992 1 93.69 95 THR B CA 1
ATOM 3203 C C . THR B 1 95 ? -23.766 -21.969 -11.297 1 93.69 95 THR B C 1
ATOM 3205 O O . THR B 1 95 ? -24.625 -21.312 -11.914 1 93.69 95 THR B O 1
ATOM 3208 N N . VAL B 1 96 ? -23.438 -21.844 -10.062 1 92 96 VAL B N 1
ATOM 3209 C CA . VAL B 1 96 ? -24.078 -20.766 -9.312 1 92 96 VAL B CA 1
ATOM 3210 C C . VAL B 1 96 ? -23.734 -19.422 -9.945 1 92 96 VAL B C 1
ATOM 3212 O O . VAL B 1 96 ? -24.609 -18.562 -10.102 1 92 96 VAL B O 1
ATOM 3215 N N . PHE B 1 97 ? -22.469 -19.219 -10.266 1 90.62 97 PHE B N 1
ATOM 3216 C CA . PHE B 1 97 ? -22.016 -18.016 -10.945 1 90.62 97 PHE B CA 1
ATOM 3217 C C . PHE B 1 97 ? -22.781 -17.812 -12.25 1 90.62 97 PHE B C 1
ATOM 3219 O O . PHE B 1 97 ? -23.266 -16.703 -12.531 1 90.62 97 PHE B O 1
ATOM 3226 N N . ASN B 1 98 ? -22.938 -18.797 -12.977 1 87.25 98 ASN B N 1
ATOM 3227 C CA . ASN B 1 98 ? -23.594 -18.734 -14.281 1 87.25 98 ASN B CA 1
ATOM 3228 C C . ASN B 1 98 ? -25.062 -18.391 -14.156 1 87.25 98 ASN B C 1
ATOM 3230 O O . ASN B 1 98 ? -25.625 -17.672 -14.992 1 87.25 98 ASN B O 1
ATOM 3234 N N . ASN B 1 99 ? -25.688 -18.797 -13.148 1 85.19 99 ASN B N 1
ATOM 3235 C CA . ASN B 1 99 ? -27.125 -18.594 -12.961 1 85.19 99 ASN B CA 1
ATOM 3236 C C . ASN B 1 99 ? -27.438 -17.203 -12.398 1 85.19 99 ASN B C 1
ATOM 3238 O O . ASN B 1 99 ? -28.484 -16.625 -12.711 1 85.19 99 ASN B O 1
ATOM 3242 N N . ASN B 1 100 ? -26.609 -16.75 -11.508 1 75.44 100 ASN B N 1
ATOM 3243 C CA . ASN B 1 100 ? -26.859 -15.477 -10.844 1 75.44 100 ASN B CA 1
ATOM 3244 C C . ASN B 1 100 ? -26.531 -14.297 -11.742 1 75.44 100 ASN B C 1
ATOM 3246 O O . ASN B 1 100 ? -27 -13.18 -11.516 1 75.44 100 ASN B O 1
ATOM 3250 N N . ASN B 1 101 ? -25.547 -14.359 -12.609 1 63.56 101 ASN B N 1
ATOM 3251 C CA . ASN B 1 101 ? -25.031 -13.172 -13.273 1 63.56 101 ASN B CA 1
ATOM 3252 C C . ASN B 1 101 ? -25.734 -12.922 -14.609 1 63.56 101 ASN B C 1
ATOM 3254 O O . ASN B 1 101 ? -25.359 -12 -15.344 1 63.56 101 ASN B O 1
ATOM 3258 N N . TYR B 1 102 ? -26.594 -13.891 -15.062 1 56.56 102 TYR B N 1
ATOM 3259 C CA . TYR B 1 102 ? -27.328 -13.688 -16.312 1 56.56 102 TYR B CA 1
ATOM 3260 C C . TYR B 1 102 ? -28.062 -12.352 -16.297 1 56.56 102 TYR B C 1
ATOM 3262 O O . TYR B 1 102 ? -28.172 -11.68 -17.312 1 56.56 102 TYR B O 1
ATOM 3270 N N . GLU B 1 103 ? -28.531 -12.031 -15.062 1 56.19 103 GLU B N 1
ATOM 3271 C CA . GLU B 1 103 ? -29.484 -10.93 -15 1 56.19 103 GLU B CA 1
ATOM 3272 C C . GLU B 1 103 ? -28.828 -9.641 -14.539 1 56.19 103 GLU B C 1
ATOM 3274 O O . GLU B 1 103 ? -29.406 -8.562 -14.641 1 56.19 103 GLU B O 1
ATOM 3279 N N . ASN B 1 104 ? -27.594 -9.797 -14.242 1 59.41 104 ASN B N 1
ATOM 3280 C CA . ASN B 1 104 ? -27.094 -8.664 -13.469 1 59.41 104 ASN B CA 1
ATOM 3281 C C . ASN B 1 104 ? -26.266 -7.719 -14.328 1 59.41 104 ASN B C 1
ATOM 3283 O O . ASN B 1 104 ? -25.578 -8.156 -15.258 1 59.41 104 ASN B O 1
ATOM 3287 N N . LYS B 1 105 ? -26.625 -6.547 -14.414 1 65.19 105 LYS B N 1
ATOM 3288 C CA . LYS B 1 105 ? -26.062 -5.391 -15.102 1 65.19 105 LYS B CA 1
ATOM 3289 C C . LYS B 1 105 ? -24.641 -5.102 -14.617 1 65.19 105 LYS B C 1
ATOM 3291 O O . LYS B 1 105 ? -24.25 -3.943 -14.492 1 65.19 105 LYS B O 1
ATOM 3296 N N . MET B 1 106 ? -23.906 -6.184 -14.469 1 75.06 106 MET B N 1
ATOM 3297 C CA . MET B 1 106 ? -22.531 -5.969 -14.055 1 75.06 106 MET B CA 1
ATOM 3298 C C . MET B 1 106 ? -21.625 -5.703 -15.258 1 75.06 106 MET B C 1
ATOM 3300 O O . MET B 1 106 ? -21.828 -6.289 -16.328 1 75.06 106 MET B O 1
ATOM 3304 N N . LYS B 1 107 ? -20.766 -4.781 -15.031 1 77.94 107 LYS B N 1
ATOM 3305 C CA . LYS B 1 107 ? -19.75 -4.527 -16.047 1 77.94 107 LYS B CA 1
ATOM 3306 C C . LYS B 1 107 ? -18.953 -5.793 -16.359 1 77.94 107 LYS B C 1
ATOM 3308 O O . LYS B 1 107 ? -18.719 -6.609 -15.469 1 77.94 107 LYS B O 1
ATOM 3313 N N . SER B 1 108 ? -18.594 -5.996 -17.656 1 79.62 108 SER B N 1
ATOM 3314 C CA . SER B 1 108 ? -17.844 -7.152 -18.156 1 79.62 108 SER B CA 1
ATOM 3315 C C . SER B 1 108 ? -16.609 -7.418 -17.312 1 79.62 108 SER B C 1
ATOM 3317 O O . SER B 1 108 ? -16.281 -8.57 -17 1 79.62 108 SER B O 1
ATOM 3319 N N . GLN B 1 109 ? -15.992 -6.422 -16.906 1 78.12 109 GLN B N 1
ATOM 3320 C CA . GLN B 1 109 ? -14.766 -6.551 -16.125 1 78.12 109 GLN B CA 1
ATOM 3321 C C . GLN B 1 109 ? -15.047 -7.176 -14.766 1 78.12 109 GLN B C 1
ATOM 3323 O O . GLN B 1 109 ? -14.289 -8.023 -14.297 1 78.12 109 GLN B O 1
ATOM 3328 N N . ASN B 1 110 ? -16.109 -6.707 -14.172 1 77.88 110 ASN B N 1
ATOM 3329 C CA . ASN B 1 110 ? -16.484 -7.242 -12.867 1 77.88 110 ASN B CA 1
ATOM 3330 C C . ASN B 1 110 ? -16.859 -8.719 -12.961 1 77.88 110 ASN B C 1
ATOM 3332 O O . ASN B 1 110 ? -16.516 -9.508 -12.078 1 77.88 110 ASN B O 1
ATOM 3336 N N . LEU B 1 111 ? -17.516 -8.953 -13.984 1 83.62 111 LEU B N 1
ATOM 3337 C CA . LEU B 1 111 ? -17.938 -10.336 -14.18 1 83.62 111 LEU B CA 1
ATOM 3338 C C . LEU B 1 111 ? -16.734 -11.25 -14.391 1 83.62 111 LEU B C 1
ATOM 3340 O O . LEU B 1 111 ? -16.656 -12.32 -13.789 1 83.62 111 LEU B O 1
ATOM 3344 N N . PHE B 1 112 ? -15.859 -10.938 -15.211 1 84.31 112 PHE B N 1
ATOM 3345 C CA . PHE B 1 112 ? -14.656 -11.711 -15.477 1 84.31 112 PHE B CA 1
ATOM 3346 C C . PHE B 1 112 ? -13.812 -11.852 -14.211 1 84.31 112 PHE B C 1
ATOM 3348 O O . PHE B 1 112 ? -13.297 -12.938 -13.922 1 84.31 112 PHE B O 1
ATOM 3355 N N . ASN B 1 113 ? -13.75 -10.805 -13.508 1 80.5 113 ASN B N 1
ATOM 3356 C CA . ASN B 1 113 ? -13 -10.836 -12.258 1 80.5 113 ASN B CA 1
ATOM 3357 C C . ASN B 1 113 ? -13.594 -11.844 -11.273 1 80.5 113 ASN B C 1
ATOM 3359 O O . ASN B 1 113 ? -12.859 -12.523 -10.555 1 80.5 113 ASN B O 1
ATOM 3363 N N . LYS B 1 114 ? -14.82 -11.82 -11.211 1 84.19 114 LYS B N 1
ATOM 3364 C CA . LYS B 1 114 ? -15.5 -12.766 -10.32 1 84.19 114 LYS B CA 1
ATOM 3365 C C . LYS B 1 114 ? -15.211 -14.203 -10.734 1 84.19 114 LYS B C 1
ATOM 3367 O O . LYS B 1 114 ? -15 -15.07 -9.883 1 84.19 114 LYS B O 1
ATOM 3372 N N . LEU B 1 115 ? -15.25 -14.422 -11.992 1 89.19 115 LEU B N 1
ATOM 3373 C CA . LEU B 1 115 ? -14.914 -15.742 -12.5 1 89.19 115 LEU B CA 1
ATOM 3374 C C . LEU B 1 115 ? -13.492 -16.125 -12.117 1 89.19 115 LEU B C 1
ATOM 3376 O O . LEU B 1 115 ? -13.258 -17.234 -11.625 1 89.19 115 LEU B O 1
ATOM 3380 N N . LEU B 1 116 ? -12.602 -15.25 -12.32 1 87.31 116 LEU B N 1
ATOM 3381 C CA . LEU B 1 116 ? -11.203 -15.508 -11.992 1 87.31 116 LEU B CA 1
ATOM 3382 C C . LEU B 1 116 ? -11.039 -15.773 -10.5 1 87.31 116 LEU B C 1
ATOM 3384 O O . LEU B 1 116 ? -10.227 -16.625 -10.102 1 87.31 116 LEU B O 1
ATOM 3388 N N . LYS B 1 117 ? -11.773 -15.062 -9.75 1 85.94 117 LYS B N 1
ATOM 3389 C CA . LYS B 1 117 ? -11.711 -15.266 -8.312 1 85.94 117 LYS B CA 1
ATOM 3390 C C . LYS B 1 117 ? -12.125 -16.688 -7.938 1 85.94 117 LYS B C 1
ATOM 3392 O O . LYS B 1 117 ? -11.484 -17.328 -7.098 1 85.94 117 LYS B O 1
ATOM 3397 N N . ILE B 1 118 ? -13.109 -17.141 -8.508 1 90.25 118 ILE B N 1
ATOM 3398 C CA . ILE B 1 118 ? -13.578 -18.5 -8.266 1 90.25 118 ILE B CA 1
ATOM 3399 C C . ILE B 1 118 ? -12.484 -19.5 -8.641 1 90.25 118 ILE B C 1
ATOM 3401 O O . ILE B 1 118 ? -12.18 -20.406 -7.863 1 90.25 118 ILE B O 1
ATOM 3405 N N . LEU B 1 119 ? -11.914 -19.328 -9.766 1 91.06 119 LEU B N 1
ATOM 3406 C CA . LEU B 1 119 ? -10.867 -20.219 -10.242 1 91.06 119 LEU B CA 1
ATOM 3407 C C . LEU B 1 119 ? -9.648 -20.188 -9.328 1 91.06 119 LEU B C 1
ATOM 3409 O O . LEU B 1 119 ? -9.062 -21.219 -9.023 1 91.06 119 LEU B O 1
ATOM 3413 N N . MET B 1 120 ? -9.297 -19.016 -8.914 1 89.19 120 MET B N 1
ATOM 3414 C CA . MET B 1 120 ? -8.133 -18.844 -8.047 1 89.19 120 MET B CA 1
ATOM 3415 C C . MET B 1 120 ? -8.352 -19.531 -6.699 1 89.19 120 MET B C 1
ATOM 3417 O O . MET B 1 120 ? -7.469 -20.219 -6.199 1 89.19 120 MET B O 1
ATOM 3421 N N . ASP B 1 121 ? -9.5 -19.297 -6.164 1 89.81 121 ASP B N 1
ATOM 3422 C CA . ASP B 1 121 ? -9.82 -19.922 -4.883 1 89.81 121 ASP B CA 1
ATOM 3423 C C . ASP B 1 121 ? -9.766 -21.438 -4.984 1 89.81 121 ASP B C 1
ATOM 3425 O O . ASP B 1 121 ? -9.188 -22.109 -4.117 1 89.81 121 ASP B O 1
ATOM 3429 N N . TRP B 1 122 ? -10.352 -21.906 -5.941 1 93 122 TRP B N 1
ATOM 3430 C CA . TRP B 1 122 ? -10.359 -23.344 -6.156 1 93 122 TRP B CA 1
ATOM 3431 C C . TRP B 1 122 ? -8.938 -23.875 -6.375 1 93 122 TRP B C 1
ATOM 3433 O O . TRP B 1 122 ? -8.539 -24.875 -5.773 1 93 122 TRP B O 1
ATOM 3443 N N . SER B 1 123 ? -8.211 -23.266 -7.258 1 93 123 SER B N 1
ATOM 3444 C CA . SER B 1 123 ? -6.848 -23.688 -7.586 1 93 123 SER B CA 1
ATOM 3445 C C . SER B 1 123 ? -5.949 -23.656 -6.355 1 93 123 SER B C 1
ATOM 3447 O O . SER B 1 123 ? -5.109 -24.547 -6.168 1 93 123 SER B O 1
ATOM 3449 N N . ASP B 1 124 ? -6.137 -22.594 -5.598 1 90.62 124 ASP B N 1
ATOM 3450 C CA . ASP B 1 124 ? -5.328 -22.469 -4.387 1 90.62 124 ASP B CA 1
ATOM 3451 C C . ASP B 1 124 ? -5.605 -23.609 -3.418 1 90.62 124 ASP B C 1
ATOM 3453 O O . ASP B 1 124 ? -4.68 -24.172 -2.82 1 90.62 124 ASP B O 1
ATOM 3457 N N . LYS B 1 125 ? -6.852 -23.922 -3.262 1 91.06 125 LYS B N 1
ATOM 3458 C CA . LYS B 1 125 ? -7.223 -25.047 -2.404 1 91.06 125 LYS B CA 1
ATOM 3459 C C . LYS B 1 125 ? -6.617 -26.359 -2.912 1 91.06 125 LYS B C 1
ATOM 3461 O O . LYS B 1 125 ? -6.117 -27.156 -2.127 1 91.06 125 LYS B O 1
ATOM 3466 N N . ALA B 1 126 ? -6.668 -26.562 -4.164 1 92.56 126 ALA B N 1
ATOM 3467 C CA . ALA B 1 126 ? -6.121 -27.766 -4.777 1 92.56 126 ALA B CA 1
ATOM 3468 C C . ALA B 1 126 ? -4.602 -27.812 -4.645 1 92.56 126 ALA B C 1
ATOM 3470 O O . ALA B 1 126 ? -4.031 -28.844 -4.27 1 92.56 126 ALA B O 1
ATOM 3471 N N . LEU B 1 127 ? -3.988 -26.703 -4.875 1 91.56 127 LEU B N 1
ATOM 3472 C CA . LEU B 1 127 ? -2.529 -26.625 -4.875 1 91.56 127 LEU B CA 1
ATOM 3473 C C . LEU B 1 127 ? -1.979 -26.797 -3.459 1 91.56 127 LEU B C 1
ATOM 3475 O O . LEU B 1 127 ? -0.897 -27.344 -3.27 1 91.56 127 LEU B O 1
ATOM 3479 N N . LYS B 1 128 ? -2.682 -26.219 -2.529 1 89.5 128 LYS B N 1
ATOM 3480 C CA . LYS B 1 128 ? -2.246 -26.234 -1.136 1 89.5 128 LYS B CA 1
ATOM 3481 C C . LYS B 1 128 ? -1.965 -27.656 -0.667 1 89.5 128 LYS B C 1
ATOM 3483 O O . LYS B 1 128 ? -1.101 -27.891 0.183 1 89.5 128 LYS B O 1
ATOM 3488 N N . ARG B 1 129 ? -2.58 -28.625 -1.23 1 89.31 129 ARG B N 1
ATOM 3489 C CA . ARG B 1 129 ? -2.396 -30.031 -0.882 1 89.31 129 ARG B CA 1
ATOM 3490 C C . ARG B 1 129 ? -1.01 -30.516 -1.287 1 89.31 129 ARG B C 1
ATOM 3492 O O . ARG B 1 129 ? -0.527 -31.531 -0.774 1 89.31 129 ARG B O 1
ATOM 3499 N N . LYS B 1 130 ? -0.384 -29.797 -2.18 1 89.31 130 LYS B N 1
ATOM 3500 C CA . LYS B 1 130 ? 0.913 -30.219 -2.701 1 89.31 130 LYS B CA 1
ATOM 3501 C C . LYS B 1 130 ? 1.967 -29.141 -2.498 1 89.31 130 LYS B C 1
ATOM 3503 O O . LYS B 1 130 ? 3.021 -29.156 -3.137 1 89.31 130 LYS B O 1
ATOM 3508 N N . PHE B 1 131 ? 1.768 -28.141 -1.648 1 89.19 131 PHE B N 1
ATOM 3509 C CA . PHE B 1 131 ? 2.639 -26.984 -1.466 1 89.19 131 PHE B CA 1
ATOM 3510 C C . PHE B 1 131 ? 4.047 -27.422 -1.082 1 89.19 131 PHE B C 1
ATOM 3512 O O . PHE B 1 131 ? 5.027 -26.938 -1.647 1 89.19 131 PHE B O 1
ATOM 3519 N N . ASN B 1 132 ? 4.082 -28.328 -0.15 1 88.62 132 ASN B N 1
ATOM 3520 C CA . ASN B 1 132 ? 5.387 -28.75 0.347 1 88.62 132 ASN B CA 1
ATOM 3521 C C . ASN B 1 132 ? 6.219 -29.406 -0.754 1 88.62 132 ASN B C 1
ATOM 3523 O O . ASN B 1 132 ? 7.402 -29.094 -0.904 1 88.62 132 ASN B O 1
ATOM 3527 N N . ASN B 1 133 ? 5.598 -30.25 -1.506 1 88.62 133 ASN B N 1
ATOM 3528 C CA . ASN B 1 133 ? 6.293 -30.922 -2.602 1 88.62 133 ASN B CA 1
ATOM 3529 C C . ASN B 1 133 ? 6.738 -29.922 -3.672 1 88.62 133 ASN B C 1
ATOM 3531 O O . ASN B 1 133 ? 7.844 -30.031 -4.199 1 88.62 133 ASN B O 1
ATOM 3535 N N . ILE B 1 134 ? 5.883 -29.016 -3.93 1 90.38 134 ILE B N 1
ATOM 3536 C CA . ILE B 1 134 ? 6.16 -28.016 -4.945 1 90.38 134 ILE B CA 1
ATOM 3537 C C . ILE B 1 134 ? 7.344 -27.141 -4.504 1 90.38 134 ILE B C 1
ATOM 3539 O O . ILE B 1 134 ? 8.281 -26.938 -5.273 1 90.38 134 ILE B O 1
ATOM 3543 N N . ARG B 1 135 ? 7.309 -26.703 -3.318 1 90.56 135 ARG B N 1
ATOM 3544 C CA . ARG B 1 135 ? 8.359 -25.844 -2.781 1 90.56 135 ARG B CA 1
ATOM 3545 C C . ARG B 1 135 ? 9.703 -26.562 -2.779 1 90.56 135 ARG B C 1
ATOM 3547 O O . ARG B 1 135 ? 10.727 -26 -3.174 1 90.56 135 ARG B O 1
ATOM 3554 N N . ASN B 1 136 ? 9.648 -27.797 -2.316 1 89.5 136 ASN B N 1
ATOM 3555 C CA . ASN B 1 136 ? 10.875 -28.594 -2.307 1 89.5 136 ASN B CA 1
ATOM 3556 C C . ASN B 1 136 ? 11.461 -28.734 -3.707 1 89.5 136 ASN B C 1
ATOM 3558 O O . ASN B 1 136 ? 12.68 -28.656 -3.885 1 89.5 136 ASN B O 1
ATOM 3562 N N . HIS B 1 137 ? 10.633 -28.891 -4.625 1 89.88 137 HIS B N 1
ATOM 3563 C CA . HIS B 1 137 ? 11.078 -29.016 -6.012 1 89.88 137 HIS B CA 1
ATOM 3564 C C . HIS B 1 137 ? 11.68 -27.719 -6.516 1 89.88 137 HIS B C 1
ATOM 3566 O O . HIS B 1 137 ? 12.758 -27.719 -7.121 1 89.88 137 HIS B O 1
ATOM 3572 N N . VAL B 1 138 ? 11.016 -26.656 -6.266 1 90.31 138 VAL B N 1
ATOM 3573 C CA . VAL B 1 138 ? 11.453 -25.344 -6.746 1 90.31 138 VAL B CA 1
ATOM 3574 C C . VAL B 1 138 ? 12.773 -24.953 -6.082 1 90.31 138 VAL B C 1
ATOM 3576 O O . VAL B 1 138 ? 13.656 -24.391 -6.73 1 90.31 138 VAL B O 1
ATOM 3579 N N . LYS B 1 139 ? 12.898 -25.297 -4.855 1 89.94 139 LYS B N 1
ATOM 3580 C CA . LYS B 1 139 ? 14.109 -24.969 -4.102 1 89.94 139 LYS B CA 1
ATOM 3581 C C . LYS B 1 139 ? 15.312 -25.734 -4.648 1 89.94 139 LYS B C 1
ATOM 3583 O O . LYS B 1 139 ? 16.453 -25.359 -4.383 1 89.94 139 LYS B O 1
ATOM 3588 N N . SER B 1 140 ? 15.039 -26.734 -5.324 1 89.31 140 SER B N 1
ATOM 3589 C CA . SER B 1 140 ? 16.125 -27.516 -5.91 1 89.31 140 SER B CA 1
ATOM 3590 C C . SER B 1 140 ? 16.688 -26.828 -7.145 1 89.31 140 SER B C 1
ATOM 3592 O O . SER B 1 140 ? 17.781 -27.188 -7.613 1 89.31 140 SER B O 1
ATOM 3594 N N . PHE B 1 141 ? 15.977 -25.859 -7.672 1 89.25 141 PHE B N 1
ATOM 3595 C CA . PHE B 1 141 ? 16.438 -25.125 -8.836 1 89.25 141 PHE B CA 1
ATOM 3596 C C . PHE B 1 141 ? 17.5 -24.109 -8.445 1 89.25 141 PHE B C 1
ATOM 3598 O O . PHE B 1 141 ? 17.344 -23.391 -7.453 1 89.25 141 PHE B O 1
ATOM 3605 N N . ASN B 1 142 ? 18.594 -24.031 -9.117 1 86.31 142 ASN B N 1
ATOM 3606 C CA . ASN B 1 142 ? 19.719 -23.156 -8.812 1 86.31 142 ASN B CA 1
ATOM 3607 C C . ASN B 1 142 ? 19.531 -21.781 -9.461 1 86.31 142 ASN B C 1
ATOM 3609 O O . ASN B 1 142 ? 19.016 -21.672 -10.57 1 86.31 142 ASN B O 1
ATOM 3613 N N . ASP B 1 143 ? 19.938 -20.719 -8.773 1 86 143 ASP B N 1
ATOM 3614 C CA . ASP B 1 143 ? 19.828 -19.359 -9.297 1 86 143 ASP B CA 1
ATOM 3615 C C . ASP B 1 143 ? 21.203 -18.828 -9.711 1 86 143 ASP B C 1
ATOM 3617 O O . ASP B 1 143 ? 21.297 -17.688 -10.188 1 86 143 ASP B O 1
ATOM 3621 N N . LYS B 1 144 ? 22.344 -19.453 -9.586 1 85.25 144 LYS B N 1
ATOM 3622 C CA . LYS B 1 144 ? 23.703 -18.938 -9.734 1 85.25 144 LYS B CA 1
ATOM 3623 C C . LYS B 1 144 ? 23.969 -18.516 -11.18 1 85.25 144 LYS B C 1
ATOM 3625 O O . LYS B 1 144 ? 24.609 -17.484 -11.414 1 85.25 144 LYS B O 1
ATOM 3630 N N . ASN B 1 145 ? 23.422 -19.281 -12.203 1 88.5 145 ASN B N 1
ATOM 3631 C CA . ASN B 1 145 ? 23.766 -18.953 -13.586 1 88.5 145 ASN B CA 1
ATOM 3632 C C . ASN B 1 145 ? 22.641 -18.172 -14.273 1 88.5 145 ASN B C 1
ATOM 3634 O O . ASN B 1 145 ? 22.672 -17.984 -15.484 1 88.5 145 ASN B O 1
ATOM 3638 N N . TYR B 1 146 ? 21.75 -17.672 -13.461 1 93.69 146 TYR B N 1
ATOM 3639 C CA . TYR B 1 146 ? 20.625 -16.953 -14.047 1 93.69 146 TYR B CA 1
ATOM 3640 C C . TYR B 1 146 ? 20.484 -15.57 -13.438 1 93.69 146 TYR B C 1
ATOM 3642 O O . TYR B 1 146 ? 20.781 -15.375 -12.258 1 93.69 146 TYR B O 1
ATOM 3650 N N . LYS B 1 147 ? 20.141 -14.625 -14.312 1 93.81 147 LYS B N 1
ATOM 3651 C CA . LYS B 1 147 ? 19.734 -13.344 -13.766 1 93.81 147 LYS B CA 1
ATOM 3652 C C . LYS B 1 147 ? 18.484 -13.492 -12.883 1 93.81 147 LYS B C 1
ATOM 3654 O O . LYS B 1 147 ? 17.531 -14.18 -13.258 1 93.81 147 LYS B O 1
ATOM 3659 N N . LYS B 1 148 ? 18.547 -12.875 -11.789 1 94.94 148 LYS B N 1
ATOM 3660 C CA . LYS B 1 148 ? 17.453 -12.992 -10.828 1 94.94 148 LYS B CA 1
ATOM 3661 C C . LYS B 1 148 ? 16.484 -11.828 -10.953 1 94.94 148 LYS B C 1
ATOM 3663 O O . LYS B 1 148 ? 16.891 -10.664 -11 1 94.94 148 LYS B O 1
ATOM 3668 N N . ILE B 1 149 ? 15.219 -12.141 -11.047 1 95.19 149 ILE B N 1
ATOM 3669 C CA . ILE B 1 149 ? 14.125 -11.172 -11.133 1 95.19 149 ILE B CA 1
ATOM 3670 C C . ILE B 1 149 ? 13.195 -11.336 -9.938 1 95.19 149 ILE B C 1
ATOM 3672 O O . ILE B 1 149 ? 12.805 -12.461 -9.594 1 95.19 149 ILE B O 1
ATOM 3676 N N . PHE B 1 150 ? 12.836 -10.25 -9.297 1 95.62 150 PHE B N 1
ATOM 3677 C CA . PHE B 1 150 ? 11.906 -10.289 -8.172 1 95.62 150 PHE B CA 1
ATOM 3678 C C . PHE B 1 150 ? 10.469 -10.125 -8.648 1 95.62 150 PHE B C 1
ATOM 3680 O O . PHE B 1 150 ? 10.133 -9.141 -9.312 1 95.62 150 PHE B O 1
ATOM 3687 N N . LEU B 1 151 ? 9.656 -11.055 -8.32 1 94 151 LEU B N 1
ATOM 3688 C CA . LEU B 1 151 ? 8.258 -10.938 -8.695 1 94 151 LEU B CA 1
ATOM 3689 C C . LEU B 1 151 ? 7.441 -10.312 -7.562 1 94 151 LEU B C 1
ATOM 3691 O O . LEU B 1 151 ? 7.414 -10.844 -6.449 1 94 151 LEU B O 1
ATOM 3695 N N . SER B 1 152 ? 6.848 -9.188 -7.781 1 91.12 152 SER B N 1
ATOM 3696 C CA . SER B 1 152 ? 5.867 -8.578 -6.891 1 91.12 152 SER B CA 1
ATOM 3697 C C . SER B 1 152 ? 4.445 -8.906 -7.328 1 91.12 152 SER B C 1
ATOM 3699 O O . SER B 1 152 ? 4.047 -8.594 -8.453 1 91.12 152 SER B O 1
ATOM 3701 N N . TYR B 1 153 ? 3.729 -9.555 -6.48 1 85.56 153 TYR B N 1
ATOM 3702 C CA . TYR B 1 153 ? 2.424 -10.07 -6.875 1 85.56 153 TYR B CA 1
ATOM 3703 C C . TYR B 1 153 ? 1.471 -10.109 -5.688 1 85.56 153 TYR B C 1
ATOM 3705 O O . TYR B 1 153 ? 1.899 -10.008 -4.535 1 85.56 153 TYR B O 1
ATOM 3713 N N . ALA B 1 154 ? 0.175 -10.188 -6.012 1 74.94 154 ALA B N 1
ATOM 3714 C CA . ALA B 1 154 ? -0.828 -10.375 -4.969 1 74.94 154 ALA B CA 1
ATOM 3715 C C . ALA B 1 154 ? -0.793 -11.805 -4.426 1 74.94 154 ALA B C 1
ATOM 3717 O O . ALA B 1 154 ? -0.671 -12.758 -5.195 1 74.94 154 ALA B O 1
ATOM 3718 N N . PHE B 1 155 ? -0.854 -12.016 -3.211 1 69.44 155 PHE B N 1
ATOM 3719 C CA . PHE B 1 155 ? -0.608 -13.266 -2.502 1 69.44 155 PHE B CA 1
ATOM 3720 C C . PHE B 1 155 ? -1.574 -14.352 -2.965 1 69.44 155 PHE B C 1
ATOM 3722 O O . PHE B 1 155 ? -1.264 -15.547 -2.885 1 69.44 155 PHE B O 1
ATOM 3729 N N . GLU B 1 156 ? -2.562 -14.078 -3.65 1 71.69 156 GLU B N 1
ATOM 3730 C CA . GLU B 1 156 ? -3.588 -15.086 -3.883 1 71.69 156 GLU B CA 1
ATOM 3731 C C . GLU B 1 156 ? -3.396 -15.766 -5.234 1 71.69 156 GLU B C 1
ATOM 3733 O O . GLU B 1 156 ? -4.086 -16.734 -5.551 1 71.69 156 GLU B O 1
ATOM 3738 N N . ASP B 1 157 ? -2.451 -15.578 -5.977 1 79.38 157 ASP B N 1
ATOM 3739 C CA . ASP B 1 157 ? -2.369 -16.125 -7.328 1 79.38 157 ASP B CA 1
ATOM 3740 C C . ASP B 1 157 ? -1.273 -17.172 -7.434 1 79.38 157 ASP B C 1
ATOM 3742 O O . ASP B 1 157 ? -0.411 -17.109 -8.312 1 79.38 157 ASP B O 1
ATOM 3746 N N . HIS B 1 158 ? -1.396 -18.297 -6.773 1 90.06 158 HIS B N 1
ATOM 3747 C CA . HIS B 1 158 ? -0.343 -19.297 -6.68 1 90.06 158 HIS B CA 1
ATOM 3748 C C . HIS B 1 158 ? -0.205 -20.078 -7.984 1 90.06 158 HIS B C 1
ATOM 3750 O O . HIS B 1 158 ? 0.91 -20.328 -8.445 1 90.06 158 HIS B O 1
ATOM 3756 N N . LEU B 1 159 ? -1.33 -20.453 -8.602 1 91.62 159 LEU B N 1
ATOM 3757 C CA . LEU B 1 159 ? -1.267 -21.25 -9.812 1 91.62 159 LEU B CA 1
ATOM 3758 C C . LEU B 1 159 ? -0.556 -20.5 -10.93 1 91.62 159 LEU B C 1
ATOM 3760 O O . LEU B 1 159 ? 0.307 -21.062 -11.609 1 91.62 159 LEU B O 1
ATOM 3764 N N . TYR B 1 160 ? -0.862 -19.281 -11.047 1 91.06 160 TYR B N 1
ATOM 3765 C CA . TYR B 1 160 ? -0.267 -18.438 -12.086 1 91.06 160 TYR B CA 1
ATOM 3766 C C . TYR B 1 160 ? 1.214 -18.203 -11.812 1 91.06 160 TYR B C 1
ATOM 3768 O O . TYR B 1 160 ? 2.043 -18.312 -12.719 1 91.06 160 TYR B O 1
ATOM 3776 N N . THR B 1 161 ? 1.522 -17.875 -10.602 1 92.62 161 THR B N 1
ATOM 3777 C CA . THR B 1 161 ? 2.902 -17.531 -10.273 1 92.62 161 THR B CA 1
ATOM 3778 C C . THR B 1 161 ? 3.797 -18.766 -10.336 1 92.62 161 THR B C 1
ATOM 3780 O O . THR B 1 161 ? 4.977 -18.656 -10.68 1 92.62 161 THR B O 1
ATOM 3783 N N . LEU B 1 162 ? 3.223 -19.891 -10.047 1 93.38 162 LEU B N 1
ATOM 3784 C CA . LEU B 1 162 ? 3.969 -21.141 -10.242 1 93.38 162 LEU B CA 1
ATOM 3785 C C . LEU B 1 162 ? 4.34 -21.328 -11.703 1 93.38 162 LEU B C 1
ATOM 3787 O O . LEU B 1 162 ? 5.492 -21.641 -12.023 1 93.38 162 LEU B O 1
ATOM 3791 N N . ALA B 1 163 ? 3.393 -21.141 -12.508 1 93.31 163 ALA B N 1
ATOM 3792 C CA . ALA B 1 163 ? 3.631 -21.266 -13.938 1 93.31 163 ALA B CA 1
ATOM 3793 C C . ALA B 1 163 ? 4.664 -20.25 -14.414 1 93.31 163 ALA B C 1
ATOM 3795 O O . ALA B 1 163 ? 5.516 -20.562 -15.25 1 93.31 163 ALA B O 1
ATOM 3796 N N . LEU B 1 164 ? 4.57 -19.047 -13.891 1 92.94 164 LEU B N 1
ATOM 3797 C CA . LEU B 1 164 ? 5.527 -18 -14.242 1 92.94 164 LEU B CA 1
ATOM 3798 C C . LEU B 1 164 ? 6.945 -18.422 -13.875 1 92.94 164 LEU B C 1
ATOM 3800 O O . LEU B 1 164 ? 7.883 -18.188 -14.641 1 92.94 164 LEU B O 1
ATOM 3804 N N . PHE B 1 165 ? 7.082 -18.984 -12.711 1 94.81 165 PHE B N 1
ATOM 3805 C CA . PHE B 1 165 ? 8.398 -19.422 -12.273 1 94.81 165 PHE B CA 1
ATOM 3806 C C . PHE B 1 165 ? 9.031 -20.359 -13.297 1 94.81 165 PHE B C 1
ATOM 3808 O O . PHE B 1 165 ? 10.164 -20.125 -13.742 1 94.81 165 PHE B O 1
ATOM 3815 N N . TYR B 1 166 ? 8.273 -21.359 -13.672 1 93.88 166 TYR B N 1
ATOM 3816 C CA . TYR B 1 166 ? 8.812 -22.344 -14.594 1 93.88 166 TYR B CA 1
ATOM 3817 C C . TYR B 1 166 ? 9.039 -21.75 -15.977 1 93.88 166 TYR B C 1
ATOM 3819 O O . TYR B 1 166 ? 10.016 -22.078 -16.656 1 93.88 166 TYR B O 1
ATOM 3827 N N . TYR B 1 167 ? 8.148 -20.891 -16.375 1 93.75 167 TYR B N 1
ATOM 3828 C CA . TYR B 1 167 ? 8.305 -20.234 -17.672 1 93.75 167 TYR B CA 1
ATOM 3829 C C . TYR B 1 167 ? 9.586 -19.406 -17.703 1 93.75 167 TYR B C 1
ATOM 3831 O O . TYR B 1 167 ? 10.367 -19.516 -18.656 1 93.75 167 TYR B O 1
ATOM 3839 N N . PHE B 1 168 ? 9.836 -18.641 -16.719 1 94.94 168 PHE B N 1
ATOM 3840 C CA . PHE B 1 168 ? 11.031 -17.812 -16.656 1 94.94 168 PHE B CA 1
ATOM 3841 C C . PHE B 1 168 ? 12.289 -18.672 -16.578 1 94.94 168 PHE B C 1
ATOM 3843 O O . PHE B 1 168 ? 13.297 -18.359 -17.219 1 94.94 168 PHE B O 1
ATOM 3850 N N . TYR B 1 169 ? 12.172 -19.688 -15.805 1 94.19 169 TYR B N 1
ATOM 3851 C CA . TYR B 1 169 ? 13.328 -20.578 -15.68 1 94.19 169 TYR B CA 1
ATOM 3852 C C . TYR B 1 169 ? 13.688 -21.203 -17.016 1 94.19 169 TYR B C 1
ATOM 3854 O O . TYR B 1 169 ? 14.859 -21.328 -17.359 1 94.19 169 TYR B O 1
ATOM 3862 N N . SER B 1 170 ? 12.68 -21.578 -17.75 1 92.62 170 SER B N 1
ATOM 3863 C CA . SER B 1 170 ? 12.891 -22.141 -19.078 1 92.62 170 SER B CA 1
ATOM 3864 C C . SER B 1 170 ? 13.547 -21.141 -20.016 1 92.62 170 SER B C 1
ATOM 3866 O O . SER B 1 170 ? 14.141 -21.516 -21.031 1 92.62 170 SER B O 1
ATOM 3868 N N . ASN B 1 171 ? 13.43 -19.922 -19.75 1 93.62 171 ASN B N 1
ATOM 3869 C CA . ASN B 1 171 ? 14.047 -18.859 -20.531 1 93.62 171 ASN B CA 1
ATOM 3870 C C . ASN B 1 171 ? 15.359 -18.375 -19.891 1 93.62 171 ASN B C 1
ATOM 3872 O O . ASN B 1 171 ? 15.852 -17.297 -20.219 1 93.62 171 ASN B O 1
ATOM 3876 N N . GLN B 1 172 ? 15.82 -19.156 -18.938 1 94.94 172 GLN B N 1
ATOM 3877 C CA . GLN B 1 172 ? 17.125 -18.969 -18.312 1 94.94 172 GLN B CA 1
ATOM 3878 C C . GLN B 1 172 ? 17.141 -17.719 -17.438 1 94.94 172 GLN B C 1
ATOM 3880 O O . GLN B 1 172 ? 18.125 -16.969 -17.453 1 94.94 172 GLN B O 1
ATOM 3885 N N . LEU B 1 173 ? 16.094 -17.422 -16.844 1 95.25 173 LEU B N 1
ATOM 3886 C CA . LEU B 1 173 ? 15.953 -16.422 -15.805 1 95.25 173 LEU B CA 1
ATOM 3887 C C . LEU B 1 173 ? 15.453 -17.047 -14.508 1 95.25 173 LEU B C 1
ATOM 3889 O O . LEU B 1 173 ? 14.672 -18 -14.531 1 95.25 173 LEU B O 1
ATOM 3893 N N . TYR B 1 174 ? 15.93 -16.562 -13.477 1 96.06 174 TYR B N 1
ATOM 3894 C CA . TYR B 1 174 ? 15.43 -17.031 -12.188 1 96.06 174 TYR B CA 1
ATOM 3895 C C . TYR B 1 174 ? 14.438 -16.031 -11.594 1 96.06 174 TYR B C 1
ATOM 3897 O O . TYR B 1 174 ? 14.828 -14.945 -11.164 1 96.06 174 TYR B O 1
ATOM 3905 N N . LEU B 1 175 ? 13.227 -16.406 -11.586 1 95.88 175 LEU B N 1
ATOM 3906 C CA . LEU B 1 175 ? 12.172 -15.586 -11 1 95.88 175 LEU B CA 1
ATOM 3907 C C . LEU B 1 175 ? 11.977 -15.914 -9.523 1 95.88 175 LEU B C 1
ATOM 3909 O O . LEU B 1 175 ? 11.602 -17.031 -9.18 1 95.88 175 LEU B O 1
ATOM 3913 N N . TYR B 1 176 ? 12.242 -14.969 -8.719 1 95.06 176 TYR B N 1
ATOM 3914 C CA . TYR B 1 176 ? 11.992 -15.164 -7.297 1 95.06 176 TYR B CA 1
ATOM 3915 C C . TYR B 1 176 ? 10.516 -14.984 -6.973 1 95.06 176 TYR B C 1
ATOM 3917 O O . TYR B 1 176 ? 9.953 -13.906 -7.184 1 95.06 176 TYR B O 1
ATOM 3925 N N . VAL B 1 177 ? 9.93 -16 -6.492 1 93.56 177 VAL B N 1
ATOM 3926 C CA . VAL B 1 177 ? 8.547 -16 -6.027 1 93.56 177 VAL B CA 1
ATOM 3927 C C . VAL B 1 177 ? 8.508 -16.359 -4.543 1 93.56 177 VAL B C 1
ATOM 3929 O O . VAL B 1 177 ? 8.828 -17.484 -4.152 1 93.56 177 VAL B O 1
ATOM 3932 N N . ASP B 1 178 ? 7.949 -15.508 -3.803 1 90.19 178 ASP B N 1
ATOM 3933 C CA . ASP B 1 178 ? 8.102 -15.555 -2.352 1 90.19 178 ASP B CA 1
ATOM 3934 C C . ASP B 1 178 ? 7.5 -16.828 -1.777 1 90.19 178 ASP B C 1
ATOM 3936 O O . ASP B 1 178 ? 8.148 -17.531 -1 1 90.19 178 ASP B O 1
ATOM 3940 N N . TRP B 1 179 ? 6.32 -17.219 -2.133 1 89.44 179 TRP B N 1
ATOM 3941 C CA . TRP B 1 179 ? 5.633 -18.328 -1.489 1 89.44 179 TRP B CA 1
ATOM 3942 C C . TRP B 1 179 ? 6.266 -19.656 -1.88 1 89.44 179 TRP B C 1
ATOM 3944 O O . TRP B 1 179 ? 6.07 -20.672 -1.2 1 89.44 179 TRP B O 1
ATOM 3954 N N . LEU B 1 180 ? 6.98 -19.703 -2.967 1 91.38 180 LEU B N 1
ATOM 3955 C CA . LEU B 1 180 ? 7.648 -20.906 -3.422 1 91.38 180 LEU B CA 1
ATOM 3956 C C . LEU B 1 180 ? 8.922 -21.156 -2.625 1 91.38 180 LEU B C 1
ATOM 3958 O O . LEU B 1 180 ? 9.336 -22.312 -2.441 1 91.38 180 LEU B O 1
ATOM 3962 N N . ILE B 1 181 ? 9.539 -20.125 -2.203 1 87.88 181 ILE B N 1
ATOM 3963 C CA . ILE B 1 181 ? 10.852 -20.219 -1.573 1 87.88 181 ILE B CA 1
ATOM 3964 C C . ILE B 1 181 ? 10.695 -20.234 -0.054 1 87.88 181 ILE B C 1
ATOM 3966 O O . ILE B 1 181 ? 11.414 -20.953 0.646 1 87.88 181 ILE B O 1
ATOM 3970 N N . ASN B 1 182 ? 9.789 -19.406 0.348 1 80.75 182 ASN B N 1
ATOM 3971 C CA . ASN B 1 182 ? 9.641 -19.266 1.792 1 80.75 182 ASN B CA 1
ATOM 3972 C C . ASN B 1 182 ? 8.43 -20.047 2.309 1 80.75 182 ASN B C 1
ATOM 3974 O O . ASN B 1 182 ? 7.352 -20 1.707 1 80.75 182 ASN B O 1
ATOM 3978 N N . ASP B 1 183 ? 8.68 -20.953 3.238 1 71.81 183 ASP B N 1
ATOM 3979 C CA . ASP B 1 183 ? 7.625 -21.781 3.814 1 71.81 183 ASP B CA 1
ATOM 3980 C C . ASP B 1 183 ? 6.555 -20.922 4.488 1 71.81 183 ASP B C 1
ATOM 3982 O O . ASP B 1 183 ? 6.516 -19.703 4.293 1 71.81 183 ASP B O 1
ATOM 3986 N N . GLU B 1 184 ? 5.992 -21.422 5.648 1 61.88 184 GLU B N 1
ATOM 3987 C CA . GLU B 1 184 ? 4.887 -20.781 6.367 1 61.88 184 GLU B CA 1
ATOM 3988 C C . GLU B 1 184 ? 5.23 -19.344 6.762 1 61.88 184 GLU B C 1
ATOM 3990 O O . GLU B 1 184 ? 6.398 -18.953 6.734 1 61.88 184 GLU B O 1
ATOM 3995 N N . ILE B 1 185 ? 4.066 -18.531 6.82 1 59.16 185 ILE B N 1
ATOM 3996 C CA . ILE B 1 185 ? 4.152 -17.094 7.062 1 59.16 185 ILE B CA 1
ATOM 3997 C C . ILE B 1 185 ? 4.992 -16.828 8.312 1 59.16 185 ILE B C 1
ATOM 3999 O O . ILE B 1 185 ? 4.531 -17.031 9.43 1 59.16 185 ILE B O 1
ATOM 4003 N N . PRO B 1 186 ? 6.309 -16.703 8.086 1 60.16 186 PRO B N 1
ATOM 4004 C CA . PRO B 1 186 ? 7.184 -16.375 9.219 1 60.16 186 PRO B CA 1
ATOM 4005 C C . PRO B 1 186 ? 6.75 -15.117 9.961 1 60.16 186 PRO B C 1
ATOM 4007 O O . PRO B 1 186 ? 5.832 -14.422 9.516 1 60.16 186 PRO B O 1
ATOM 4010 N N . LYS B 1 187 ? 7.324 -14.906 11.086 1 70.31 187 LYS B N 1
ATOM 4011 C CA . LYS B 1 187 ? 7.246 -13.617 11.758 1 70.31 187 LYS B CA 1
ATOM 4012 C C . LYS B 1 187 ? 7.574 -12.477 10.805 1 70.31 187 LYS B C 1
ATOM 4014 O O . LYS B 1 187 ? 8.344 -12.656 9.852 1 70.31 187 LYS B O 1
ATOM 4019 N N . THR B 1 188 ? 6.945 -11.5 10.969 1 74.94 188 THR B N 1
ATOM 4020 C CA . THR B 1 188 ? 7 -10.352 10.07 1 74.94 188 THR B CA 1
ATOM 4021 C C . THR B 1 188 ? 8.438 -9.891 9.867 1 74.94 188 THR B C 1
ATOM 4023 O O . THR B 1 188 ? 8.828 -9.531 8.75 1 74.94 188 THR B O 1
ATOM 4026 N N . ASP B 1 189 ? 9.203 -9.938 10.938 1 73.44 189 ASP B N 1
ATOM 4027 C CA . ASP B 1 189 ? 10.586 -9.5 10.828 1 73.44 189 ASP B CA 1
ATOM 4028 C C . ASP B 1 189 ? 11.375 -10.391 9.875 1 73.44 189 ASP B C 1
ATOM 4030 O O . ASP B 1 189 ? 12.203 -9.906 9.102 1 73.44 189 ASP B O 1
ATOM 4034 N N . TYR B 1 190 ? 11.086 -11.609 9.992 1 76 190 TYR B N 1
ATOM 4035 C CA . TYR B 1 190 ? 11.742 -12.547 9.094 1 76 190 TYR B CA 1
ATOM 4036 C C . TYR B 1 190 ? 11.305 -12.328 7.652 1 76 190 TYR B C 1
ATOM 4038 O O . TYR B 1 190 ? 12.125 -12.359 6.734 1 76 190 TYR B O 1
ATOM 4046 N N . LEU B 1 191 ? 10.055 -12.07 7.48 1 82.88 191 LEU B N 1
ATOM 4047 C CA . LEU B 1 191 ? 9.516 -11.812 6.148 1 82.88 191 LEU B CA 1
ATOM 4048 C C . LEU B 1 191 ? 10.203 -10.602 5.516 1 82.88 191 LEU B C 1
ATOM 4050 O O . LEU B 1 191 ? 10.633 -10.664 4.359 1 82.88 191 LEU B O 1
ATOM 4054 N N . LYS B 1 192 ? 10.281 -9.539 6.258 1 85.69 192 LYS B N 1
ATOM 4055 C CA . LYS B 1 192 ? 10.898 -8.32 5.75 1 85.69 192 LYS B CA 1
ATOM 4056 C C . LYS B 1 192 ? 12.359 -8.555 5.371 1 85.69 192 LYS B C 1
ATOM 4058 O O . LYS B 1 192 ? 12.828 -8.055 4.348 1 85.69 192 LYS B O 1
ATOM 4063 N N . ARG B 1 193 ? 12.992 -9.266 6.184 1 84.56 193 ARG B N 1
ATOM 4064 C CA . ARG B 1 193 ? 14.398 -9.57 5.91 1 84.56 193 ARG B CA 1
ATOM 4065 C C . ARG B 1 193 ? 14.539 -10.398 4.637 1 84.56 193 ARG B C 1
ATOM 4067 O O . ARG B 1 193 ? 15.414 -10.133 3.811 1 84.56 193 ARG B O 1
ATOM 4074 N N . ASN B 1 194 ? 13.719 -11.367 4.574 1 87 194 ASN B N 1
ATOM 4075 C CA . ASN B 1 194 ? 13.742 -12.203 3.377 1 87 194 ASN B CA 1
ATOM 4076 C C . ASN B 1 194 ? 13.484 -11.383 2.115 1 87 194 ASN B C 1
ATOM 4078 O O . ASN B 1 194 ? 14.164 -11.562 1.103 1 87 194 ASN B O 1
ATOM 4082 N N . LEU B 1 195 ? 12.508 -10.547 2.221 1 89.06 195 LEU B N 1
ATOM 4083 C CA . LEU B 1 195 ? 12.203 -9.68 1.089 1 89.06 195 LEU B CA 1
ATOM 4084 C C . LEU B 1 195 ? 13.391 -8.781 0.758 1 89.06 195 LEU B C 1
ATOM 4086 O O . LEU B 1 195 ? 13.742 -8.617 -0.412 1 89.06 195 LEU B O 1
ATOM 4090 N N . PHE B 1 196 ? 13.992 -8.234 1.82 1 88.44 196 PHE B N 1
ATOM 4091 C CA . PHE B 1 196 ? 15.148 -7.371 1.648 1 88.44 196 PHE B CA 1
ATOM 4092 C C . PHE B 1 196 ? 16.266 -8.102 0.922 1 88.44 196 PHE B C 1
ATOM 4094 O O . PHE B 1 196 ? 16.828 -7.586 -0.044 1 88.44 196 PHE B O 1
ATOM 4101 N N . ASP B 1 197 ? 16.531 -9.234 1.396 1 90.25 197 ASP B N 1
ATOM 4102 C CA . ASP B 1 197 ? 17.641 -10.016 0.83 1 90.25 197 ASP B CA 1
ATOM 4103 C C . ASP B 1 197 ? 17.375 -10.344 -0.639 1 90.25 197 ASP B C 1
ATOM 4105 O O . ASP B 1 197 ? 18.266 -10.195 -1.481 1 90.25 197 ASP B O 1
ATOM 4109 N N . ASN B 1 198 ? 16.203 -10.75 -0.938 1 92 198 ASN B N 1
ATOM 4110 C CA . ASN B 1 198 ? 15.906 -11.18 -2.301 1 92 198 ASN B CA 1
ATOM 4111 C C . ASN B 1 198 ? 15.742 -9.984 -3.238 1 92 198 ASN B C 1
ATOM 4113 O O . ASN B 1 198 ? 16.094 -10.07 -4.418 1 92 198 ASN B O 1
ATOM 4117 N N . LEU B 1 199 ? 15.211 -8.898 -2.693 1 92.75 199 LEU B N 1
ATOM 4118 C CA . LEU B 1 199 ? 15.195 -7.668 -3.473 1 92.75 199 LEU B CA 1
ATOM 4119 C C . LEU B 1 199 ? 16.609 -7.199 -3.789 1 92.75 199 LEU B C 1
ATOM 4121 O O . LEU B 1 199 ? 16.891 -6.793 -4.918 1 92.75 199 LEU B O 1
ATOM 4125 N N . SER B 1 200 ? 17.422 -7.297 -2.775 1 90.88 200 SER B N 1
ATOM 4126 C CA . SER B 1 200 ? 18.812 -6.875 -2.928 1 90.88 200 SER B CA 1
ATOM 4127 C C . SER B 1 200 ? 19.547 -7.734 -3.951 1 90.88 200 SER B C 1
ATOM 4129 O O . SER B 1 200 ? 20.359 -7.23 -4.723 1 90.88 200 SER B O 1
ATOM 4131 N N . ASP B 1 201 ? 19.188 -8.977 -4.023 1 91.5 201 ASP B N 1
ATOM 4132 C CA . ASP B 1 201 ? 19.875 -9.938 -4.883 1 91.5 201 ASP B CA 1
ATOM 4133 C C . ASP B 1 201 ? 19.297 -9.938 -6.293 1 91.5 201 ASP B C 1
ATOM 4135 O O . ASP B 1 201 ? 19.859 -10.531 -7.211 1 91.5 201 ASP B O 1
ATOM 4139 N N . SER B 1 202 ? 18.188 -9.312 -6.492 1 92.94 202 SER B N 1
ATOM 4140 C CA . SER B 1 202 ? 17.531 -9.312 -7.793 1 92.94 202 SER B CA 1
ATOM 4141 C C . SER B 1 202 ? 17.984 -8.133 -8.648 1 92.94 202 SER B C 1
ATOM 4143 O O . SER B 1 202 ? 18.172 -7.031 -8.133 1 92.94 202 SER B O 1
ATOM 4145 N N . GLU B 1 203 ? 18.109 -8.375 -9.891 1 90.56 203 GLU B N 1
ATOM 4146 C CA . GLU B 1 203 ? 18.562 -7.336 -10.812 1 90.56 203 GLU B CA 1
ATOM 4147 C C . GLU B 1 203 ? 17.391 -6.508 -11.328 1 90.56 203 GLU B C 1
ATOM 4149 O O . GLU B 1 203 ? 17.547 -5.324 -11.641 1 90.56 203 GLU B O 1
ATOM 4154 N N . GLN B 1 204 ? 16.297 -7.156 -11.438 1 92.5 204 GLN B N 1
ATOM 4155 C CA . GLN B 1 204 ? 15.094 -6.508 -11.938 1 92.5 204 GLN B CA 1
ATOM 4156 C C . GLN B 1 204 ? 13.875 -6.898 -11.102 1 92.5 204 GLN B C 1
ATOM 4158 O O . GLN B 1 204 ? 13.922 -7.863 -10.336 1 92.5 204 GLN B O 1
ATOM 4163 N N . LEU B 1 205 ? 12.828 -6.059 -11.156 1 93.56 205 LEU B N 1
ATOM 4164 C CA . LEU B 1 205 ? 11.57 -6.328 -10.477 1 93.56 205 LEU B CA 1
ATOM 4165 C C . LEU B 1 205 ? 10.414 -6.359 -11.469 1 93.56 205 LEU B C 1
ATOM 4167 O O . LEU B 1 205 ? 10.32 -5.504 -12.352 1 93.56 205 LEU B O 1
ATOM 4171 N N . LEU B 1 206 ? 9.656 -7.375 -11.398 1 91.81 206 LEU B N 1
ATOM 4172 C CA . LEU B 1 206 ? 8.453 -7.535 -12.219 1 91.81 206 LEU B CA 1
ATOM 4173 C C . LEU B 1 206 ? 7.199 -7.438 -11.359 1 91.81 206 LEU B C 1
ATOM 4175 O O . LEU B 1 206 ? 7.012 -8.227 -10.43 1 91.81 206 LEU B O 1
ATOM 4179 N N . PHE B 1 207 ? 6.371 -6.445 -11.641 1 89.5 207 PHE B N 1
ATOM 4180 C CA . PHE B 1 207 ? 5.109 -6.273 -10.93 1 89.5 207 PHE B CA 1
ATOM 4181 C C . PHE B 1 207 ? 3.963 -6.922 -11.703 1 89.5 207 PHE B C 1
ATOM 4183 O O . PHE B 1 207 ? 3.744 -6.617 -12.875 1 89.5 207 PHE B O 1
ATOM 4190 N N . LEU B 1 208 ? 3.318 -7.828 -10.984 1 83.69 208 LEU B N 1
ATOM 4191 C CA . LEU B 1 208 ? 2.174 -8.508 -11.586 1 83.69 208 LEU B CA 1
ATOM 4192 C C . LEU B 1 208 ? 0.873 -7.797 -11.227 1 83.69 208 LEU B C 1
ATOM 4194 O O . LEU B 1 208 ? 0.456 -7.809 -10.062 1 83.69 208 LEU B O 1
ATOM 4198 N N . GLN B 1 209 ? 0.322 -7.133 -12.141 1 73.19 209 GLN B N 1
ATOM 4199 C CA . GLN B 1 209 ? -0.985 -6.52 -11.938 1 73.19 209 GLN B CA 1
ATOM 4200 C C . GLN B 1 209 ? -2.105 -7.543 -12.094 1 73.19 209 GLN B C 1
ATOM 4202 O O . GLN B 1 209 ? -2.324 -8.062 -13.195 1 73.19 209 GLN B O 1
ATOM 4207 N N . SER B 1 210 ? -2.426 -8.234 -11.078 1 60.56 210 SER B N 1
ATOM 4208 C CA . SER B 1 210 ? -3.443 -9.273 -11.18 1 60.56 210 SER B CA 1
ATOM 4209 C C . SER B 1 210 ? -4.844 -8.695 -11.031 1 60.56 210 SER B C 1
ATOM 4211 O O . SER B 1 210 ? -5.016 -7.602 -10.492 1 60.56 210 SER B O 1
ATOM 4213 N N . PRO B 1 211 ? -5.785 -9.328 -11.641 1 54.34 211 PRO B N 1
ATOM 4214 C CA . PRO B 1 211 ? -7.172 -8.891 -11.477 1 54.34 211 PRO B CA 1
ATOM 4215 C C . PRO B 1 211 ? -7.523 -8.586 -10.023 1 54.34 211 PRO B C 1
ATOM 4217 O O . PRO B 1 211 ? -8.336 -7.695 -9.75 1 54.34 211 PRO B O 1
ATOM 4220 N N . ASN B 1 212 ? -6.906 -9.43 -9.203 1 50.12 212 ASN B N 1
ATOM 4221 C CA . ASN B 1 212 ? -7.199 -9.25 -7.785 1 50.12 212 ASN B CA 1
ATOM 4222 C C . ASN B 1 212 ? -6.699 -7.902 -7.273 1 50.12 212 ASN B C 1
ATOM 4224 O O . ASN B 1 212 ? -7.223 -7.379 -6.289 1 50.12 212 ASN B O 1
ATOM 4228 N N . MET B 1 213 ? -5.543 -7.598 -7.719 1 50.56 213 MET B N 1
ATOM 4229 C CA . MET B 1 213 ? -5.016 -6.293 -7.32 1 50.56 213 MET B CA 1
ATOM 4230 C C . MET B 1 213 ? -5.91 -5.168 -7.836 1 50.56 213 MET B C 1
ATOM 4232 O O . MET B 1 213 ? -6.098 -4.16 -7.152 1 50.56 213 MET B O 1
ATOM 4236 N N . GLU B 1 214 ? -6.32 -5.375 -9.078 1 43.56 214 GLU B N 1
ATOM 4237 C CA . GLU B 1 214 ? -7.258 -4.41 -9.641 1 43.56 214 GLU B CA 1
ATOM 4238 C C . GLU B 1 214 ? -8.672 -4.633 -9.102 1 43.56 214 GLU B C 1
ATOM 4240 O O . GLU B 1 214 ? -9.492 -3.719 -9.117 1 43.56 214 GLU B O 1
ATOM 4245 N N . LEU B 1 215 ? -8.805 -5.859 -8.953 1 38.5 215 LEU B N 1
ATOM 4246 C CA . LEU B 1 215 ? -10.172 -6.141 -8.523 1 38.5 215 LEU B CA 1
ATOM 4247 C C . LEU B 1 215 ? -10.477 -5.453 -7.199 1 38.5 215 LEU B C 1
ATOM 4249 O O . LEU B 1 215 ? -11.445 -5.809 -6.52 1 38.5 215 LEU B O 1
ATOM 4253 N N . ASN B 1 216 ? -9.516 -4.867 -6.551 1 35.72 216 ASN B N 1
ATOM 4254 C CA . ASN B 1 216 ? -10.258 -4.121 -5.543 1 35.72 216 ASN B CA 1
ATOM 4255 C C . ASN B 1 216 ? -11.586 -3.617 -6.09 1 35.72 216 ASN B C 1
ATOM 4257 O O . ASN B 1 216 ? -11.617 -2.781 -6.996 1 35.72 216 ASN B O 1
ATOM 4261 N N . ILE B 1 217 ? -12.516 -4.57 -6.125 1 33.84 217 ILE B N 1
ATOM 4262 C CA . ILE B 1 217 ? -13.93 -4.371 -6.402 1 33.84 217 ILE B CA 1
ATOM 4263 C C . ILE B 1 217 ? -14.273 -2.887 -6.316 1 33.84 217 ILE B C 1
ATOM 4265 O O . ILE B 1 217 ? -14.898 -2.332 -7.227 1 33.84 217 ILE B O 1
ATOM 4269 N N . GLN B 1 218 ? -14.781 -2.66 -5.184 1 33.94 218 GLN B N 1
ATOM 4270 C CA . GLN B 1 218 ? -15.672 -1.564 -4.805 1 33.94 218 GLN B CA 1
ATOM 4271 C C . GLN B 1 218 ? -14.938 -0.227 -4.84 1 33.94 218 GLN B C 1
ATOM 4273 O O . GLN B 1 218 ? -14.492 0.272 -3.803 1 33.94 218 GLN B O 1
ATOM 4278 N N . GLY B 1 219 ? -14.062 0.146 -5.902 1 38.03 219 GLY B N 1
ATOM 4279 C CA . GLY B 1 219 ? -13.688 1.535 -6.105 1 38.03 219 GLY B CA 1
ATOM 4280 C C . GLY B 1 219 ? -12.234 1.705 -6.52 1 38.03 219 GLY B C 1
ATOM 4281 O O . GLY B 1 219 ? -11.711 0.902 -7.293 1 38.03 219 GLY B O 1
ATOM 4282 N N . ASN B 1 220 ? -11.305 2.459 -5.875 1 44.16 220 ASN B N 1
ATOM 4283 C CA . ASN B 1 220 ? -10.039 3.084 -6.23 1 44.16 220 ASN B CA 1
ATOM 4284 C C . ASN B 1 220 ? -8.93 2.045 -6.41 1 44.16 220 ASN B C 1
ATOM 4286 O O . ASN B 1 220 ? -8.734 1.189 -5.547 1 44.16 220 ASN B O 1
ATOM 4290 N N . PRO B 1 221 ? -8.531 1.815 -7.836 1 49.78 221 PRO B N 1
ATOM 4291 C CA . PRO B 1 221 ? -7.387 0.923 -8.055 1 49.78 221 PRO B CA 1
ATOM 4292 C C . PRO B 1 221 ? -6.34 1.02 -6.949 1 49.78 221 PRO B C 1
ATOM 4294 O O . PRO B 1 221 ? -5.93 2.123 -6.578 1 49.78 221 PRO B O 1
ATOM 4297 N N . SER B 1 222 ? -6.395 0.077 -5.863 1 59.47 222 SER B N 1
ATOM 4298 C CA . SER B 1 222 ? -5.473 0.16 -4.738 1 59.47 222 SER B CA 1
ATOM 4299 C C . SER B 1 222 ? -4.363 -0.878 -4.855 1 59.47 222 SER B C 1
ATOM 4301 O O . SER B 1 222 ? -4.582 -1.976 -5.371 1 59.47 222 SER B O 1
ATOM 4303 N N . ILE B 1 223 ? -3.064 -0.533 -5.074 1 75.31 223 ILE B N 1
ATOM 4304 C CA . ILE B 1 223 ? -1.905 -1.404 -4.91 1 75.31 223 ILE B CA 1
ATOM 4305 C C . ILE B 1 223 ? -1.864 -1.947 -3.486 1 75.31 223 ILE B C 1
ATOM 4307 O O . ILE B 1 223 ? -2.135 -1.217 -2.529 1 75.31 223 ILE B O 1
ATOM 4311 N N . LYS B 1 224 ? -1.688 -3.305 -3.434 1 80.75 224 LYS B N 1
ATOM 4312 C CA . LYS B 1 224 ? -1.55 -3.91 -2.113 1 80.75 224 LYS B CA 1
ATOM 4313 C C . LYS B 1 224 ? -0.367 -3.314 -1.356 1 80.75 224 LYS B C 1
ATOM 4315 O O . LYS B 1 224 ? 0.665 -3 -1.954 1 80.75 224 LYS B O 1
ATOM 4320 N N . ALA B 1 225 ? -0.458 -3.27 -0.095 1 84.12 225 ALA B N 1
ATOM 4321 C CA . ALA B 1 225 ? 0.525 -2.59 0.745 1 84.12 225 ALA B CA 1
ATOM 4322 C C . ALA B 1 225 ? 1.899 -3.238 0.616 1 84.12 225 ALA B C 1
ATOM 4324 O O . ALA B 1 225 ? 2.912 -2.545 0.499 1 84.12 225 ALA B O 1
ATOM 4325 N N . TRP B 1 226 ? 1.966 -4.535 0.594 1 87.12 226 TRP B N 1
ATOM 4326 C CA . TRP B 1 226 ? 3.25 -5.223 0.508 1 87.12 226 TRP B CA 1
ATOM 4327 C C . TRP B 1 226 ? 3.893 -5.008 -0.858 1 87.12 226 TRP B C 1
ATOM 4329 O O . TRP B 1 226 ? 5.117 -4.895 -0.965 1 87.12 226 TRP B O 1
ATOM 4339 N N . CYS B 1 227 ? 3.096 -5.051 -1.875 1 89.12 227 CYS B N 1
ATOM 4340 C CA . CYS B 1 227 ? 3.623 -4.754 -3.203 1 89.12 227 CYS B CA 1
ATOM 4341 C C . CYS B 1 227 ? 4.219 -3.354 -3.256 1 89.12 227 CYS B C 1
ATOM 4343 O O . CYS B 1 227 ? 5.293 -3.15 -3.824 1 89.12 227 CYS B O 1
ATOM 4345 N N . ALA B 1 228 ? 3.459 -2.438 -2.666 1 88.94 228 ALA B N 1
ATOM 4346 C CA . ALA B 1 228 ? 3.963 -1.068 -2.609 1 88.94 228 ALA B CA 1
ATOM 4347 C C . ALA B 1 228 ? 5.277 -1 -1.835 1 88.94 228 ALA B C 1
ATOM 4349 O O . ALA B 1 228 ? 6.207 -0.294 -2.236 1 88.94 228 ALA B O 1
ATOM 4350 N N . TRP B 1 229 ? 5.344 -1.677 -0.727 1 91.19 229 TRP B N 1
ATOM 4351 C CA . TRP B 1 229 ? 6.543 -1.767 0.095 1 91.19 229 TRP B CA 1
ATOM 4352 C C . TRP B 1 229 ? 7.723 -2.291 -0.719 1 91.19 229 TRP B C 1
ATOM 4354 O O . TRP B 1 229 ? 8.82 -1.731 -0.663 1 91.19 229 TRP B O 1
ATOM 4364 N N . GLU B 1 230 ? 7.461 -3.281 -1.518 1 92.5 230 GLU B N 1
ATOM 4365 C CA . GLU B 1 230 ? 8.492 -3.883 -2.363 1 92.5 230 GLU B CA 1
ATOM 4366 C C . GLU B 1 230 ? 8.953 -2.91 -3.443 1 92.5 230 GLU B C 1
ATOM 4368 O O . GLU B 1 230 ? 10.156 -2.795 -3.709 1 92.5 230 GLU B O 1
ATOM 4373 N N . LEU B 1 231 ? 7.996 -2.309 -4.023 1 90.88 231 LEU B N 1
ATOM 4374 C CA . LEU B 1 231 ? 8.305 -1.343 -5.074 1 90.88 231 LEU B CA 1
ATOM 4375 C C . LEU B 1 231 ? 9.141 -0.192 -4.523 1 90.88 231 LEU B C 1
ATOM 4377 O O . LEU B 1 231 ? 10.086 0.258 -5.172 1 90.88 231 LEU B O 1
ATOM 4381 N N . GLY B 1 232 ? 8.758 0.287 -3.346 1 91.44 232 GLY B N 1
ATOM 4382 C CA . GLY B 1 232 ? 9.539 1.335 -2.705 1 91.44 232 GLY B CA 1
ATOM 4383 C C . GLY B 1 232 ? 10.953 0.905 -2.367 1 91.44 232 GLY B C 1
ATOM 4384 O O . GLY B 1 232 ? 11.906 1.649 -2.604 1 91.44 232 GLY B O 1
ATOM 4385 N N . SER B 1 233 ? 11.086 -0.242 -1.833 1 91.19 233 SER B N 1
ATOM 4386 C CA . SER B 1 233 ? 12.398 -0.797 -1.497 1 91.19 233 SER B CA 1
ATOM 4387 C C . SER B 1 233 ? 13.281 -0.908 -2.732 1 91.19 233 SER B C 1
ATOM 4389 O O . SER B 1 233 ? 14.445 -0.499 -2.705 1 91.19 233 SER B O 1
ATOM 4391 N N . PHE B 1 234 ? 12.727 -1.468 -3.781 1 91.25 234 PHE B N 1
ATOM 4392 C CA . PHE B 1 234 ? 13.5 -1.674 -5 1 91.25 234 PHE B CA 1
ATOM 4393 C C . PHE B 1 234 ? 13.867 -0.341 -5.641 1 91.25 234 PHE B C 1
ATOM 4395 O O . PHE B 1 234 ? 14.945 -0.196 -6.215 1 91.25 234 PHE B O 1
ATOM 4402 N N . PHE B 1 235 ? 12.977 0.603 -5.535 1 88.75 235 PHE B N 1
ATOM 4403 C CA . PHE B 1 235 ? 13.266 1.947 -6.02 1 88.75 235 PHE B CA 1
ATOM 4404 C C . PHE B 1 235 ? 14.469 2.537 -5.297 1 88.75 235 PHE B C 1
ATOM 4406 O O . PHE B 1 235 ? 15.359 3.111 -5.926 1 88.75 235 PHE B O 1
ATOM 4413 N N . TYR B 1 236 ? 14.438 2.412 -4.023 1 88.38 236 TYR B N 1
ATOM 4414 C CA . TYR B 1 236 ? 15.547 2.934 -3.242 1 88.38 236 TYR B CA 1
ATOM 4415 C C . TYR B 1 236 ? 16.859 2.248 -3.625 1 88.38 236 TYR B C 1
ATOM 4417 O O . TYR B 1 236 ? 17.891 2.904 -3.77 1 88.38 236 TYR B O 1
ATOM 4425 N N . LYS B 1 237 ? 16.844 0.985 -3.744 1 87.5 237 LYS B N 1
ATOM 4426 C CA . LYS B 1 237 ? 18 0.208 -4.156 1 87.5 237 LYS B CA 1
ATOM 4427 C C . LYS B 1 237 ? 18.594 0.744 -5.461 1 87.5 237 LYS B C 1
ATOM 4429 O O . LYS B 1 237 ? 19.781 1.032 -5.539 1 87.5 237 LYS B O 1
ATOM 4434 N N . THR B 1 238 ? 17.766 0.835 -6.465 1 86 238 THR B N 1
ATOM 4435 C CA . THR B 1 238 ? 18.234 1.167 -7.809 1 86 238 THR B CA 1
ATOM 4436 C C . THR B 1 238 ? 18.703 2.619 -7.875 1 86 238 THR B C 1
ATOM 4438 O O . THR B 1 238 ? 19.625 2.945 -8.617 1 86 238 THR B O 1
ATOM 4441 N N . ASN B 1 239 ? 18.094 3.451 -7.074 1 83.19 239 ASN B N 1
ATOM 4442 C CA . ASN B 1 239 ? 18.469 4.859 -7.113 1 83.19 239 ASN B CA 1
ATOM 4443 C C . ASN B 1 239 ? 19.656 5.152 -6.203 1 83.19 239 ASN B C 1
ATOM 4445 O O . ASN B 1 239 ? 20.344 6.156 -6.383 1 83.19 239 ASN B O 1
ATOM 4449 N N . SER B 1 240 ? 19.828 4.41 -5.203 1 82.12 240 SER B N 1
ATOM 4450 C CA . SER B 1 240 ? 20.984 4.578 -4.348 1 82.12 240 SER B CA 1
ATOM 4451 C C . SER B 1 240 ? 22.266 4.109 -5.051 1 82.12 240 SER B C 1
ATOM 4453 O O . SER B 1 240 ? 23.359 4.594 -4.758 1 82.12 240 SER B O 1
ATOM 4455 N N . GLN B 1 241 ? 22.219 3.105 -5.77 1 70.69 241 GLN B N 1
ATOM 4456 C CA . GLN B 1 241 ? 23.359 2.58 -6.512 1 70.69 241 GLN B CA 1
ATOM 4457 C C . GLN B 1 241 ? 23.797 3.555 -7.602 1 70.69 241 GLN B C 1
ATOM 4459 O O . GLN B 1 241 ? 24.984 3.598 -7.957 1 70.69 241 GLN B O 1
ATOM 4464 N N . PHE B 1 242 ? 22.844 4.426 -8.086 1 57.53 242 PHE B N 1
ATOM 4465 C CA . PHE B 1 242 ? 23.172 5.297 -9.203 1 57.53 242 PHE B CA 1
ATOM 4466 C C . PHE B 1 242 ? 23.312 6.742 -8.742 1 57.53 242 PHE B C 1
ATOM 4468 O O . PHE B 1 242 ? 23.406 7.656 -9.562 1 57.53 242 PHE B O 1
ATOM 4475 N N . SER B 1 243 ? 22.906 7.145 -7.562 1 55.41 243 SER B N 1
ATOM 4476 C CA . SER B 1 243 ? 22.859 8.492 -7.008 1 55.41 243 SER B CA 1
ATOM 4477 C C . SER B 1 243 ? 24.125 9.281 -7.367 1 55.41 243 SER B C 1
ATOM 4479 O O . SER B 1 243 ? 24.188 10.492 -7.117 1 55.41 243 SER B O 1
ATOM 4481 N N . GLY B 1 244 ? 25.188 8.828 -7.633 1 45.97 244 GLY B N 1
ATOM 4482 C CA . GLY B 1 244 ? 26.188 9.82 -8.008 1 45.97 244 GLY B CA 1
ATOM 4483 C C . GLY B 1 244 ? 25.766 10.68 -9.18 1 45.97 244 GLY B C 1
ATOM 4484 O O . GLY B 1 244 ? 26.375 11.711 -9.461 1 45.97 244 GLY B O 1
ATOM 4485 N N . ASN B 1 245 ? 25.094 10.289 -10.25 1 40.84 245 ASN B N 1
ATOM 4486 C CA . ASN B 1 245 ? 24.688 11.102 -11.398 1 40.84 245 ASN B CA 1
ATOM 4487 C C . ASN B 1 245 ? 23.203 11.406 -11.383 1 40.84 245 ASN B C 1
ATOM 4489 O O . ASN B 1 245 ? 22.375 10.523 -11.648 1 40.84 245 ASN B O 1
ATOM 4493 N N . PRO B 1 246 ? 22.734 12.469 -10.789 1 43 246 PRO B N 1
ATOM 4494 C CA . PRO B 1 246 ? 21.344 12.883 -10.609 1 43 246 PRO B CA 1
ATOM 4495 C C . PRO B 1 246 ? 20.5 12.656 -11.852 1 43 246 PRO B C 1
ATOM 4497 O O . PRO B 1 246 ? 19.281 12.445 -11.75 1 43 246 PRO B O 1
ATOM 4500 N N . TYR B 1 247 ? 21 12.945 -13.047 1 41.5 247 TYR B N 1
ATOM 4501 C CA . TYR B 1 247 ? 20.391 12.969 -14.375 1 41.5 247 TYR B CA 1
ATOM 4502 C C . TYR B 1 247 ? 20.125 11.555 -14.875 1 41.5 247 TYR B C 1
ATOM 4504 O O . TYR B 1 247 ? 19.422 11.367 -15.875 1 41.5 247 TYR B O 1
ATOM 4512 N N . ASN B 1 248 ? 20.812 10.688 -14.492 1 43.78 248 ASN B N 1
ATOM 4513 C CA . ASN B 1 248 ? 20.703 9.367 -15.102 1 43.78 248 ASN B CA 1
ATOM 4514 C C . ASN B 1 248 ? 19.594 8.539 -14.461 1 43.78 248 ASN B C 1
ATOM 4516 O O . ASN B 1 248 ? 19.766 7.344 -14.211 1 43.78 248 ASN B O 1
ATOM 4520 N N . TYR B 1 249 ? 18.719 9.172 -13.93 1 45.56 249 TYR B N 1
ATOM 4521 C CA . TYR B 1 249 ? 17.531 8.523 -13.383 1 45.56 249 TYR B CA 1
ATOM 4522 C C . TYR B 1 249 ? 16.906 7.578 -14.406 1 45.56 249 TYR B C 1
ATOM 4524 O O . TYR B 1 249 ? 16.031 6.781 -14.07 1 45.56 249 TYR B O 1
ATOM 4532 N N . ASP B 1 250 ? 17.078 7.895 -15.703 1 44.97 250 ASP B N 1
ATOM 4533 C CA . ASP B 1 250 ? 16.547 7.168 -16.859 1 44.97 250 ASP B CA 1
ATOM 4534 C C . ASP B 1 250 ? 16.844 5.672 -16.75 1 44.97 250 ASP B C 1
ATOM 4536 O O . ASP B 1 250 ? 16.219 4.863 -17.438 1 44.97 250 ASP B O 1
ATOM 4540 N N . SER B 1 251 ? 17.812 5.355 -16 1 46.59 251 SER B N 1
ATOM 4541 C CA . SER B 1 251 ? 18.328 3.99 -16.078 1 46.59 251 SER B CA 1
ATOM 4542 C C . SER B 1 251 ? 17.469 3.037 -15.242 1 46.59 251 SER B C 1
ATOM 4544 O O . SER B 1 251 ? 17.719 1.829 -15.234 1 46.59 251 SER B O 1
ATOM 4546 N N . SER B 1 252 ? 16.625 3.543 -14.398 1 50.19 252 SER B N 1
ATOM 4547 C CA . SER B 1 252 ? 15.812 2.734 -13.5 1 50.19 252 SER B CA 1
ATOM 4548 C C . SER B 1 252 ? 14.758 1.946 -14.266 1 50.19 252 SER B C 1
ATOM 4550 O O . SER B 1 252 ? 14.219 0.962 -13.758 1 50.19 252 SER B O 1
ATOM 4552 N N . ARG B 1 253 ? 14.375 2.605 -15.398 1 52.25 253 ARG B N 1
ATOM 4553 C CA . ARG B 1 253 ? 13.359 2.029 -16.281 1 52.25 253 ARG B CA 1
ATOM 4554 C C . ARG B 1 253 ? 13.766 0.635 -16.734 1 52.25 253 ARG B C 1
ATOM 4556 O O . ARG B 1 253 ? 12.906 -0.182 -17.094 1 52.25 253 ARG B O 1
ATOM 4563 N N . LYS B 1 254 ? 15.008 0.502 -16.547 1 61.97 254 LYS B N 1
ATOM 4564 C CA . LYS B 1 254 ? 15.461 -0.787 -17.062 1 61.97 254 LYS B CA 1
ATOM 4565 C C . LYS B 1 254 ? 15.359 -1.871 -16 1 61.97 254 LYS B C 1
ATOM 4567 O O . LYS B 1 254 ? 15.578 -3.051 -16.281 1 61.97 254 LYS B O 1
ATOM 4572 N N . TYR B 1 255 ? 14.758 -1.369 -14.805 1 70.38 255 TYR B N 1
ATOM 4573 C CA . TYR B 1 255 ? 14.906 -2.34 -13.727 1 70.38 255 TYR B CA 1
ATOM 4574 C C . TYR B 1 255 ? 13.555 -2.781 -13.188 1 70.38 255 TYR B C 1
ATOM 4576 O O . TYR B 1 255 ? 13.445 -3.811 -12.516 1 70.38 255 TYR B O 1
ATOM 4584 N N . LYS B 1 256 ? 12.469 -1.951 -13.609 1 77.88 256 LYS B N 1
ATOM 4585 C CA . LYS B 1 256 ? 11.156 -2.271 -13.062 1 77.88 256 LYS B CA 1
ATOM 4586 C C . LYS B 1 256 ? 10.133 -2.447 -14.18 1 77.88 256 LYS B C 1
ATOM 4588 O O . LYS B 1 256 ? 9.969 -1.566 -15.031 1 77.88 256 LYS B O 1
ATOM 4593 N N . PHE B 1 257 ? 9.469 -3.592 -14.125 1 74.69 257 PHE B N 1
ATOM 4594 C CA . PHE B 1 257 ? 8.547 -3.959 -15.188 1 74.69 257 PHE B CA 1
ATOM 4595 C C . PHE B 1 257 ? 7.184 -4.34 -14.609 1 74.69 257 PHE B C 1
ATOM 4597 O O . PHE B 1 257 ? 7.066 -4.613 -13.414 1 74.69 257 PHE B O 1
ATOM 4604 N N . PHE B 1 258 ? 6.223 -4.164 -15.359 1 71.12 258 PHE B N 1
ATOM 4605 C CA . PHE B 1 258 ? 4.926 -4.684 -14.945 1 71.12 258 PHE B CA 1
ATOM 4606 C C . PHE B 1 258 ? 4.297 -5.516 -16.062 1 71.12 258 PHE B C 1
ATOM 4608 O O . PHE B 1 258 ? 4.598 -5.312 -17.234 1 71.12 258 PHE B O 1
ATOM 4615 N N . ILE B 1 259 ? 3.598 -6.531 -15.609 1 70.94 259 ILE B N 1
ATOM 4616 C CA . ILE B 1 259 ? 2.801 -7.344 -16.516 1 70.94 259 ILE B CA 1
ATOM 4617 C C . ILE B 1 259 ? 1.341 -6.895 -16.469 1 70.94 259 ILE B C 1
ATOM 4619 O O . ILE B 1 259 ? 0.759 -6.781 -15.383 1 70.94 259 ILE B O 1
ATOM 4623 N N . ASN B 1 260 ? 0.946 -6.367 -17.578 1 60.19 260 ASN B N 1
ATOM 4624 C CA . ASN B 1 260 ? -0.489 -6.117 -17.641 1 60.19 260 ASN B CA 1
ATOM 4625 C C . ASN B 1 260 ? -1.235 -7.305 -18.25 1 60.19 260 ASN B C 1
ATOM 4627 O O . ASN B 1 260 ? -1.304 -7.441 -19.469 1 60.19 260 ASN B O 1
ATOM 4631 N N . ILE B 1 261 ? -1.524 -8.156 -17.375 1 55.38 261 ILE B N 1
ATOM 4632 C CA . ILE B 1 261 ? -2.207 -9.328 -17.906 1 55.38 261 ILE B CA 1
ATOM 4633 C C . ILE B 1 261 ? -3.602 -8.938 -18.391 1 55.38 261 ILE B C 1
ATOM 4635 O O . ILE B 1 261 ? -4.172 -9.594 -19.266 1 55.38 261 ILE B O 1
ATOM 4639 N N . TYR B 1 262 ? -4.16 -7.844 -17.812 1 53.16 262 TYR B N 1
ATOM 4640 C CA . TYR B 1 262 ? -5.539 -7.555 -18.188 1 53.16 262 TYR B CA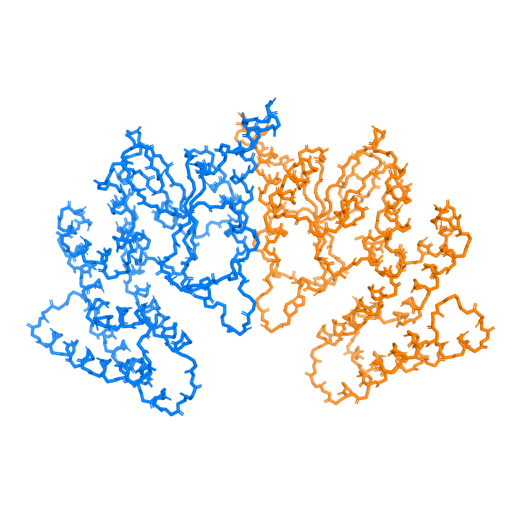 1
ATOM 4641 C C . TYR 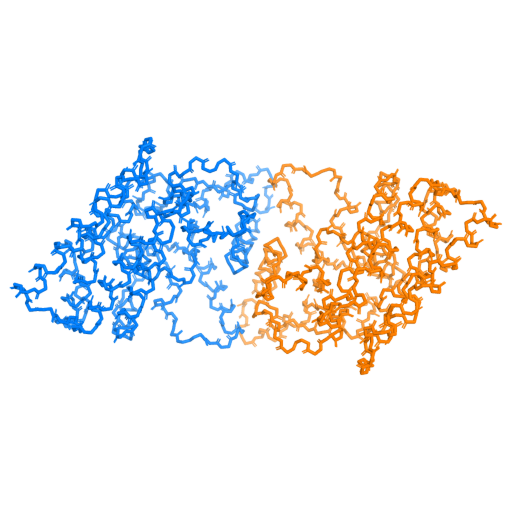B 1 262 ? -5.602 -6.449 -19.234 1 53.16 262 TYR B C 1
ATOM 4643 O O . TYR B 1 262 ? -6.629 -6.262 -19.891 1 53.16 262 TYR B O 1
ATOM 4651 N N . ARG B 1 263 ? -4.816 -6.551 -20.203 1 50.75 263 ARG B N 1
ATOM 4652 C CA . ARG B 1 263 ? -4.793 -5.645 -21.344 1 50.75 263 ARG B CA 1
ATOM 4653 C C . ARG B 1 263 ? -5.805 -4.516 -21.172 1 50.75 263 ARG B C 1
ATOM 4655 O O . ARG B 1 263 ? -6.352 -4.008 -22.156 1 50.75 263 ARG B O 1
ATOM 4662 N N . THR B 1 264 ? -6.359 -4.438 -19.906 1 49.41 264 THR B N 1
ATOM 4663 C CA . THR B 1 264 ? -7.387 -3.398 -19.938 1 49.41 264 THR B CA 1
ATOM 4664 C C . THR B 1 264 ? -6.75 -2.012 -19.969 1 49.41 264 THR B C 1
ATOM 4666 O O . THR B 1 264 ? -5.652 -1.812 -19.453 1 49.41 264 THR B O 1
ATOM 4669 N N . ASN B 1 265 ? -7.113 -1.388 -21.016 1 44.44 265 ASN B N 1
ATOM 4670 C CA . ASN B 1 265 ? -6.746 0.014 -21.188 1 44.44 265 ASN B CA 1
ATOM 4671 C C . ASN B 1 265 ? -6.738 0.764 -19.859 1 44.44 265 ASN B C 1
ATOM 4673 O O . ASN B 1 265 ? -7.543 1.67 -19.656 1 44.44 265 ASN B O 1
ATOM 4677 N N . ALA B 1 266 ? -6.539 -0.011 -18.906 1 45.62 266 ALA B N 1
ATOM 4678 C CA . ALA B 1 266 ? -6.766 0.728 -17.656 1 45.62 266 ALA B CA 1
ATOM 4679 C C . ALA B 1 266 ? -5.809 1.911 -17.547 1 45.62 266 ALA B C 1
ATOM 4681 O O . ALA B 1 266 ? -4.59 1.731 -17.531 1 45.62 266 ALA B O 1
ATOM 4682 N N . SER B 1 267 ? -6.105 2.965 -18.281 1 45.19 267 SER B N 1
ATOM 4683 C CA . SER B 1 267 ? -5.578 4.324 -18.281 1 45.19 267 SER B CA 1
ATOM 4684 C C . SER B 1 267 ? -5.219 4.777 -16.859 1 45.19 267 SER B C 1
ATOM 4686 O O . SER B 1 267 ? -4.496 5.766 -16.688 1 45.19 267 SER B O 1
ATOM 4688 N N . LYS B 1 268 ? -5.883 4.051 -15.836 1 50.56 268 LYS B N 1
ATOM 4689 C CA . LYS B 1 268 ? -5.699 4.777 -14.586 1 50.56 268 LYS B CA 1
ATOM 4690 C C . LYS B 1 268 ? -4.871 3.965 -13.594 1 50.56 268 LYS B C 1
ATOM 4692 O O . LYS B 1 268 ? -5.418 3.311 -12.703 1 50.56 268 LYS B O 1
ATOM 4697 N N . SER B 1 269 ? -3.568 3.613 -14.031 1 60.75 269 SER B N 1
ATOM 4698 C CA . SER B 1 269 ? -2.693 2.928 -13.086 1 60.75 269 SER B CA 1
ATOM 4699 C C . SER B 1 269 ? -2.357 3.824 -11.898 1 60.75 269 SER B C 1
ATOM 4701 O O . SER B 1 269 ? -2.359 5.051 -12.016 1 60.75 269 SER B O 1
ATOM 4703 N N . HIS B 1 270 ? -2.408 3.232 -10.766 1 72.38 270 HIS B N 1
ATOM 4704 C CA . HIS B 1 270 ? -1.977 3.953 -9.57 1 72.38 270 HIS B CA 1
ATOM 4705 C C . HIS B 1 270 ? -0.662 4.688 -9.82 1 72.38 270 HIS B C 1
ATOM 4707 O O . HIS B 1 270 ? 0.232 4.16 -10.484 1 72.38 270 HIS B O 1
ATOM 4713 N N . ARG B 1 271 ? -0.497 5.77 -9.328 1 76.25 271 ARG B N 1
ATOM 4714 C CA . ARG B 1 271 ? 0.656 6.641 -9.547 1 76.25 271 ARG B CA 1
ATOM 4715 C C . ARG B 1 271 ? 1.953 5.934 -9.172 1 76.25 271 ARG B C 1
ATOM 4717 O O . ARG B 1 271 ? 3.002 6.195 -9.766 1 76.25 271 ARG B O 1
ATOM 4724 N N . ILE B 1 272 ? 1.902 5.047 -8.227 1 80.19 272 ILE B N 1
ATOM 4725 C CA . ILE B 1 272 ? 3.076 4.312 -7.773 1 80.19 272 ILE B CA 1
ATOM 4726 C C . ILE 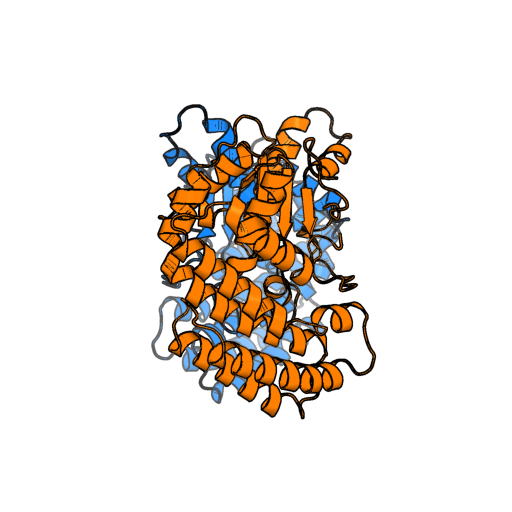B 1 272 ? 3.652 3.494 -8.93 1 80.19 272 ILE B C 1
ATOM 4728 O O . ILE B 1 272 ? 4.859 3.246 -8.977 1 80.19 272 ILE B O 1
ATOM 4732 N N . LEU B 1 273 ? 2.791 3.156 -9.844 1 78.44 273 LEU B N 1
ATOM 4733 C CA . LEU B 1 273 ? 3.215 2.293 -10.938 1 78.44 273 LEU B CA 1
ATOM 4734 C C . LEU B 1 273 ? 3.785 3.115 -12.094 1 78.44 273 LEU B C 1
ATOM 4736 O O . LEU B 1 273 ? 4.391 2.564 -13.016 1 78.44 273 LEU B O 1
ATOM 4740 N N . GLU B 1 274 ? 3.566 4.344 -11.945 1 77.12 274 GLU B N 1
ATOM 4741 C CA . GLU B 1 274 ? 4.141 5.207 -12.977 1 77.12 274 GLU B CA 1
ATOM 4742 C C . GLU B 1 274 ? 5.66 5.09 -13.008 1 77.12 274 GLU B C 1
ATOM 4744 O O . GLU B 1 274 ? 6.305 5.012 -11.961 1 77.12 274 GLU B O 1
ATOM 4749 N N . GLY B 1 275 ? 6.266 4.949 -14.227 1 74.19 275 GLY B N 1
ATOM 4750 C CA . GLY B 1 275 ? 7.699 4.77 -14.383 1 74.19 275 GLY B CA 1
ATOM 4751 C C . GLY B 1 275 ? 8.094 3.328 -14.648 1 74.19 275 GLY B C 1
ATOM 4752 O O . GLY B 1 275 ? 9.227 3.057 -15.062 1 74.19 275 GLY B O 1
ATOM 4753 N N . LEU B 1 276 ? 7.168 2.441 -14.32 1 77.56 276 LEU B N 1
ATOM 4754 C CA . LEU B 1 276 ? 7.418 1.051 -14.68 1 77.56 276 LEU B CA 1
ATOM 4755 C C . LEU B 1 276 ? 7.25 0.844 -16.188 1 77.56 276 LEU B C 1
ATOM 4757 O O . LEU B 1 276 ? 6.406 1.485 -16.812 1 77.56 276 LEU B O 1
ATOM 4761 N N . THR B 1 277 ? 8.062 0 -16.656 1 80.44 277 THR B N 1
ATOM 4762 C CA . THR B 1 277 ? 7.996 -0.325 -18.078 1 80.44 277 THR B CA 1
ATOM 4763 C C . THR B 1 277 ? 7.125 -1.556 -18.312 1 80.44 277 THR B C 1
ATOM 4765 O O . THR B 1 277 ? 7.219 -2.539 -17.562 1 80.44 277 THR B O 1
ATOM 4768 N N . GLU B 1 278 ? 6.297 -1.451 -19.266 1 81.75 278 GLU B N 1
ATOM 4769 C CA . GLU B 1 278 ? 5.512 -2.631 -19.625 1 81.75 278 GLU B CA 1
ATOM 4770 C C . GLU B 1 278 ? 6.402 -3.73 -20.188 1 81.75 278 GLU B C 1
ATOM 4772 O O . GLU B 1 278 ? 7.238 -3.469 -21.062 1 81.75 278 GLU B O 1
ATOM 4777 N N . LEU B 1 279 ? 6.227 -4.918 -19.672 1 85.69 279 LEU B N 1
ATOM 4778 C CA . LEU B 1 279 ? 7.047 -6.039 -20.125 1 85.69 279 LEU B CA 1
ATOM 4779 C C . LEU B 1 279 ? 6.781 -6.344 -21.609 1 85.69 279 LEU B C 1
ATOM 4781 O O . LEU B 1 279 ? 5.633 -6.543 -22 1 85.69 279 LEU B O 1
ATOM 4785 N N . SER B 1 280 ? 7.828 -6.348 -22.391 1 84.88 280 SER B N 1
ATOM 4786 C CA . SER B 1 280 ? 7.672 -6.586 -23.828 1 84.88 280 SER B CA 1
ATOM 4787 C C . SER B 1 280 ? 8.453 -7.82 -24.266 1 84.88 280 SER B C 1
ATOM 4789 O O . SER B 1 280 ? 8.203 -8.359 -25.344 1 84.88 280 SER B O 1
ATOM 4791 N N . GLY B 1 281 ? 9.383 -8.242 -23.406 1 86.88 281 GLY B N 1
ATOM 4792 C CA . GLY B 1 281 ? 10.18 -9.398 -23.797 1 86.88 281 GLY B CA 1
ATOM 4793 C C . GLY B 1 281 ? 10.969 -9.992 -22.641 1 86.88 281 GLY B C 1
ATOM 4794 O O . GLY B 1 281 ? 11.25 -9.305 -21.656 1 86.88 281 GLY B O 1
ATOM 4795 N N . ILE B 1 282 ? 11.289 -11.25 -22.797 1 90.5 282 ILE B N 1
ATOM 4796 C CA . ILE B 1 282 ? 12.062 -12.016 -21.828 1 90.5 282 ILE B CA 1
ATOM 4797 C C . ILE B 1 282 ? 13.234 -12.703 -22.531 1 90.5 282 ILE B C 1
ATOM 4799 O O . ILE B 1 282 ? 13.055 -13.328 -23.578 1 90.5 282 ILE B O 1
ATOM 4803 N N . SER B 1 283 ? 14.43 -12.469 -22.031 1 90.75 283 SER B N 1
ATOM 4804 C CA . SER B 1 283 ? 15.641 -13.109 -22.531 1 90.75 283 SER B CA 1
ATOM 4805 C C . SER B 1 283 ? 16.594 -13.461 -21.406 1 90.75 283 SER B C 1
ATOM 4807 O O . SER B 1 283 ? 16.406 -13.023 -20.266 1 90.75 283 SER B O 1
ATOM 4809 N N . PRO B 1 284 ? 17.578 -14.281 -21.672 1 91.69 284 PRO B N 1
ATOM 4810 C CA . PRO B 1 284 ? 18.531 -14.625 -20.625 1 91.69 284 PRO B CA 1
ATOM 4811 C C . PRO B 1 284 ? 19.219 -13.398 -20.031 1 91.69 284 PRO B C 1
ATOM 4813 O O . PRO B 1 284 ? 19.766 -13.469 -18.922 1 91.69 284 PRO B O 1
ATOM 4816 N N . ASN B 1 285 ? 19.203 -12.266 -20.75 1 90 285 ASN B N 1
ATOM 4817 C CA . ASN B 1 285 ? 19.844 -11.047 -20.281 1 90 285 ASN B CA 1
ATOM 4818 C C . ASN B 1 285 ? 18.906 -10.203 -19.438 1 90 285 ASN B C 1
ATOM 4820 O O . ASN B 1 285 ? 19.297 -9.156 -18.906 1 90 285 ASN B O 1
ATOM 4824 N N . GLY B 1 286 ? 17.719 -10.609 -19.359 1 89.94 286 GLY B N 1
ATOM 4825 C CA . GLY B 1 286 ? 16.781 -9.891 -18.516 1 89.94 286 GLY B CA 1
ATOM 4826 C C . GLY B 1 286 ? 15.477 -9.539 -19.203 1 89.94 286 GLY B C 1
ATOM 4827 O O . GLY B 1 286 ? 15.164 -10.109 -20.25 1 89.94 286 GLY B O 1
ATOM 4828 N N . LEU B 1 287 ? 14.711 -8.695 -18.484 1 90.12 287 LEU B N 1
ATOM 4829 C CA . LEU B 1 287 ? 13.422 -8.242 -18.984 1 90.12 287 LEU B CA 1
ATOM 4830 C C . LEU B 1 287 ? 13.578 -7.012 -19.875 1 90.12 287 LEU B C 1
ATOM 4832 O O . LEU B 1 287 ? 14.492 -6.207 -19.656 1 90.12 287 LEU B O 1
ATOM 4836 N N . THR B 1 288 ? 12.844 -6.949 -20.844 1 86 288 THR B N 1
ATOM 4837 C CA . THR B 1 288 ? 12.852 -5.766 -21.688 1 86 288 THR B CA 1
ATOM 4838 C C . THR B 1 288 ? 11.445 -5.199 -21.844 1 86 288 THR B C 1
ATOM 4840 O O . THR B 1 288 ? 10.461 -5.949 -21.828 1 86 288 THR B O 1
#

InterPro domains:
  IPR035897 Toll/interleukin-1 receptor homology (TIR) domain superfamily [G3DSA:3.40.50.10140] (120-246)

Solvent-accessible surface area (backbone atoms only — not comparable to full-atom values): 31583 Å² total; per-residue (Å²): 94,74,66,64,27,68,66,46,32,38,49,50,39,58,74,42,36,78,77,62,50,47,64,52,72,66,46,28,50,37,53,37,51,55,41,50,53,52,44,47,56,43,55,70,41,58,60,39,55,73,64,60,46,93,58,39,61,61,51,44,44,57,49,41,53,54,27,50,52,51,50,54,53,48,57,72,77,39,88,66,78,57,56,66,66,58,53,51,49,51,52,51,54,51,50,51,51,48,63,58,48,78,75,46,92,63,56,59,67,60,51,52,46,52,52,49,48,53,51,39,53,52,49,45,60,61,44,60,77,44,43,69,57,49,24,56,45,54,63,67,56,80,53,87,91,27,50,32,30,29,54,38,58,62,89,72,48,54,73,60,50,51,38,47,34,54,54,34,41,75,47,43,23,30,52,45,47,64,76,50,71,42,73,76,89,57,59,54,69,56,47,52,48,50,50,50,53,48,52,69,68,25,71,30,36,37,35,46,51,39,62,73,41,52,47,34,72,96,60,73,67,46,66,52,35,67,47,25,17,50,52,23,22,50,49,42,53,59,46,63,76,45,53,87,51,80,80,58,61,73,60,50,44,70,29,31,29,29,42,66,63,60,75,58,80,66,81,70,67,48,64,84,56,58,73,49,31,68,45,68,45,79,43,56,91,42,7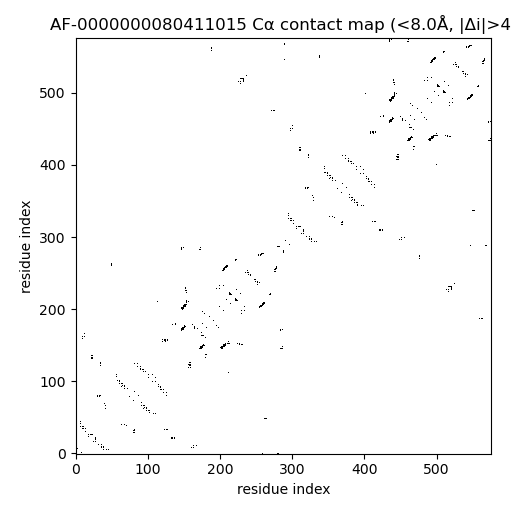0,69,93,74,67,66,27,69,64,45,34,37,50,50,40,61,75,41,36,79,77,62,49,46,65,53,72,66,47,30,49,36,53,37,48,54,40,50,52,52,42,48,55,43,55,70,42,58,60,40,56,71,64,62,45,94,59,38,60,61,48,43,44,55,49,42,53,53,26,52,52,50,52,55,53,47,56,71,78,40,89,65,80,56,56,67,65,59,54,52,48,51,51,51,54,52,50,52,51,48,65,63,51,74,77,48,91,61,54,59,66,59,50,52,46,52,51,50,49,52,52,37,53,51,49,44,59,60,46,60,78,44,44,67,57,48,24,56,45,54,63,68,58,82,54,88,93,25,51,31,29,29,54,38,60,63,87,69,48,55,69,60,52,53,35,48,34,53,53,34,42,76,46,43,22,30,52,45,47,64,76,49,70,43,72,77,90,59,58,54,69,56,46,53,48,52,50,50,53,47,52,69,66,25,72,31,37,38,34,48,55,40,61,72,40,52,42,42,69,95,56,72,65,44,65,52,35,66,46,26,16,49,51,22,22,51,49,41,54,59,48,63,76,44,54,88,50,81,81,59,61,72,62,51,45,68,28,32,28,28,44,69,65,63,71,58,81,65,83,71,65,50,62,87,57,60,73,49,32,67,45,67,45,81,44,56,89,41,70,70